Protein AF-A0A6J5Y8S4-F1 (afdb_monomer_lite)

Sequence (619 aa):
MNHKNWLTRSLDDMPRKEEDKKELIRFWNEFYTYLLQNTNKSGQHGKSHSVQYKETAFDILEEAKTRLPLSVDELSEIQKQIEEITIWFDEKSIFRSASDIIKILIRENEESAKDFLRRRPFEKDDLELLSEFGQYTIEALIVHVLSMFFYSVESNSLIRVASLVEQLESSVRHQASLLKSGRCNKPFSSATNDFKVKKSGKDRKRSKLVMMYPFGSGLVQFMEERKLISLVTDLSGTVRVKKKKGSYFLPSHLYAVCNFDISLLPIKLNLPMVCKPRDWTSACRGDQNPRYLSDLSGGYLSGPTGGLYDRYRLLSSGDINHFYIDIGREKNYEKLCLVMNKLQGQAFQINSHWLKCLKYNEDSFVESGLLMPRFLSSMNIKDVSNLLREFHMKDEVINKLCNFSELLHTLSKNIQRSRYENLIMKLAQAYEGYHFYLPAFLDFRGRIYRSGVLHFHERDLARSMIVFADIKSSGNIDMNAYLAAAAFHYKSFVSVDEALYFSNNNFLQLSHDDDLLMYAREAKRPFQLFAHLIGVTSPNLKVITRIPLTQDASASAYQIMSYFLLDESLASRTNLIPSLDGKIQDVYSFILEDLKVFMKAELDNNHLSTIVCNVLTPI

Secondary structure (DSSP, 8-state):
----HHHHHHHTTS-S-HHHHHHHHHHHHHHHHHHHHHHTT-TTSPPPHHHHHHHHHHHHHHHHHTTPSPPHHHHHHHHHHHHHHHT--SHHHHHHHSHHHHHHH--TTS--HHHHHHTS---HHHHHHHHTS-SSHHHHHHHHHHHHHHSSTT--S-EEHHHHHHHHHHHHHHHHHHHHHHHTT----GGG--------TT-TTS-TTTTT-HHHHHHHHHHHHTTSEEEEE-TT-------SS---S--TTEEEEESS-GGGSPP---PPBSSPPEEEEE-SSTTPPP-BGGGEEEESSSPP-SGGGTTSBSB--S-TTS---B--GGGHHHHHHHHHHHHHT--EEE-HHHHHHHHHTHHHHHHTTSS--GGGTT--HHHHHHHHHHHHHH-HHHHHHS-HHHHHHHHHHHHHHHHHHHHHHHHHHHHTT--BB--EEE-TT--EEE-SSSSTTS-HHHHHTEEES-----S---HHHHHHHHHHHH---S-HHHHHHHHHHHTTT--SHHHHHHHHHTSSSHHHHHHHHHHHH-S-HHHHTTS------TTHHHHHHHHHHT-HHHHHHTTSSPPTT-PPP-HHHHHHHHHHHHHHHH-S-HHHHHHHHHH----

Foldseek 3Di:
DDALLLQLVLCVPPPDDPVLSVVSSVLVVVLVVVLVVVLVVPPPDDDDLLRVLVVVLLVLLVVVLVVPPDDLVVLLVNQVVSCCSQPPLAPVNLCRNLVVQVCLQDDPPDAELLVLLVPDDDDPVVVLLSVLDDRHRLVSLLLLLLLVAQVDLLHDQWAALVVQLVLSQLQSNFQSLLSVCVVVVHPDDPQPPPVPLPDDPPPPPDDPSCSVRVRSVSVVVSCVVSVQKDKDFDPPPDDDPDDDDDDDDDDPGIIIGGPDFSSSRRHNFPAWRLHQKFQWDACDPDPDADFAQQRIFIGRPDDDDGSSPCPRTLADDSDPNVFRHTCRPPVNVVVVSVVQSVQQRFWKAWLVVLLVVCVVCVSLCSSLSVAADLSLLPDGLVVSLVVLVVSCVVDPVNVVSDPSVVVSVSSVVRSSRSNLLVVLSSSLVSRHPGTTGWRWHAYSVRDIDTGGAQDCVHALQSNLTMWGPDDPPPDDDPLLLLQLLLLVQAHDDFASVVSSVCSVVPLVPDDDPSVLQNSLSNGNRSSNSSSSSCQSPDPDVVSNSRRDRDDDFQPVVLCVVCVVVVPPPSCDQRCVDQDPVRTDHHVQVVVLVVVLVVLCVPPPDNVVSVVVNVVRDGD

InterPro domains:
  IPR002092 DNA-directed RNA polymerase, phage-type [PS00900] (548-559)
  IPR002092 DNA-directed RNA polymerase, phage-type [PTHR10102] (268-607)
  IPR043502 DNA/RNA polymerase superfamily [SSF56672] (65-609)

Radius of gyration: 27.64 Å; chains: 1; bounding box: 80×71×68 Å

Structure (mmCIF, N/CA/C/O backbone):
data_AF-A0A6J5Y8S4-F1
#
_entry.id   AF-A0A6J5Y8S4-F1
#
loop_
_atom_site.group_PDB
_atom_site.id
_atom_site.type_symbol
_atom_site.label_atom_id
_atom_site.label_alt_id
_atom_site.label_comp_id
_atom_site.label_asym_id
_atom_site.label_entity_id
_atom_site.label_seq_id
_atom_site.pdbx_PDB_ins_code
_atom_site.Cartn_x
_atom_site.Cartn_y
_atom_site.Cartn_z
_atom_site.occupancy
_atom_site.B_iso_or_equiv
_atom_site.auth_seq_id
_atom_site.auth_comp_id
_atom_site.auth_asym_id
_atom_site.auth_atom_id
_atom_site.pdbx_PDB_model_num
ATOM 1 N N . MET A 1 1 ? 17.895 22.806 21.326 1.00 30.69 1 MET A N 1
ATOM 2 C CA . MET A 1 1 ? 17.915 21.902 20.157 1.00 30.69 1 MET A CA 1
ATOM 3 C C . MET A 1 1 ? 17.211 22.610 19.018 1.00 30.69 1 MET A C 1
ATOM 5 O O . MET A 1 1 ? 16.029 22.909 19.137 1.00 30.69 1 MET A O 1
ATOM 9 N N . ASN A 1 2 ? 18.005 23.006 18.024 1.00 36.91 2 ASN A N 1
ATOM 10 C CA . ASN A 1 2 ? 17.646 23.886 16.916 1.00 36.91 2 ASN A CA 1
ATOM 11 C C . ASN A 1 2 ? 16.744 23.173 15.899 1.00 36.91 2 ASN A C 1
ATOM 13 O O . ASN A 1 2 ? 16.928 21.993 15.637 1.00 36.91 2 ASN A O 1
ATOM 17 N N . HIS A 1 3 ? 15.771 23.926 15.387 1.00 45.00 3 HIS A N 1
ATOM 18 C CA . HIS A 1 3 ? 14.868 23.701 14.251 1.00 45.00 3 HIS A CA 1
ATOM 19 C C . HIS A 1 3 ? 14.841 22.301 13.610 1.00 45.00 3 HIS A C 1
ATOM 21 O O . HIS A 1 3 ? 15.766 21.864 12.935 1.00 45.00 3 HIS A O 1
ATOM 27 N N . LYS A 1 4 ? 13.689 21.639 13.752 1.00 62.81 4 LYS A N 1
ATOM 28 C CA . LYS A 1 4 ? 13.333 20.374 13.103 1.00 62.81 4 LYS A CA 1
ATOM 29 C C . LYS A 1 4 ? 13.294 20.551 11.574 1.00 62.81 4 LYS A C 1
ATOM 31 O O . LYS A 1 4 ? 12.238 20.849 11.019 1.00 62.81 4 LYS A O 1
ATOM 36 N N . ASN A 1 5 ? 14.429 20.361 10.897 1.00 66.81 5 ASN A N 1
ATOM 37 C CA . ASN A 1 5 ? 14.592 20.516 9.441 1.00 66.81 5 ASN A CA 1
ATOM 38 C C . ASN A 1 5 ? 13.553 19.738 8.616 1.00 66.81 5 ASN A C 1
ATOM 40 O O . ASN A 1 5 ? 13.156 20.186 7.544 1.00 66.81 5 ASN A O 1
ATOM 44 N N . TRP A 1 6 ? 13.036 18.628 9.139 1.00 74.81 6 TRP A N 1
ATOM 45 C CA . TRP A 1 6 ? 11.970 17.848 8.508 1.00 74.81 6 TRP A CA 1
ATOM 46 C C . TRP A 1 6 ? 10.690 18.648 8.235 1.00 74.81 6 TRP A C 1
ATOM 48 O O . TRP A 1 6 ? 9.995 18.365 7.262 1.00 74.81 6 TRP A O 1
ATOM 58 N N . LEU A 1 7 ? 10.392 19.666 9.053 1.00 73.06 7 LEU A N 1
ATOM 59 C CA . LEU A 1 7 ? 9.228 20.532 8.866 1.00 73.06 7 LEU A CA 1
ATOM 60 C C . LEU A 1 7 ? 9.406 21.480 7.694 1.00 73.06 7 LEU A C 1
ATOM 62 O O . LEU A 1 7 ? 8.526 21.530 6.840 1.00 73.06 7 LEU A O 1
ATOM 66 N N . THR A 1 8 ? 10.550 22.163 7.627 1.00 67.38 8 THR A N 1
ATOM 67 C CA . THR A 1 8 ? 10.946 22.969 6.464 1.00 67.38 8 THR A CA 1
ATOM 68 C C . THR A 1 8 ? 10.794 22.143 5.195 1.00 67.38 8 THR A C 1
ATOM 70 O O . THR A 1 8 ? 10.045 22.496 4.293 1.00 67.38 8 THR A O 1
ATOM 73 N N . ARG A 1 9 ? 11.364 20.939 5.224 1.00 67.50 9 ARG A N 1
ATOM 74 C CA . ARG A 1 9 ? 11.401 20.020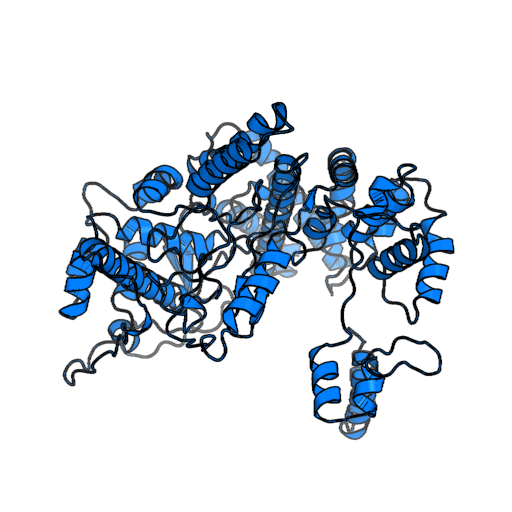 4.090 1.00 67.50 9 ARG A CA 1
ATOM 75 C C . ARG A 1 9 ? 10.033 19.465 3.692 1.00 67.50 9 ARG A C 1
ATOM 77 O O . ARG A 1 9 ? 9.810 19.192 2.522 1.00 67.50 9 ARG A O 1
ATOM 84 N N . SER A 1 10 ? 9.098 19.327 4.634 1.00 63.50 10 SER A N 1
ATOM 85 C CA . SER A 1 10 ? 7.710 18.931 4.340 1.00 63.50 10 SER A CA 1
ATOM 86 C C . SER A 1 10 ? 6.880 20.029 3.660 1.00 63.50 10 SER A C 1
ATOM 88 O O . SER A 1 10 ? 5.792 19.746 3.158 1.00 63.50 10 SER A O 1
ATOM 90 N N . LEU A 1 11 ? 7.378 21.271 3.666 1.00 66.56 11 LEU A N 1
ATOM 91 C CA . LEU A 1 11 ? 6.704 22.463 3.151 1.00 66.56 11 LEU A CA 1
ATOM 92 C C . LEU A 1 11 ? 7.410 23.056 1.915 1.00 66.56 11 LEU A C 1
ATOM 94 O O . LEU A 1 11 ? 6.835 23.947 1.287 1.00 66.56 11 LEU A O 1
ATOM 98 N N . ASP A 1 12 ? 8.600 22.555 1.548 1.00 63.56 12 ASP A N 1
ATOM 99 C CA . ASP A 1 12 ? 9.396 23.005 0.391 1.00 63.56 12 ASP A CA 1
ATOM 100 C C . ASP A 1 12 ? 8.573 22.970 -0.913 1.00 63.56 12 ASP A C 1
ATOM 102 O O . ASP A 1 12 ? 8.576 23.945 -1.668 1.00 63.56 12 ASP A O 1
ATOM 106 N N . ASP A 1 13 ? 7.779 21.909 -1.105 1.00 57.22 13 ASP A N 1
ATOM 107 C CA . ASP A 1 13 ? 6.959 21.673 -2.305 1.00 57.22 13 ASP A CA 1
ATOM 108 C C . ASP A 1 13 ? 5.645 22.477 -2.340 1.00 57.22 13 ASP A C 1
ATOM 110 O O . ASP A 1 13 ? 4.875 22.381 -3.299 1.00 57.22 13 ASP A O 1
ATOM 114 N N . MET A 1 14 ? 5.325 23.257 -1.298 1.00 67.56 14 MET A N 1
ATOM 115 C CA . MET A 1 14 ? 4.094 24.049 -1.307 1.00 67.56 14 MET A CA 1
ATOM 116 C C . MET A 1 14 ? 4.253 25.309 -2.170 1.00 67.56 14 MET A C 1
ATOM 118 O O . MET A 1 14 ? 5.191 26.080 -1.949 1.00 67.56 14 MET A O 1
ATOM 122 N N . PRO A 1 15 ? 3.303 25.604 -3.080 1.00 71.62 15 PRO A N 1
ATOM 123 C CA . PRO A 1 15 ? 3.328 26.801 -3.918 1.00 71.62 15 PRO A CA 1
ATOM 124 C C . PRO A 1 15 ? 2.894 28.036 -3.110 1.00 71.62 15 PRO A C 1
ATOM 126 O O . PRO A 1 15 ? 1.834 28.618 -3.336 1.00 71.62 15 PRO A O 1
ATOM 129 N N . ARG A 1 16 ? 3.693 28.413 -2.109 1.00 79.38 16 ARG A N 1
ATOM 130 C CA . ARG A 1 16 ? 3.503 29.596 -1.260 1.00 79.38 16 ARG A CA 1
ATOM 131 C C . ARG A 1 16 ? 4.735 30.489 -1.319 1.00 79.38 16 ARG A C 1
ATOM 133 O O . ARG A 1 16 ? 5.828 30.016 -1.626 1.00 79.38 16 ARG A O 1
ATOM 140 N N . LYS A 1 17 ? 4.556 31.775 -1.013 1.00 85.38 17 LYS A N 1
ATOM 141 C CA . LYS A 1 17 ? 5.679 32.711 -0.888 1.00 85.38 17 LYS A CA 1
ATOM 142 C C . LYS A 1 17 ? 6.609 32.250 0.233 1.00 85.38 17 LYS A C 1
ATOM 144 O O . LYS A 1 17 ? 6.162 31.658 1.213 1.00 85.38 17 LYS A O 1
ATOM 149 N N . GLU A 1 18 ? 7.895 32.552 0.110 1.00 83.69 18 GLU A N 1
ATOM 150 C CA . GLU A 1 18 ? 8.891 32.141 1.106 1.00 83.69 18 GLU A CA 1
ATOM 151 C C . GLU A 1 18 ? 8.618 32.723 2.503 1.00 83.69 18 GLU A C 1
ATOM 153 O O . GLU A 1 18 ? 8.877 32.064 3.508 1.00 83.69 18 GLU A O 1
ATOM 158 N N . GLU A 1 19 ? 8.034 33.922 2.596 1.00 85.25 19 GLU A N 1
ATOM 159 C CA . GLU A 1 19 ? 7.595 34.494 3.879 1.00 85.25 19 GLU A CA 1
ATOM 160 C C . GLU A 1 19 ? 6.491 33.651 4.537 1.00 85.25 19 GLU A C 1
ATOM 162 O O . GLU A 1 19 ? 6.589 33.300 5.712 1.00 85.25 19 GLU A O 1
ATOM 167 N N . ASP A 1 20 ? 5.486 33.245 3.759 1.00 87.75 20 ASP A N 1
ATOM 168 C CA . ASP A 1 20 ? 4.375 32.411 4.225 1.00 87.75 20 ASP A CA 1
ATOM 169 C C . ASP A 1 20 ? 4.865 31.030 4.686 1.00 87.75 20 ASP A C 1
ATOM 171 O O . ASP A 1 20 ? 4.400 30.491 5.695 1.00 87.75 20 ASP A O 1
ATOM 175 N N . LYS A 1 21 ? 5.830 30.447 3.957 1.00 86.06 21 LYS A N 1
ATOM 176 C CA . LYS A 1 21 ? 6.461 29.175 4.334 1.00 86.06 21 LYS A CA 1
ATOM 177 C C . LYS A 1 21 ? 7.168 29.291 5.681 1.00 86.06 21 LYS A C 1
ATOM 179 O O . LYS A 1 21 ? 6.995 28.411 6.522 1.00 86.06 21 LYS A O 1
ATOM 184 N N . LYS A 1 22 ? 7.921 30.372 5.917 1.00 87.62 22 LYS A N 1
ATOM 185 C CA . LYS A 1 22 ? 8.624 30.605 7.192 1.00 87.62 22 LYS A CA 1
ATOM 186 C C . LYS A 1 22 ? 7.662 30.661 8.375 1.00 87.62 22 LYS A C 1
ATOM 188 O O . LYS A 1 22 ? 7.916 30.000 9.383 1.00 87.62 22 LYS A O 1
ATOM 193 N N . GLU A 1 23 ? 6.545 31.373 8.242 1.00 90.69 23 GLU A N 1
ATOM 194 C CA . GLU A 1 23 ? 5.533 31.433 9.302 1.00 90.69 23 GLU A CA 1
ATOM 195 C C . GLU A 1 23 ? 4.890 30.066 9.555 1.00 90.69 23 GLU A C 1
ATOM 197 O O . GLU A 1 23 ? 4.752 29.647 10.705 1.00 90.69 23 GLU A O 1
ATOM 202 N N . LEU A 1 24 ? 4.576 29.307 8.500 1.00 89.56 24 LEU A N 1
ATOM 203 C CA . LEU A 1 24 ? 4.053 27.947 8.650 1.00 89.56 24 LEU A CA 1
ATOM 204 C C . LEU A 1 24 ? 5.049 27.007 9.333 1.00 89.56 24 LEU A C 1
ATOM 206 O O . LEU A 1 24 ? 4.658 26.213 10.190 1.00 89.56 24 LEU A O 1
ATOM 210 N N . ILE A 1 25 ? 6.334 27.107 8.992 1.00 88.94 25 ILE A N 1
ATOM 211 C CA . ILE A 1 25 ? 7.403 26.347 9.644 1.00 88.94 25 ILE A CA 1
ATOM 212 C C . ILE A 1 25 ? 7.469 26.699 11.130 1.00 88.94 25 ILE A C 1
ATOM 214 O O . ILE A 1 25 ? 7.563 25.790 11.959 1.00 88.94 25 ILE A O 1
ATOM 218 N N . ARG A 1 26 ? 7.409 27.989 11.490 1.00 91.69 26 ARG A N 1
ATOM 219 C CA . ARG A 1 26 ? 7.381 28.439 12.891 1.00 91.69 26 ARG A CA 1
ATOM 220 C C . ARG A 1 26 ? 6.188 27.834 13.632 1.00 91.69 26 ARG A C 1
ATOM 222 O O . ARG A 1 26 ? 6.382 27.168 14.649 1.00 91.69 26 ARG A O 1
ATOM 229 N N . PHE A 1 27 ? 4.987 27.981 13.079 1.00 93.50 27 PHE A N 1
ATOM 230 C CA . PHE A 1 27 ? 3.749 27.467 13.662 1.00 93.50 27 PHE A CA 1
ATOM 231 C C . PHE A 1 27 ? 3.794 25.959 13.915 1.00 93.50 27 PHE A C 1
ATOM 233 O O . PHE A 1 27 ? 3.531 25.492 15.025 1.00 93.50 27 PHE A O 1
ATOM 240 N N . TRP A 1 28 ? 4.173 25.174 12.902 1.00 91.88 28 TRP A N 1
ATOM 241 C CA . TRP A 1 28 ? 4.269 23.727 13.056 1.00 91.88 28 TRP A CA 1
ATOM 242 C C . TRP A 1 28 ? 5.366 23.328 14.041 1.00 91.88 28 TRP A C 1
ATOM 244 O O . TRP A 1 28 ? 5.173 22.390 14.815 1.00 91.88 28 TRP A O 1
ATOM 254 N N . ASN A 1 29 ? 6.499 24.036 14.062 1.00 89.56 29 ASN A N 1
ATOM 255 C CA . ASN A 1 29 ? 7.558 23.791 15.039 1.00 89.56 29 ASN A CA 1
ATOM 256 C C . ASN A 1 29 ? 7.053 23.964 16.472 1.00 89.56 29 ASN A C 1
ATOM 258 O O . ASN A 1 29 ? 7.291 23.084 17.305 1.00 89.56 29 ASN A O 1
ATOM 262 N N . GLU A 1 30 ? 6.350 25.059 16.756 1.00 91.81 30 GLU A N 1
ATOM 263 C CA . GLU A 1 30 ? 5.752 25.322 18.066 1.00 91.81 30 GLU A CA 1
ATOM 264 C C . GLU A 1 30 ? 4.735 24.234 18.425 1.00 91.81 30 GLU A C 1
ATOM 266 O O . GLU A 1 30 ? 4.848 23.596 19.477 1.00 91.81 30 GLU A O 1
ATOM 271 N N . PHE A 1 31 ? 3.811 23.938 17.510 1.00 93.00 31 PHE A N 1
ATOM 272 C CA . PHE A 1 31 ? 2.761 22.945 17.712 1.00 93.00 31 PHE A CA 1
ATOM 273 C C . PHE A 1 31 ? 3.315 21.536 17.980 1.00 93.00 31 PHE A C 1
ATOM 275 O O . PHE A 1 31 ? 2.987 20.907 18.988 1.00 93.00 31 PHE A O 1
ATOM 282 N N . TYR A 1 32 ? 4.215 21.033 17.131 1.00 91.06 32 TYR A N 1
ATOM 283 C CA . TYR A 1 32 ? 4.800 19.700 17.308 1.00 91.06 32 TYR A CA 1
ATOM 284 C C . TYR A 1 32 ? 5.743 19.614 18.508 1.00 91.06 32 TYR A C 1
ATOM 286 O O . TYR A 1 32 ? 5.944 18.530 19.056 1.00 91.06 32 TYR A O 1
ATOM 294 N N . THR A 1 33 ? 6.356 20.722 18.921 1.00 89.62 33 THR A N 1
ATOM 295 C CA . THR A 1 33 ? 7.176 20.760 20.140 1.00 89.62 33 THR A CA 1
ATOM 296 C C . THR A 1 33 ? 6.305 20.693 21.384 1.00 89.62 33 THR A C 1
ATOM 298 O O . THR A 1 33 ? 6.593 19.890 22.271 1.00 89.62 33 THR A O 1
ATOM 301 N N . TYR A 1 34 ? 5.197 21.436 21.406 1.00 91.00 34 TYR A N 1
ATOM 302 C CA . TYR A 1 34 ? 4.196 21.327 22.461 1.00 91.00 34 TYR A CA 1
ATOM 303 C C . TYR A 1 34 ? 3.649 19.898 22.566 1.00 91.00 34 TYR A C 1
ATOM 305 O O . TYR A 1 34 ? 3.564 19.339 23.661 1.00 91.00 34 TYR A O 1
ATOM 313 N N . LEU A 1 35 ? 3.326 19.269 21.433 1.00 88.44 35 LEU A N 1
ATOM 314 C CA . LEU A 1 35 ? 2.864 17.884 21.419 1.00 88.44 35 LEU A CA 1
ATOM 315 C C . LEU A 1 35 ? 3.903 16.929 22.006 1.00 88.44 35 LEU A C 1
ATOM 317 O O . LEU A 1 35 ? 3.583 16.174 22.922 1.00 88.44 35 LEU A O 1
ATOM 321 N N . LEU A 1 36 ? 5.153 16.991 21.541 1.00 86.06 36 LEU A N 1
ATOM 322 C CA . LEU A 1 36 ? 6.232 16.127 22.027 1.00 86.06 36 LEU A CA 1
ATOM 323 C C . LEU A 1 36 ? 6.424 16.241 23.552 1.00 86.06 36 LEU A C 1
ATOM 325 O O . LEU A 1 36 ? 6.509 15.228 24.244 1.00 86.06 36 LEU A O 1
ATOM 329 N N . GLN A 1 37 ? 6.418 17.464 24.089 1.00 85.69 37 GLN A N 1
ATOM 330 C CA . GLN A 1 37 ? 6.574 17.717 25.526 1.00 85.69 37 GLN A CA 1
ATOM 331 C C . GLN A 1 37 ? 5.416 17.163 26.367 1.00 85.69 37 GLN A C 1
ATOM 333 O O . GLN A 1 37 ? 5.640 16.695 27.484 1.00 85.69 37 GLN A O 1
ATOM 338 N N . ASN A 1 38 ? 4.187 17.196 25.848 1.00 77.44 38 ASN A N 1
ATOM 339 C CA . ASN A 1 38 ? 3.015 16.679 26.558 1.00 77.44 38 ASN A CA 1
ATOM 340 C C . ASN A 1 38 ? 2.827 15.167 26.391 1.00 77.44 38 ASN A C 1
ATOM 342 O O . ASN A 1 38 ? 2.306 14.517 27.295 1.00 77.44 38 ASN A O 1
ATOM 346 N N . THR A 1 39 ? 3.330 14.580 25.302 1.00 68.62 39 THR A N 1
ATOM 347 C CA . THR A 1 39 ? 3.303 13.122 25.101 1.00 68.62 39 THR A CA 1
ATOM 348 C C . THR A 1 39 ? 4.140 12.419 26.179 1.00 68.62 39 THR A C 1
ATOM 350 O O . THR A 1 39 ? 3.665 11.472 26.807 1.00 68.62 39 THR A O 1
ATOM 353 N N . ASN A 1 40 ? 5.322 12.963 26.503 1.00 54.19 40 ASN A N 1
ATOM 354 C CA . ASN A 1 40 ? 6.226 12.438 27.538 1.00 54.19 40 ASN A CA 1
ATOM 355 C C . ASN A 1 40 ? 5.641 12.463 28.966 1.00 54.19 40 ASN A C 1
ATOM 357 O O . ASN A 1 40 ? 6.142 11.761 29.839 1.00 54.19 40 ASN A O 1
ATOM 361 N N . LYS A 1 41 ? 4.573 13.235 29.217 1.00 46.53 41 LYS A N 1
ATOM 362 C CA . LYS A 1 41 ? 3.887 13.298 30.522 1.00 46.53 41 LYS A CA 1
ATOM 363 C C . LYS A 1 41 ? 2.752 12.276 30.668 1.00 46.53 41 LYS A C 1
ATOM 365 O O . LYS A 1 41 ? 2.312 12.017 31.780 1.00 46.53 41 LYS A O 1
ATOM 370 N N . SER A 1 42 ? 2.279 11.698 29.562 1.00 43.41 42 SER A N 1
ATOM 371 C CA . SER A 1 42 ? 1.065 10.863 29.502 1.00 43.41 42 SER A CA 1
ATOM 372 C C . SER A 1 42 ? 1.314 9.345 29.510 1.00 43.41 42 SER A C 1
ATOM 374 O O . SER A 1 42 ? 0.369 8.566 29.401 1.00 43.41 42 SER A O 1
ATOM 376 N N . GLY A 1 43 ? 2.565 8.901 29.687 1.00 36.69 43 GLY A N 1
ATOM 377 C CA . GLY A 1 43 ? 2.987 7.491 29.614 1.00 36.69 43 GLY A CA 1
ATOM 378 C C . GLY A 1 43 ? 2.444 6.533 30.691 1.00 36.69 43 GLY A C 1
ATOM 379 O O . GLY A 1 43 ? 3.015 5.463 30.868 1.00 36.69 43 GLY A O 1
ATOM 380 N N . GLN A 1 44 ? 1.378 6.888 31.418 1.00 31.77 44 GLN A N 1
ATOM 381 C CA . GLN A 1 44 ? 0.782 6.075 32.492 1.00 31.77 44 GLN A CA 1
ATOM 382 C C . GLN A 1 44 ? -0.613 5.502 32.182 1.00 31.77 44 GLN A C 1
ATOM 384 O O . GLN A 1 44 ? -1.176 4.808 33.028 1.00 31.77 44 GLN A O 1
ATOM 389 N N . HIS A 1 45 ? -1.184 5.718 30.992 1.00 37.09 45 HIS A N 1
ATOM 390 C CA . HIS A 1 45 ? -2.420 5.020 30.618 1.00 37.09 45 HIS A CA 1
ATOM 391 C C . HIS A 1 45 ? -2.122 3.659 29.977 1.00 37.09 45 HIS A C 1
ATOM 393 O O . HIS A 1 45 ? -1.389 3.561 28.995 1.00 37.09 45 HIS A O 1
ATOM 399 N N . GLY A 1 46 ? -2.675 2.597 30.577 1.00 38.34 46 GLY A N 1
ATOM 400 C CA . GLY A 1 46 ? -2.496 1.214 30.138 1.00 38.34 46 GLY A CA 1
ATOM 401 C C . GLY A 1 46 ? -2.882 1.010 28.671 1.00 38.34 46 GLY A C 1
ATOM 402 O O . GLY A 1 46 ? -3.848 1.596 28.182 1.00 38.34 46 GLY A O 1
ATOM 403 N N . LYS A 1 47 ? -2.112 0.176 27.961 1.00 48.78 47 LYS A N 1
ATOM 404 C CA . LYS A 1 47 ? -2.385 -0.188 26.563 1.00 48.78 47 LYS A CA 1
ATOM 405 C C . LYS A 1 47 ? -3.778 -0.830 26.461 1.00 48.78 47 LYS A C 1
ATOM 407 O O . LYS A 1 47 ? -4.078 -1.736 27.235 1.00 48.78 47 LYS A O 1
ATOM 412 N N . SER A 1 48 ? -4.608 -0.396 25.507 1.00 51.03 48 SER A N 1
ATOM 413 C CA . SER A 1 48 ? -5.916 -1.027 25.259 1.00 51.03 48 SER A CA 1
ATOM 414 C C . SER A 1 48 ? -5.753 -2.475 24.777 1.00 51.03 48 SER A C 1
ATOM 416 O O . SER A 1 48 ? -4.720 -2.831 24.198 1.00 51.03 48 SER A O 1
ATOM 418 N N . HIS A 1 49 ? -6.778 -3.314 24.954 1.00 46.00 49 HIS A N 1
ATOM 419 C CA . HIS A 1 49 ? -6.718 -4.722 24.533 1.00 46.00 49 HIS A CA 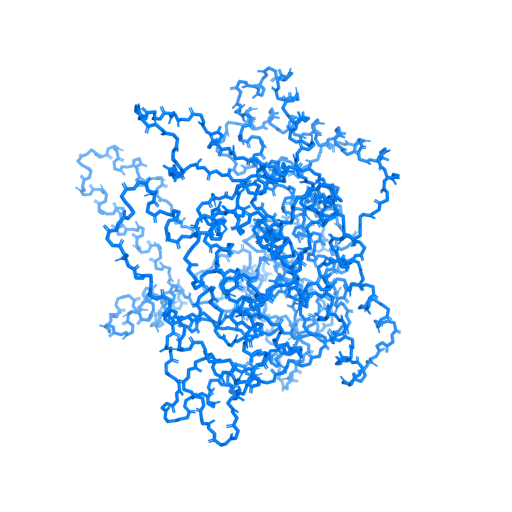1
ATOM 420 C C . HIS A 1 49 ? -6.478 -4.882 23.020 1.00 46.00 49 HIS A C 1
ATOM 422 O O . HIS A 1 49 ? -5.781 -5.798 22.593 1.00 46.00 49 HIS A O 1
ATOM 428 N N . SER A 1 50 ? -6.956 -3.936 22.207 1.00 46.94 50 SER A N 1
ATOM 429 C CA . SER A 1 50 ? -6.701 -3.897 20.757 1.00 46.94 50 SER A CA 1
ATOM 430 C C . SER A 1 50 ? -5.230 -3.624 20.389 1.00 46.94 50 SER A C 1
ATOM 432 O O . SER A 1 50 ? -4.766 -4.043 19.328 1.00 46.94 50 SER A O 1
ATOM 434 N N . VAL A 1 51 ? -4.482 -2.913 21.246 1.00 54.22 51 VAL A N 1
ATOM 435 C CA . VAL A 1 51 ? -3.037 -2.674 21.090 1.00 54.22 51 VAL A CA 1
ATOM 436 C C . VAL A 1 51 ? -2.256 -3.904 21.546 1.00 54.22 51 VAL A C 1
ATOM 438 O O . VAL A 1 51 ? -1.342 -4.320 20.841 1.00 54.22 51 VAL A O 1
ATOM 441 N N . GLN A 1 52 ? -2.671 -4.538 22.648 1.00 52.91 52 GLN A N 1
ATOM 442 C CA . GLN A 1 52 ? -2.096 -5.804 23.125 1.00 52.91 52 GLN A CA 1
ATOM 443 C C . GLN A 1 52 ? -2.256 -6.933 22.094 1.00 52.91 52 GLN A C 1
ATOM 445 O O . GLN A 1 52 ? -1.323 -7.692 21.860 1.00 52.91 52 GLN A O 1
ATOM 450 N N . TYR A 1 53 ? -3.403 -6.999 21.413 1.00 53.34 53 TYR A N 1
ATOM 451 C CA . TYR A 1 53 ? -3.679 -8.003 20.381 1.00 53.34 53 TYR A CA 1
ATOM 452 C C . TYR A 1 53 ? -2.801 -7.844 19.127 1.00 53.34 53 TYR A C 1
ATOM 454 O O . TYR A 1 53 ? -2.379 -8.832 18.531 1.00 53.34 53 TYR A O 1
ATOM 462 N N . LYS A 1 54 ? -2.470 -6.601 18.743 1.00 61.66 54 LYS A N 1
ATOM 463 C CA . LYS A 1 54 ? -1.517 -6.323 17.651 1.00 61.66 54 LYS A CA 1
ATOM 464 C C . LYS A 1 54 ? -0.104 -6.747 18.033 1.00 61.66 54 LYS A C 1
ATOM 466 O O . LYS A 1 54 ? 0.603 -7.282 17.190 1.00 61.66 54 LYS A O 1
ATOM 471 N N . GLU A 1 55 ? 0.290 -6.497 19.281 1.00 70.62 55 GLU A N 1
ATOM 472 C CA . GLU A 1 55 ? 1.593 -6.909 19.812 1.00 70.62 55 GLU A CA 1
ATOM 473 C C . GLU A 1 55 ? 1.716 -8.435 19.839 1.00 70.62 55 GLU A C 1
ATOM 475 O O . GLU A 1 55 ? 2.742 -8.935 19.407 1.00 70.62 55 GLU A O 1
ATOM 480 N N . THR A 1 56 ? 0.643 -9.179 20.135 1.00 77.38 56 THR A N 1
ATOM 481 C CA . THR A 1 56 ? 0.684 -10.653 20.199 1.00 77.38 56 THR A CA 1
ATOM 482 C C . THR A 1 56 ? 1.205 -11.314 18.916 1.00 77.38 56 THR A C 1
ATOM 484 O O . THR A 1 56 ? 1.992 -12.253 18.990 1.00 77.38 56 THR A O 1
ATOM 487 N N . ALA A 1 57 ? 0.814 -10.835 17.728 1.00 80.06 57 ALA A N 1
ATOM 488 C CA . ALA A 1 57 ? 1.321 -11.396 16.469 1.00 80.06 57 ALA A CA 1
ATOM 489 C C . ALA A 1 57 ? 2.817 -11.128 16.269 1.00 80.06 57 ALA A C 1
ATOM 491 O O . ALA A 1 57 ? 3.539 -11.982 15.755 1.00 80.06 57 ALA A O 1
ATOM 492 N N . PHE A 1 58 ? 3.281 -9.951 16.690 1.00 85.50 58 PHE A N 1
ATOM 493 C CA . PHE A 1 58 ? 4.699 -9.620 16.683 1.00 85.50 58 PHE A CA 1
ATOM 494 C C . PHE A 1 58 ? 5.461 -10.427 17.738 1.00 85.50 58 PHE A C 1
ATOM 496 O O . PHE A 1 58 ? 6.526 -10.944 17.426 1.00 85.50 58 PHE A O 1
ATOM 503 N N . ASP A 1 59 ? 4.897 -10.608 18.930 1.00 87.88 59 ASP A N 1
ATOM 504 C CA . ASP A 1 59 ? 5.494 -11.377 20.023 1.00 87.88 59 ASP A CA 1
ATOM 505 C C . ASP A 1 59 ? 5.684 -12.847 19.624 1.00 87.88 59 ASP A C 1
ATOM 507 O O . ASP A 1 59 ? 6.764 -13.391 19.830 1.00 87.88 59 ASP A O 1
ATOM 511 N N . ILE A 1 60 ? 4.692 -13.462 18.962 1.00 91.06 60 ILE A N 1
ATOM 512 C CA . ILE A 1 60 ? 4.805 -14.824 18.408 1.00 91.06 60 ILE A CA 1
ATOM 513 C C . ILE A 1 60 ? 5.982 -14.915 17.427 1.00 91.06 60 ILE A C 1
ATOM 515 O O . ILE A 1 60 ? 6.778 -15.854 17.493 1.00 91.06 60 ILE A O 1
ATOM 519 N N . LEU A 1 61 ? 6.104 -13.943 16.514 1.00 91.88 61 LEU A N 1
ATOM 520 C CA . LEU A 1 61 ? 7.200 -13.901 15.544 1.00 91.88 61 LEU A CA 1
ATOM 521 C C . LEU A 1 61 ? 8.558 -13.686 16.223 1.00 91.88 61 LEU A C 1
ATOM 523 O O . LEU A 1 61 ? 9.525 -14.341 15.841 1.00 91.88 61 LEU A O 1
ATOM 527 N N . GLU A 1 62 ? 8.654 -12.802 17.215 1.00 91.44 62 GLU A N 1
ATOM 528 C CA . GLU A 1 62 ? 9.899 -12.535 17.943 1.00 91.44 62 GLU A CA 1
ATOM 529 C C . GLU A 1 62 ? 10.329 -13.723 18.811 1.00 91.44 62 GLU A C 1
ATOM 531 O O . GLU A 1 62 ? 11.496 -14.115 18.781 1.00 91.44 62 GLU A O 1
ATOM 536 N N . GLU A 1 63 ? 9.401 -14.357 19.530 1.00 92.50 63 GLU A N 1
ATOM 537 C CA . GLU A 1 63 ? 9.687 -15.541 20.342 1.00 92.50 63 GLU A CA 1
ATOM 538 C C . GLU A 1 63 ? 10.183 -16.693 19.464 1.00 92.50 63 GLU A C 1
ATOM 540 O O . GLU A 1 63 ? 11.234 -17.285 19.728 1.00 92.50 63 GLU A O 1
ATOM 545 N N . ALA A 1 64 ? 9.476 -16.979 18.368 1.00 93.75 64 ALA A N 1
ATOM 546 C CA . ALA A 1 64 ? 9.874 -18.013 17.422 1.00 93.75 64 ALA A CA 1
ATOM 547 C C . ALA A 1 64 ? 11.226 -17.717 16.750 1.00 93.75 64 ALA A C 1
ATOM 549 O O . ALA A 1 64 ? 11.982 -18.649 16.462 1.00 93.75 64 ALA A O 1
ATOM 550 N N . LYS A 1 65 ? 11.582 -16.438 16.573 1.00 93.00 65 LYS A N 1
ATOM 551 C CA . LYS A 1 65 ? 12.842 -16.020 15.942 1.00 93.00 65 LYS A CA 1
ATOM 552 C C . LYS A 1 65 ? 14.065 -16.505 16.715 1.00 93.00 65 LYS A C 1
ATOM 554 O O . LYS A 1 65 ? 15.072 -16.854 16.105 1.00 93.00 65 LYS A O 1
ATOM 559 N N . THR A 1 66 ? 13.965 -16.592 18.045 1.00 92.25 66 THR A N 1
ATOM 560 C CA . THR A 1 66 ? 15.047 -17.089 18.918 1.00 92.25 66 THR A CA 1
ATOM 561 C C . THR A 1 66 ? 15.424 -18.550 18.658 1.00 92.25 66 THR A C 1
ATOM 563 O O . THR A 1 66 ? 16.509 -18.982 19.042 1.00 92.25 66 THR A O 1
ATOM 566 N N . ARG A 1 67 ? 14.546 -19.304 17.983 1.00 94.00 67 ARG A N 1
ATOM 567 C CA . ARG A 1 67 ? 14.691 -20.735 17.692 1.00 94.00 67 ARG A CA 1
ATOM 568 C C . ARG A 1 67 ? 14.949 -21.031 16.211 1.00 94.00 67 ARG A C 1
ATOM 570 O O . ARG A 1 67 ? 14.905 -22.190 15.815 1.00 94.00 67 ARG A O 1
ATOM 577 N N . LEU A 1 68 ? 15.190 -20.014 15.381 1.00 92.75 68 LEU A N 1
ATOM 578 C CA . LEU A 1 68 ? 15.485 -20.221 13.960 1.00 92.75 68 LEU A CA 1
ATOM 579 C C . LEU A 1 68 ? 16.811 -20.990 13.750 1.00 92.75 68 LEU A C 1
ATOM 581 O O . LEU A 1 68 ? 17.769 -20.754 14.490 1.00 92.75 68 LEU A O 1
ATOM 585 N N . PRO A 1 69 ? 16.918 -21.843 12.707 1.00 93.62 69 PRO A N 1
ATOM 586 C CA . PRO A 1 69 ? 15.890 -22.160 11.713 1.00 93.62 69 PRO A CA 1
ATOM 587 C C . PRO A 1 69 ? 14.845 -23.153 12.244 1.00 93.62 69 PRO A C 1
ATOM 589 O O . PRO A 1 69 ? 15.171 -24.093 12.959 1.00 93.62 69 PRO A O 1
ATOM 592 N N . LEU A 1 70 ? 13.593 -22.962 11.833 1.00 94.88 70 LEU A N 1
ATOM 593 C CA . LEU A 1 70 ? 12.460 -23.806 12.218 1.00 94.88 70 LEU A CA 1
ATOM 594 C C . LEU A 1 70 ? 12.090 -24.777 11.092 1.00 94.88 70 LEU A C 1
ATOM 596 O O . LEU A 1 70 ? 12.299 -24.485 9.911 1.00 94.88 70 LEU A O 1
ATOM 600 N N . SER A 1 71 ? 11.512 -25.922 11.453 1.00 96.06 71 SER A N 1
ATOM 601 C CA . SER A 1 71 ? 10.960 -26.878 10.489 1.00 96.06 71 SER A CA 1
ATOM 602 C C . SER A 1 71 ? 9.719 -26.325 9.772 1.00 96.06 71 SER A C 1
ATOM 604 O O . SER A 1 71 ? 9.074 -25.378 10.225 1.00 96.06 71 SER A O 1
ATOM 606 N N . VAL A 1 72 ? 9.354 -26.938 8.640 1.00 94.12 72 VAL A N 1
ATOM 607 C CA . VAL A 1 72 ? 8.154 -26.553 7.872 1.00 94.12 72 VAL A CA 1
ATOM 608 C C . VAL A 1 72 ? 6.884 -26.671 8.722 1.00 94.12 72 VAL A C 1
ATOM 610 O O . VAL A 1 72 ? 6.021 -25.798 8.639 1.00 94.12 72 VAL A O 1
ATOM 613 N N . ASP A 1 73 ? 6.793 -27.701 9.564 1.00 96.06 73 ASP A N 1
ATOM 614 C CA . ASP A 1 73 ? 5.638 -27.926 10.436 1.00 96.06 73 ASP A CA 1
ATOM 615 C C . ASP A 1 73 ? 5.555 -26.871 11.547 1.00 96.06 73 ASP A C 1
ATOM 617 O O . ASP A 1 73 ? 4.482 -26.317 11.786 1.00 96.06 73 ASP A O 1
ATOM 621 N N . GLU A 1 74 ? 6.685 -26.511 12.166 1.00 96.62 74 GLU A N 1
ATOM 622 C CA . GLU A 1 74 ? 6.737 -25.430 13.160 1.00 96.62 74 GLU A CA 1
ATOM 623 C C . GLU A 1 74 ? 6.349 -24.077 12.553 1.00 96.62 74 GLU A C 1
ATOM 625 O O . GLU A 1 74 ? 5.549 -23.345 13.136 1.00 96.62 74 GLU A O 1
ATOM 630 N N . LEU A 1 75 ? 6.870 -23.751 11.364 1.00 96.56 75 LEU A N 1
ATOM 631 C CA . LEU A 1 75 ? 6.503 -22.527 10.647 1.00 96.56 75 LEU A CA 1
ATOM 632 C C . LEU A 1 75 ? 5.022 -22.527 10.256 1.00 96.56 75 LEU A C 1
ATOM 634 O O . LEU A 1 75 ? 4.372 -21.484 10.317 1.00 96.56 75 LEU A O 1
ATOM 638 N N . SER A 1 76 ? 4.472 -23.681 9.865 1.00 95.38 76 SER A N 1
ATOM 639 C CA . SER A 1 76 ? 3.045 -23.815 9.569 1.00 95.38 76 SER A CA 1
ATOM 640 C C . SER A 1 76 ? 2.183 -23.590 10.810 1.00 95.38 76 SER A C 1
ATOM 642 O O . SER A 1 76 ? 1.129 -22.967 10.698 1.00 95.38 76 SER A O 1
ATOM 644 N N . GLU A 1 77 ? 2.614 -24.069 11.974 1.00 94.81 77 GLU A N 1
ATOM 645 C CA . GLU A 1 77 ? 1.885 -23.894 13.228 1.00 94.81 77 GLU A CA 1
ATOM 646 C C . GLU A 1 77 ? 1.915 -22.438 13.703 1.00 94.81 77 GLU A C 1
ATOM 648 O O . GLU A 1 77 ? 0.867 -21.856 13.979 1.00 94.81 77 GLU A O 1
ATOM 653 N N . ILE A 1 78 ? 3.091 -21.804 13.675 1.00 93.88 78 ILE A N 1
ATOM 654 C CA . ILE A 1 78 ? 3.234 -20.363 13.931 1.00 93.88 78 ILE A CA 1
ATOM 655 C C . ILE A 1 78 ? 2.339 -19.564 12.982 1.00 93.88 78 ILE A C 1
ATOM 657 O O . ILE A 1 78 ? 1.617 -18.665 13.412 1.00 93.88 78 ILE A O 1
ATOM 661 N N . GLN A 1 79 ? 2.338 -19.914 11.693 1.00 93.25 79 GLN A N 1
ATOM 662 C CA . GLN A 1 79 ? 1.498 -19.243 10.712 1.00 93.25 79 GLN A CA 1
ATOM 663 C C . GLN A 1 79 ? 0.009 -19.379 11.051 1.00 93.25 79 GLN A C 1
ATOM 665 O O . GLN A 1 79 ? -0.706 -18.386 10.981 1.00 93.25 79 GLN A O 1
ATOM 670 N N . LYS A 1 80 ? -0.476 -20.560 11.451 1.00 88.94 80 LYS A N 1
ATOM 671 C CA . LYS A 1 80 ? -1.882 -20.735 11.858 1.00 88.94 80 LYS A CA 1
ATOM 672 C C . LYS A 1 80 ? -2.240 -19.872 13.064 1.00 88.94 80 LYS A C 1
ATOM 674 O O . LYS A 1 80 ? -3.291 -19.240 13.039 1.00 88.94 80 LYS A O 1
ATOM 679 N N . GLN A 1 81 ? -1.363 -19.790 14.066 1.00 87.81 81 GLN A N 1
ATOM 680 C CA . GLN A 1 81 ? -1.576 -18.929 15.235 1.00 87.81 81 GLN A CA 1
ATOM 681 C C . GLN A 1 81 ? -1.656 -17.452 14.837 1.00 87.81 81 GLN A C 1
ATOM 683 O O . GLN A 1 81 ? -2.558 -16.741 15.278 1.00 87.81 81 GLN A O 1
ATOM 688 N N . ILE A 1 82 ? -0.765 -16.999 13.947 1.00 86.94 82 ILE A N 1
ATOM 689 C CA . ILE A 1 82 ? -0.809 -15.643 13.384 1.00 86.94 82 ILE A CA 1
ATOM 690 C C . ILE A 1 82 ? -2.116 -15.424 12.619 1.00 86.94 82 ILE A C 1
ATOM 692 O O . ILE A 1 82 ? -2.742 -14.375 12.757 1.00 86.94 82 ILE A O 1
ATOM 696 N N . GLU A 1 83 ? -2.562 -16.382 11.809 1.00 83.25 83 GLU A N 1
ATOM 697 C CA . GLU A 1 83 ? -3.799 -16.238 11.041 1.00 83.25 83 GLU A CA 1
ATOM 698 C C . GLU A 1 83 ? -5.054 -16.228 11.923 1.00 83.25 83 GLU A C 1
ATOM 700 O O . GLU A 1 83 ? -5.978 -15.460 11.647 1.00 83.25 83 GLU A O 1
ATOM 705 N N . GLU A 1 84 ? -5.071 -17.001 13.010 1.00 77.56 84 GLU A N 1
ATOM 706 C CA . GLU A 1 84 ? -6.135 -16.982 14.019 1.00 77.56 84 GLU A CA 1
ATOM 707 C C . GLU A 1 84 ? -6.260 -15.605 14.689 1.00 77.56 84 GLU A C 1
ATOM 709 O O . GLU A 1 84 ? -7.364 -15.148 14.978 1.00 77.56 84 GLU A O 1
ATOM 714 N N . ILE A 1 85 ? -5.149 -14.894 14.893 1.00 72.44 85 ILE A N 1
ATOM 715 C CA . ILE A 1 85 ? -5.179 -13.567 15.526 1.00 72.44 85 ILE A CA 1
ATOM 716 C C . ILE A 1 85 ? -5.192 -12.395 14.536 1.00 72.44 85 ILE A C 1
ATOM 718 O O . ILE A 1 85 ? -5.444 -11.263 14.920 1.00 72.44 85 ILE A O 1
ATOM 722 N N . THR A 1 86 ? -4.885 -12.595 13.258 1.00 71.75 86 THR A N 1
ATOM 723 C CA . THR A 1 86 ? -4.808 -11.473 12.299 1.00 71.75 86 THR A CA 1
ATOM 724 C C . THR A 1 86 ? -5.829 -11.558 11.179 1.00 71.75 86 THR A C 1
ATOM 726 O O . THR A 1 86 ? -6.125 -10.540 10.545 1.00 71.75 86 THR A O 1
ATOM 729 N N . ILE A 1 87 ? -6.406 -12.742 10.949 1.00 65.62 87 ILE A N 1
ATOM 730 C CA . ILE A 1 87 ? -7.321 -12.988 9.835 1.00 65.62 87 ILE A CA 1
ATOM 731 C C . ILE A 1 87 ? -8.648 -13.620 10.279 1.00 65.62 87 ILE A C 1
ATOM 733 O O . ILE A 1 87 ? -9.670 -13.295 9.658 1.00 65.62 87 ILE A O 1
ATOM 737 N N . TRP A 1 88 ? -8.692 -14.421 11.355 1.00 64.06 88 TRP A N 1
ATOM 738 C CA . TRP A 1 88 ? -9.970 -14.882 11.919 1.00 64.06 88 TRP A CA 1
ATOM 739 C C . TRP A 1 88 ? -10.696 -13.724 12.600 1.00 64.06 88 TRP A C 1
ATOM 741 O O . TRP A 1 88 ? -10.337 -13.260 13.679 1.00 64.06 88 TRP A O 1
ATOM 751 N N . PHE A 1 89 ? -11.754 -13.259 11.946 1.00 61.75 89 PHE A N 1
ATOM 752 C CA . PHE A 1 89 ? -12.610 -12.161 12.396 1.00 61.75 89 PHE A CA 1
ATOM 753 C C . PHE A 1 89 ? -14.026 -12.663 12.685 1.00 61.75 89 PHE A C 1
ATOM 755 O O . PHE A 1 89 ? -15.002 -12.026 12.308 1.00 61.75 89 PHE A O 1
ATOM 762 N N . ASP A 1 90 ? -14.157 -13.836 13.303 1.00 64.06 90 ASP A N 1
ATOM 763 C CA . ASP A 1 90 ? -15.462 -14.324 13.744 1.00 64.06 90 ASP A CA 1
ATOM 764 C C . ASP A 1 90 ? -15.952 -13.596 15.010 1.00 64.06 90 ASP A C 1
ATOM 766 O O . ASP A 1 90 ? -15.241 -12.797 15.623 1.00 64.06 90 ASP A O 1
ATOM 770 N N . GLU A 1 91 ? -17.200 -13.865 15.393 1.00 71.00 91 GLU A N 1
ATOM 771 C CA . GLU A 1 91 ? -17.838 -13.264 16.567 1.00 71.00 91 GLU A CA 1
ATOM 772 C C . GLU A 1 91 ? -16.989 -13.439 17.842 1.00 71.00 91 GLU A C 1
ATOM 774 O O . GLU A 1 91 ? -16.789 -12.485 18.595 1.00 71.00 91 GLU A O 1
ATOM 779 N N . LYS A 1 92 ? -16.405 -14.626 18.050 1.00 72.00 92 LYS A N 1
ATOM 780 C CA . LYS A 1 92 ? -15.591 -14.941 19.231 1.00 72.00 92 LYS A CA 1
ATOM 781 C C . LYS A 1 92 ? -14.270 -14.168 19.226 1.00 72.00 92 LYS A C 1
ATOM 783 O O . LYS A 1 92 ? -13.874 -13.624 20.258 1.00 72.00 92 LYS A O 1
ATOM 788 N N . SER A 1 93 ? -13.606 -14.097 18.076 1.00 67.69 93 SER A N 1
ATOM 789 C CA . SER A 1 93 ? -12.359 -13.359 17.885 1.00 67.69 93 SER A CA 1
ATOM 790 C C . SER A 1 93 ? -12.566 -11.854 18.057 1.00 67.69 93 SER A C 1
ATOM 792 O O . SER A 1 93 ? -11.795 -11.209 18.768 1.00 67.69 93 SER A O 1
ATOM 794 N N . ILE A 1 94 ? -13.646 -11.287 17.505 1.00 73.19 94 ILE A N 1
ATOM 795 C CA . ILE A 1 94 ? -13.974 -9.861 17.662 1.00 73.19 94 ILE A CA 1
ATOM 796 C C . ILE A 1 94 ? -14.278 -9.530 19.126 1.00 73.19 94 ILE A C 1
ATOM 798 O O . ILE A 1 94 ? -13.736 -8.559 19.650 1.00 73.19 94 ILE A O 1
ATOM 802 N N . PHE A 1 95 ? -15.070 -10.346 19.828 1.00 75.81 95 PHE A N 1
ATOM 803 C CA . PHE A 1 95 ? -15.332 -10.113 21.253 1.00 75.81 95 PHE A CA 1
ATOM 804 C C . PHE A 1 95 ? -14.076 -10.201 22.120 1.00 75.81 95 PHE A C 1
ATOM 806 O O . PHE A 1 95 ? -13.955 -9.461 23.098 1.00 75.81 95 PHE A O 1
ATOM 813 N N . ARG A 1 96 ? -13.124 -11.065 21.754 1.00 70.75 96 ARG A N 1
ATOM 814 C CA . ARG A 1 96 ? -11.837 -11.180 22.448 1.00 70.75 96 ARG A CA 1
ATOM 815 C C . ARG A 1 96 ? -10.909 -9.998 22.149 1.00 70.75 96 ARG A C 1
ATOM 817 O O . ARG A 1 96 ? -10.321 -9.447 23.074 1.00 70.75 96 ARG A O 1
ATOM 824 N N . SER A 1 97 ? -10.766 -9.624 20.879 1.00 62.75 97 SER A N 1
ATOM 825 C CA . SER A 1 97 ? -9.775 -8.645 20.396 1.00 62.75 97 SER A CA 1
ATOM 826 C C . SER A 1 97 ? -10.224 -7.187 20.509 1.00 62.75 97 SER A C 1
ATOM 828 O O . SER A 1 97 ? -9.395 -6.288 20.647 1.00 62.75 97 SER A O 1
ATOM 830 N N . ALA A 1 98 ? -11.533 -6.945 20.481 1.00 73.12 98 ALA A N 1
ATOM 831 C CA . ALA A 1 98 ? -12.145 -5.622 20.451 1.00 73.12 98 ALA A CA 1
ATOM 832 C C . ALA A 1 98 ? -13.099 -5.421 21.645 1.00 73.12 98 ALA A C 1
ATOM 834 O O . ALA A 1 98 ? -14.133 -4.761 21.537 1.00 73.12 98 ALA A O 1
ATOM 835 N N . SER A 1 99 ? -12.767 -6.004 22.802 1.00 72.81 99 SER A N 1
ATOM 836 C CA . SER A 1 99 ? -13.641 -6.019 23.983 1.00 72.81 99 SER A CA 1
ATOM 837 C C . SER A 1 99 ? -14.048 -4.615 24.449 1.00 72.81 99 SER A C 1
ATOM 839 O O . SER A 1 99 ? -15.190 -4.411 24.853 1.00 72.81 99 SER A O 1
ATOM 841 N N . ASP A 1 100 ? -13.161 -3.626 24.327 1.00 77.56 100 ASP A N 1
ATOM 842 C CA . ASP A 1 100 ? -13.428 -2.245 24.738 1.00 77.56 100 ASP A CA 1
ATOM 843 C C . ASP A 1 100 ? -14.493 -1.566 23.860 1.00 77.56 100 ASP A C 1
ATOM 845 O O . ASP A 1 100 ? -15.424 -0.962 24.389 1.00 77.56 100 ASP A O 1
ATOM 849 N N . ILE A 1 101 ? -14.428 -1.712 22.529 1.00 79.69 101 ILE A N 1
ATOM 850 C CA . ILE A 1 101 ? -15.459 -1.160 21.629 1.00 79.69 101 ILE A CA 1
ATOM 851 C C . ILE A 1 101 ? -16.775 -1.940 21.738 1.00 79.69 101 ILE A C 1
ATOM 853 O O . ILE A 1 101 ? -17.855 -1.353 21.673 1.00 79.69 101 ILE A O 1
ATOM 857 N N . ILE A 1 102 ? -16.700 -3.247 21.991 1.00 82.31 102 ILE A N 1
ATOM 858 C CA . ILE A 1 102 ? -17.876 -4.084 22.232 1.00 82.31 102 ILE A CA 1
ATOM 859 C C . ILE A 1 102 ? -18.602 -3.666 23.512 1.00 82.31 102 ILE A C 1
ATOM 861 O O . ILE A 1 102 ? -19.824 -3.587 23.495 1.00 82.31 102 ILE A O 1
ATOM 865 N N . LYS A 1 103 ? -17.890 -3.316 24.590 1.00 83.00 103 LYS A N 1
ATOM 866 C CA . LYS A 1 103 ? -18.501 -2.754 25.811 1.00 83.00 103 LYS A CA 1
ATOM 867 C C . LYS A 1 103 ? -19.195 -1.409 25.564 1.00 83.00 103 LYS A C 1
ATOM 869 O O . LYS A 1 103 ? -20.128 -1.062 26.277 1.00 83.00 103 LYS A O 1
ATOM 874 N N . ILE A 1 104 ? -18.755 -0.636 24.566 1.00 82.25 104 ILE A N 1
ATOM 875 C CA . ILE A 1 104 ? -19.441 0.609 24.179 1.00 82.25 104 ILE A CA 1
ATOM 876 C C . ILE A 1 104 ? -20.747 0.291 23.426 1.00 82.25 104 ILE A C 1
ATOM 878 O O . ILE A 1 104 ? -21.750 0.984 23.627 1.00 82.25 104 ILE A O 1
ATOM 882 N N . LEU A 1 105 ? -20.727 -0.747 22.579 1.00 84.00 105 LEU A N 1
ATOM 883 C CA . LEU A 1 105 ? -21.858 -1.235 21.777 1.00 84.00 105 LEU A CA 1
ATOM 884 C C . LEU A 1 105 ? -22.927 -1.962 22.610 1.00 84.00 105 LEU A C 1
ATOM 886 O O . LEU A 1 105 ? -24.118 -1.712 22.433 1.00 84.00 105 LEU A O 1
ATOM 890 N N . ILE A 1 106 ? -22.510 -2.853 23.510 1.00 85.75 106 ILE A N 1
ATOM 891 C CA . ILE A 1 106 ? -23.378 -3.683 24.348 1.00 85.75 106 ILE A CA 1
ATOM 892 C C . ILE A 1 106 ? -23.523 -3.012 25.712 1.00 85.75 106 ILE A C 1
ATOM 894 O O . ILE A 1 106 ? -22.559 -2.898 26.463 1.00 85.75 106 ILE A O 1
ATOM 898 N N . ARG A 1 107 ? -24.746 -2.597 26.055 1.00 83.69 107 ARG A N 1
ATOM 899 C CA . ARG A 1 107 ? -25.077 -2.022 27.368 1.00 83.69 107 ARG A CA 1
ATOM 900 C C . ARG A 1 107 ? -26.208 -2.831 27.986 1.00 83.69 107 ARG A C 1
ATOM 902 O O . ARG A 1 107 ? -27.192 -3.078 27.299 1.00 83.69 107 ARG A O 1
ATOM 909 N N . GLU A 1 108 ? -26.074 -3.213 29.257 1.00 75.31 108 GLU A N 1
ATOM 910 C CA . GLU A 1 108 ? -26.972 -4.167 29.942 1.00 75.31 108 GLU A CA 1
ATOM 911 C C . GLU A 1 108 ? -28.464 -3.796 29.870 1.00 75.31 108 GLU A C 1
ATOM 913 O O . GLU A 1 108 ? -29.310 -4.682 29.818 1.00 75.31 108 GLU A O 1
ATOM 918 N N . ASN A 1 109 ? -28.787 -2.501 29.797 1.00 82.06 109 ASN A N 1
ATOM 919 C CA . ASN A 1 109 ? -30.163 -1.990 29.806 1.00 82.06 109 ASN A CA 1
ATOM 920 C C . ASN A 1 109 ? -30.626 -1.407 28.461 1.00 82.06 109 ASN A C 1
ATOM 922 O O . ASN A 1 109 ? -31.650 -0.729 28.404 1.00 82.06 109 ASN A O 1
ATOM 926 N N . GLU A 1 110 ? -29.878 -1.622 27.379 1.00 86.62 110 GLU A N 1
ATOM 927 C CA . GLU A 1 110 ? -30.241 -1.134 26.046 1.00 86.62 110 GLU A CA 1
ATOM 928 C C . GLU A 1 110 ? -30.333 -2.306 25.058 1.00 86.62 110 GLU A C 1
ATOM 930 O O . GLU A 1 110 ? -29.578 -3.272 25.130 1.00 86.62 110 GLU A O 1
ATOM 935 N N . GLU A 1 111 ? -31.253 -2.218 24.102 1.00 89.56 111 GLU A N 1
ATOM 936 C CA . GLU A 1 111 ? -31.519 -3.290 23.134 1.00 89.56 111 GLU A CA 1
ATOM 937 C C . GLU A 1 111 ? -30.328 -3.635 22.226 1.00 89.56 111 GLU A C 1
ATOM 939 O O . GLU A 1 111 ? -29.591 -2.750 21.796 1.00 89.56 111 GLU A O 1
ATOM 944 N N . SER A 1 112 ? -30.174 -4.908 21.852 1.00 92.06 112 SER A N 1
ATOM 945 C CA . SER A 1 112 ? -29.168 -5.309 20.855 1.00 92.06 112 SER A CA 1
ATOM 946 C C . SER A 1 112 ? -29.437 -4.674 19.485 1.00 92.06 112 SER A C 1
ATOM 948 O O . SER A 1 112 ? -30.576 -4.333 19.156 1.00 92.06 112 SER A O 1
ATOM 950 N N . ALA A 1 113 ? -28.412 -4.583 18.636 1.00 92.31 113 ALA A N 1
ATOM 951 C CA . ALA A 1 113 ? -28.564 -4.153 17.246 1.00 92.31 113 ALA A CA 1
ATOM 952 C C . ALA A 1 113 ? -29.569 -5.044 16.496 1.00 92.31 113 ALA A C 1
ATOM 954 O O . ALA A 1 113 ? -30.366 -4.564 15.691 1.00 92.31 113 ALA A O 1
ATOM 955 N N . LYS A 1 114 ? -29.590 -6.346 16.803 1.00 92.56 114 LYS A N 1
ATOM 956 C CA . LYS A 1 114 ? -30.564 -7.295 16.254 1.00 92.56 114 LYS A CA 1
ATOM 957 C C . LYS A 1 114 ? -31.999 -6.951 16.648 1.00 92.56 114 LYS A C 1
ATOM 959 O O . LYS A 1 114 ? -32.881 -6.945 15.788 1.00 92.56 114 LYS A O 1
ATOM 964 N N . ASP A 1 115 ? -32.243 -6.659 17.920 1.00 91.19 115 ASP A N 1
ATOM 965 C CA . ASP A 1 115 ? -33.583 -6.323 18.407 1.00 91.19 115 ASP A CA 1
ATOM 966 C C . ASP A 1 115 ? -34.029 -4.931 17.950 1.00 91.19 115 ASP A C 1
ATOM 968 O O . ASP A 1 115 ? -35.204 -4.751 17.620 1.00 91.19 115 ASP A O 1
ATOM 972 N N . PHE A 1 116 ? -33.091 -3.988 17.822 1.00 91.25 116 PHE A N 1
ATOM 973 C CA . PHE A 1 116 ? -33.324 -2.691 17.185 1.00 91.25 116 PHE A CA 1
ATOM 974 C C . PHE A 1 116 ? -33.812 -2.867 15.742 1.00 91.25 116 PHE A C 1
ATOM 976 O O . PHE A 1 116 ? -34.840 -2.312 15.344 1.00 91.25 116 PHE A O 1
ATOM 983 N N . LEU A 1 117 ? -33.117 -3.698 14.955 1.00 90.81 117 LEU A N 1
ATOM 984 C CA . LEU A 1 117 ? -33.487 -3.981 13.568 1.00 90.81 117 LEU A CA 1
ATOM 985 C C . LEU A 1 117 ? -34.843 -4.692 13.452 1.00 90.81 117 LEU A C 1
ATOM 987 O O . LEU A 1 117 ? -35.616 -4.357 12.558 1.00 90.81 117 LEU A O 1
ATOM 991 N N . ARG A 1 118 ? -35.184 -5.608 14.369 1.00 88.62 118 ARG A N 1
ATOM 992 C CA . ARG A 1 118 ? -36.482 -6.317 14.377 1.00 88.62 118 ARG A CA 1
ATOM 993 C C . ARG A 1 118 ? -37.696 -5.400 14.511 1.00 88.62 118 ARG A C 1
ATOM 995 O O . ARG A 1 118 ? -38.767 -5.749 14.024 1.00 88.62 118 ARG A O 1
ATOM 1002 N N . ARG A 1 119 ? -37.560 -4.247 15.174 1.00 84.38 119 ARG A N 1
ATOM 1003 C CA . ARG A 1 119 ? -38.652 -3.259 15.282 1.00 84.38 119 ARG A CA 1
ATOM 1004 C C . ARG A 1 119 ? -38.809 -2.412 14.032 1.00 84.38 119 ARG A C 1
ATOM 1006 O O . ARG A 1 119 ? -39.804 -1.700 13.888 1.00 84.38 119 ARG A O 1
ATOM 1013 N N . ARG A 1 120 ? -37.822 -2.448 13.135 1.00 82.75 120 ARG A N 1
ATOM 1014 C CA . ARG A 1 120 ? -37.914 -1.762 11.856 1.00 82.75 120 ARG A CA 1
ATOM 1015 C C . ARG A 1 120 ? -38.821 -2.558 10.923 1.00 82.75 120 ARG A C 1
ATOM 1017 O O . ARG A 1 120 ? -38.933 -3.777 11.026 1.00 82.75 120 ARG A O 1
ATOM 1024 N N . PRO A 1 121 ? -39.491 -1.875 9.994 1.00 75.50 121 PRO A N 1
ATOM 1025 C CA . PRO A 1 121 ? -40.401 -2.550 9.094 1.00 75.50 121 PRO A CA 1
ATOM 1026 C C . PRO A 1 121 ? -39.633 -3.281 7.986 1.00 75.50 121 PRO A C 1
ATOM 1028 O O . PRO A 1 121 ? -39.319 -2.689 6.952 1.00 75.50 121 PRO A O 1
ATOM 1031 N N . PHE A 1 122 ? -39.346 -4.558 8.223 1.00 80.44 122 PHE A N 1
ATOM 1032 C CA . PHE A 1 122 ? -38.643 -5.459 7.310 1.00 80.44 122 PHE A CA 1
ATOM 1033 C C . PHE A 1 122 ? -39.592 -6.380 6.548 1.00 80.44 122 PHE A C 1
ATOM 1035 O O . PHE A 1 122 ? -40.698 -6.678 7.002 1.00 80.44 122 PHE A O 1
ATOM 1042 N N . GLU A 1 123 ? -39.148 -6.822 5.371 1.00 80.94 123 GLU A N 1
ATOM 1043 C CA . GLU A 1 123 ? -39.821 -7.895 4.647 1.00 80.94 123 GLU A CA 1
ATOM 1044 C C . GLU A 1 123 ? -39.610 -9.232 5.373 1.00 80.94 123 GLU A C 1
ATOM 1046 O O . GLU A 1 123 ? -38.697 -9.393 6.187 1.00 80.94 123 GLU A O 1
ATOM 1051 N N . LYS A 1 124 ? -40.472 -10.214 5.090 1.00 81.19 124 LYS A N 1
ATOM 1052 C CA . LYS A 1 124 ? -40.414 -11.530 5.742 1.00 81.19 124 LYS A CA 1
ATOM 1053 C C . LYS A 1 124 ? -39.048 -12.204 5.553 1.00 81.19 124 LYS A C 1
ATOM 1055 O O . LYS A 1 124 ? -38.520 -12.769 6.506 1.00 81.19 124 LYS A O 1
ATOM 1060 N N . ASP A 1 125 ? -38.479 -12.087 4.358 1.00 81.62 125 ASP A N 1
ATOM 1061 C CA . ASP A 1 125 ? -37.188 -12.683 4.007 1.00 81.62 125 ASP A CA 1
ATOM 1062 C C . ASP A 1 125 ? -36.038 -12.049 4.815 1.00 81.62 125 ASP A C 1
ATOM 1064 O O . ASP A 1 125 ? -35.142 -12.747 5.288 1.00 81.62 125 ASP A O 1
ATOM 1068 N N . ASP A 1 126 ? -36.092 -10.737 5.065 1.00 85.38 126 ASP A N 1
ATOM 1069 C CA . ASP A 1 126 ? -35.104 -10.031 5.891 1.00 85.38 126 ASP A CA 1
ATOM 1070 C C . ASP A 1 126 ? -35.202 -10.431 7.374 1.00 85.38 126 ASP A C 1
ATOM 1072 O O . ASP A 1 126 ? -34.183 -10.588 8.052 1.00 85.38 126 ASP A O 1
ATOM 1076 N N . LEU A 1 127 ? -36.420 -10.642 7.886 1.00 86.19 127 LEU A N 1
ATOM 1077 C CA . LEU A 1 127 ? -36.634 -11.159 9.242 1.00 86.19 127 LEU A CA 1
ATOM 1078 C C . LEU A 1 127 ? -36.112 -12.595 9.397 1.00 86.19 127 LEU A C 1
ATOM 1080 O O . LEU A 1 127 ? -35.572 -12.937 10.452 1.00 86.19 127 LEU A O 1
ATOM 1084 N N . GLU A 1 128 ? -36.241 -13.422 8.356 1.00 86.50 128 GLU A N 1
ATOM 1085 C CA . GLU A 1 128 ? -35.675 -14.773 8.329 1.00 86.50 128 GLU A CA 1
ATOM 1086 C C . GLU A 1 128 ? -34.143 -14.723 8.386 1.00 86.50 128 GLU A C 1
ATOM 1088 O O . GLU A 1 128 ? -33.544 -15.400 9.220 1.00 86.50 128 GLU A O 1
ATOM 1093 N N . LEU A 1 129 ? -33.498 -13.853 7.600 1.00 86.38 129 LEU A N 1
ATOM 1094 C CA . LEU A 1 129 ? -32.044 -13.660 7.667 1.00 86.38 129 LEU A CA 1
ATOM 1095 C C . LEU A 1 129 ? -31.584 -13.187 9.052 1.00 86.38 129 LEU A C 1
ATOM 1097 O O . LEU A 1 129 ? -30.603 -13.708 9.581 1.00 86.38 129 LEU A O 1
ATOM 1101 N N . LEU A 1 130 ? -32.305 -12.249 9.681 1.00 88.1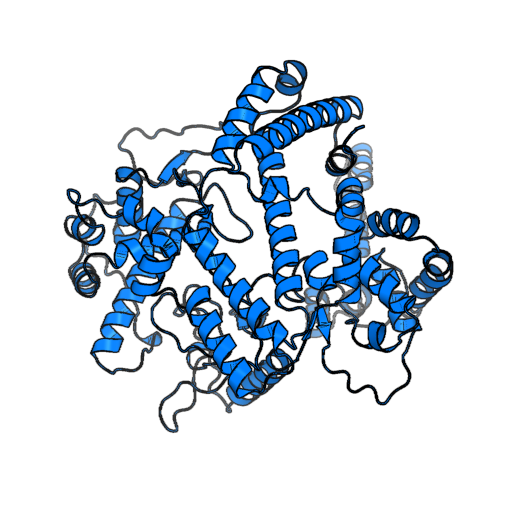2 130 LEU A N 1
ATOM 1102 C CA . LEU A 1 130 ? -31.987 -11.816 11.047 1.00 88.12 130 LEU A CA 1
ATOM 1103 C C . LEU A 1 130 ? -32.056 -12.952 12.063 1.00 88.12 130 LEU A C 1
ATOM 1105 O O . LEU A 1 130 ? -31.343 -12.924 13.068 1.00 88.12 130 LEU A O 1
ATOM 1109 N N . SER A 1 131 ? -32.942 -13.924 11.845 1.00 87.94 131 SER A N 1
ATOM 1110 C CA . SER A 1 131 ? -33.133 -15.035 12.774 1.00 87.94 131 SER A CA 1
ATOM 1111 C C . SER A 1 131 ? -31.911 -15.957 12.863 1.00 87.94 131 SER A C 1
ATOM 1113 O O . SER A 1 131 ? -31.724 -16.596 13.898 1.00 87.94 131 SER A O 1
ATOM 1115 N N . GLU A 1 132 ? -31.037 -15.948 11.850 1.00 86.12 132 GLU A N 1
ATOM 1116 C CA . GLU A 1 132 ? -29.813 -16.758 11.819 1.00 86.12 132 GLU A CA 1
ATOM 1117 C C . GLU A 1 132 ? -28.743 -16.283 12.812 1.00 86.12 132 GLU A C 1
ATOM 1119 O O . GLU A 1 132 ? -27.921 -17.083 13.261 1.00 86.12 132 GLU A O 1
ATOM 1124 N N . PHE A 1 133 ? -28.751 -15.000 13.183 1.00 87.12 133 PHE A N 1
ATOM 1125 C CA . PHE A 1 133 ? -27.732 -14.415 14.054 1.00 87.12 133 PHE A CA 1
ATOM 1126 C C . PHE A 1 133 ? -27.918 -14.770 15.530 1.00 87.12 133 PHE A C 1
ATOM 1128 O O . PHE A 1 133 ? -29.043 -14.923 16.009 1.00 87.12 133 PHE A O 1
ATOM 1135 N N . GLY A 1 134 ? -26.820 -14.809 16.287 1.00 86.12 134 GLY A N 1
ATOM 1136 C CA . GLY A 1 134 ? -26.849 -14.745 17.748 1.00 86.12 134 GLY A CA 1
ATOM 1137 C C . GLY A 1 134 ? -27.338 -13.381 18.250 1.00 86.12 134 GLY A C 1
ATOM 1138 O O . GLY A 1 134 ? -27.674 -12.497 17.461 1.00 86.12 134 GLY A O 1
ATOM 1139 N N . GLN A 1 135 ? -27.411 -13.206 19.572 1.00 87.12 135 GLN A N 1
ATOM 1140 C CA . GLN A 1 135 ? -27.895 -11.956 20.177 1.00 87.12 135 GLN A CA 1
ATOM 1141 C C . GLN A 1 135 ? -27.014 -10.750 19.813 1.00 87.12 135 GLN A C 1
ATOM 1143 O O . GLN A 1 135 ? -27.551 -9.672 19.581 1.00 87.12 135 GLN A O 1
ATOM 1148 N N . TYR A 1 136 ? -25.693 -10.951 19.726 1.00 88.44 136 TYR A N 1
ATOM 1149 C CA . TYR A 1 136 ? -24.706 -9.877 19.565 1.00 88.44 136 TYR A CA 1
ATOM 1150 C C . TYR A 1 136 ? -23.836 -10.003 18.301 1.00 88.44 136 TYR A C 1
ATOM 1152 O O . TYR A 1 136 ? -22.866 -9.265 18.117 1.00 88.44 136 TYR A O 1
ATOM 1160 N N . THR A 1 137 ? -24.173 -10.924 17.392 1.00 86.31 137 THR A N 1
ATOM 1161 C CA . THR A 1 137 ? -23.406 -11.136 16.154 1.00 86.31 137 THR A CA 1
ATOM 1162 C C . THR A 1 137 ? -23.378 -9.880 15.273 1.00 86.31 137 THR A C 1
ATOM 1164 O O . THR A 1 137 ? -22.399 -9.626 14.575 1.00 86.31 137 THR A O 1
ATOM 1167 N N . ILE A 1 138 ? -24.441 -9.070 15.295 1.00 90.12 138 ILE A N 1
ATOM 1168 C CA . ILE A 1 138 ? -24.543 -7.859 14.471 1.00 90.12 138 ILE A CA 1
ATOM 1169 C C . ILE A 1 138 ? -23.609 -6.758 14.986 1.00 90.12 138 ILE A C 1
ATOM 1171 O O . ILE A 1 138 ? -22.997 -6.057 14.189 1.00 90.12 138 ILE A O 1
ATOM 1175 N N . GLU A 1 139 ? -23.427 -6.638 16.296 1.00 91.31 139 GLU A N 1
ATOM 1176 C CA . GLU A 1 139 ? -22.463 -5.736 16.919 1.00 91.31 139 GLU A CA 1
ATOM 1177 C C . GLU A 1 139 ? -21.030 -6.093 16.508 1.00 91.31 139 GLU A C 1
ATOM 1179 O O . GLU A 1 139 ? -20.247 -5.203 16.174 1.00 91.31 139 GLU A O 1
ATOM 1184 N N . ALA A 1 140 ? -20.704 -7.387 16.429 1.00 85.69 140 ALA A N 1
ATOM 1185 C CA . ALA A 1 140 ? -19.423 -7.832 15.885 1.00 85.69 140 ALA A CA 1
ATOM 1186 C C . ALA A 1 140 ? -19.263 -7.440 14.399 1.00 85.69 140 ALA A C 1
ATOM 1188 O O . ALA A 1 140 ? -18.205 -6.947 14.000 1.00 85.69 140 ALA A O 1
ATOM 1189 N N . LEU A 1 141 ? -20.321 -7.565 13.584 1.00 85.75 141 LEU A N 1
ATOM 1190 C CA . LEU A 1 141 ? -20.315 -7.098 12.187 1.00 85.75 141 LEU A CA 1
ATOM 1191 C C . LEU A 1 141 ? -20.148 -5.573 12.074 1.00 85.75 141 LEU A C 1
ATOM 1193 O O . LEU A 1 141 ? -19.439 -5.110 11.181 1.00 85.75 141 LEU A O 1
ATOM 1197 N N . ILE A 1 142 ? -20.744 -4.791 12.982 1.00 90.12 142 ILE A N 1
ATOM 1198 C CA . ILE A 1 142 ? -20.531 -3.338 13.055 1.00 90.12 142 ILE A CA 1
ATOM 1199 C C . ILE A 1 142 ? -19.048 -3.041 13.281 1.00 90.12 142 ILE A C 1
ATOM 1201 O O . ILE A 1 142 ? -18.465 -2.269 12.519 1.00 90.12 142 ILE A O 1
ATOM 1205 N N . VAL A 1 143 ? -18.428 -3.665 14.291 1.00 86.38 143 VAL A N 1
ATOM 1206 C CA . VAL A 1 143 ? -16.997 -3.476 14.579 1.00 86.38 143 VAL A CA 1
ATOM 1207 C C . VAL A 1 143 ? -16.159 -3.825 13.356 1.00 86.38 143 VAL A C 1
ATOM 1209 O O . VAL A 1 143 ? -15.290 -3.044 12.978 1.00 86.38 143 VAL A O 1
ATOM 1212 N N . HIS A 1 144 ? -16.462 -4.937 12.683 1.00 81.31 144 HIS A N 1
ATOM 1213 C CA . HIS A 1 144 ? -15.755 -5.322 11.468 1.00 81.31 144 HIS A CA 1
ATOM 1214 C C . HIS A 1 144 ? -15.837 -4.262 10.359 1.00 81.31 144 HIS A C 1
ATOM 1216 O O . HIS A 1 144 ? -14.814 -3.893 9.779 1.00 81.31 144 HIS A O 1
ATOM 1222 N N . VAL A 1 145 ? -17.034 -3.754 10.056 1.00 84.12 145 VAL A N 1
ATOM 1223 C CA . VAL A 1 145 ? -17.204 -2.755 8.992 1.00 84.12 145 VAL A CA 1
ATOM 1224 C C . VAL A 1 145 ? -16.546 -1.425 9.367 1.00 84.12 145 VAL A C 1
ATOM 1226 O O . VAL A 1 145 ? -15.900 -0.799 8.524 1.00 84.12 145 VAL A O 1
ATOM 1229 N N . LEU A 1 146 ? -16.636 -1.006 10.633 1.00 84.69 146 LEU A N 1
ATOM 1230 C CA . LEU A 1 146 ? -15.936 0.187 11.112 1.00 84.69 146 LEU A CA 1
ATOM 1231 C C . LEU A 1 146 ? -14.415 0.025 11.001 1.00 84.69 146 LEU A C 1
ATOM 1233 O O . LEU A 1 146 ? -13.747 0.941 10.524 1.00 84.69 146 LEU A O 1
ATOM 1237 N N . SER A 1 147 ? -13.874 -1.142 11.358 1.00 77.62 147 SER A N 1
ATOM 1238 C CA . SER A 1 147 ? -12.460 -1.478 11.167 1.00 77.62 147 SER A CA 1
ATOM 1239 C C . SER A 1 147 ? -12.021 -1.363 9.713 1.00 77.62 147 SER A C 1
ATOM 1241 O O . SER A 1 147 ? -10.973 -0.780 9.440 1.00 77.62 147 SER A O 1
ATOM 1243 N N . MET A 1 148 ? -12.820 -1.881 8.774 1.00 75.44 148 MET A N 1
ATOM 1244 C CA . MET A 1 148 ? -12.506 -1.823 7.343 1.00 75.44 148 MET A CA 1
ATOM 1245 C C . MET A 1 148 ? -12.390 -0.391 6.816 1.00 75.44 148 MET A C 1
ATOM 1247 O O . MET A 1 148 ? -11.538 -0.127 5.969 1.00 75.44 148 MET A O 1
ATOM 1251 N N . PHE A 1 149 ? -13.238 0.522 7.290 1.00 76.25 149 PHE A N 1
ATOM 1252 C CA . PHE A 1 149 ? -13.296 1.881 6.758 1.00 76.25 149 PHE A CA 1
ATOM 1253 C C . PHE A 1 149 ? -12.442 2.894 7.520 1.00 76.25 149 PHE A C 1
ATOM 1255 O O . PHE A 1 149 ? -11.735 3.684 6.898 1.00 76.25 149 PHE A O 1
ATOM 1262 N N . PHE A 1 150 ? -12.509 2.896 8.851 1.00 71.75 150 PHE A N 1
ATOM 1263 C CA . PHE A 1 150 ? -11.883 3.929 9.683 1.00 71.75 150 PHE A CA 1
ATOM 1264 C C . PHE A 1 150 ? -10.482 3.559 10.153 1.00 71.75 150 PHE A C 1
ATOM 1266 O O . PHE A 1 150 ? -9.697 4.444 10.494 1.00 71.75 150 PHE A O 1
ATOM 1273 N N . TYR A 1 151 ? -10.161 2.266 10.178 1.00 67.69 151 TYR A N 1
ATOM 1274 C CA . TYR A 1 151 ? -8.894 1.766 10.699 1.00 67.69 151 TYR A CA 1
ATOM 1275 C C . TYR A 1 151 ? -8.136 0.907 9.681 1.00 67.69 151 TYR A C 1
ATOM 1277 O O . TYR A 1 151 ? -7.390 -0.011 10.024 1.00 67.69 151 TYR A O 1
ATOM 1285 N N . SER A 1 152 ? -8.309 1.254 8.402 1.00 56.84 152 SER A N 1
ATOM 1286 C CA . SER A 1 152 ? -7.398 0.866 7.331 1.00 56.84 152 SER A CA 1
ATOM 1287 C C . SER A 1 152 ? -6.105 1.692 7.405 1.00 56.84 152 SER A C 1
ATOM 1289 O O . SER A 1 152 ? -6.035 2.737 8.055 1.00 56.84 152 SER A O 1
ATOM 1291 N N . VAL A 1 153 ? -5.059 1.223 6.725 1.00 45.81 153 VAL A N 1
ATOM 1292 C CA . VAL A 1 153 ? -3.746 1.895 6.642 1.00 45.81 153 VAL A CA 1
ATOM 1293 C C . VAL A 1 153 ? -3.867 3.306 6.037 1.00 45.81 153 VAL A C 1
ATOM 1295 O O . VAL A 1 153 ? -3.068 4.188 6.341 1.00 45.81 153 VAL A O 1
ATOM 1298 N N . GLU A 1 154 ? -4.921 3.544 5.256 1.00 46.22 154 GLU A N 1
ATOM 1299 C CA . GLU A 1 154 ? -5.307 4.836 4.682 1.00 46.22 154 GLU A CA 1
ATOM 1300 C C . GLU A 1 154 ? -6.478 5.459 5.464 1.00 46.22 154 GLU A C 1
ATOM 1302 O O . GLU A 1 154 ? -7.472 5.881 4.879 1.00 46.22 154 GLU A O 1
ATOM 1307 N N . SER A 1 155 ? -6.398 5.453 6.802 1.00 52.47 155 SER A N 1
ATOM 1308 C CA . SER A 1 155 ? -7.497 5.808 7.711 1.00 52.47 155 SER A CA 1
ATOM 1309 C C . SER A 1 155 ? -8.167 7.135 7.331 1.00 52.47 155 SER A C 1
ATOM 1311 O O . SER A 1 155 ? -7.651 8.208 7.656 1.00 52.47 155 SER A O 1
ATOM 1313 N N . ASN A 1 156 ? -9.331 7.079 6.684 1.00 54.06 156 ASN A N 1
ATOM 1314 C CA . ASN A 1 156 ? -10.152 8.255 6.437 1.00 54.06 156 ASN A CA 1
ATOM 1315 C C . ASN A 1 156 ? -10.913 8.579 7.724 1.00 54.06 156 ASN A C 1
ATOM 1317 O O . ASN A 1 156 ? -11.710 7.777 8.207 1.00 54.06 156 ASN A O 1
ATOM 1321 N N . SER A 1 157 ? -10.692 9.768 8.284 1.00 61.44 157 SER A N 1
ATOM 1322 C CA . SER A 1 157 ? -11.450 10.246 9.450 1.00 61.44 157 SER A CA 1
ATOM 1323 C C . SER A 1 157 ? -12.927 10.513 9.129 1.00 61.44 157 SER A C 1
ATOM 1325 O O . SER A 1 157 ? -13.731 10.683 10.043 1.00 61.44 157 SER A O 1
ATOM 1327 N N . LEU A 1 158 ? -13.281 10.536 7.839 1.00 71.62 158 LEU A N 1
ATOM 1328 C CA . LEU A 1 158 ? -14.604 10.830 7.299 1.00 71.62 158 LEU A CA 1
ATOM 1329 C C . LEU A 1 158 ? -14.973 9.773 6.254 1.00 71.62 158 LEU A C 1
ATOM 1331 O O . LEU A 1 158 ? -14.313 9.659 5.222 1.00 71.62 158 LEU A O 1
ATOM 1335 N N . ILE A 1 159 ? -16.058 9.035 6.481 1.00 79.00 159 ILE A N 1
ATOM 1336 C CA . ILE A 1 159 ? -16.544 8.008 5.547 1.00 79.00 159 ILE A CA 1
ATOM 1337 C C . ILE A 1 159 ? -17.904 8.412 5.013 1.00 79.00 159 ILE A C 1
ATOM 1339 O O . ILE A 1 159 ? -18.786 8.767 5.788 1.00 79.00 159 ILE A O 1
ATOM 1343 N N . ARG A 1 160 ? -18.110 8.354 3.693 1.00 80.31 160 ARG A N 1
ATOM 1344 C CA . ARG A 1 160 ? -19.427 8.644 3.108 1.00 80.31 160 ARG A CA 1
ATOM 1345 C C . ARG A 1 160 ? -20.466 7.697 3.699 1.00 80.31 160 ARG A C 1
ATOM 1347 O O . ARG A 1 160 ? -20.303 6.481 3.633 1.00 80.31 160 ARG A O 1
ATOM 1354 N N . VAL A 1 161 ? -21.565 8.251 4.210 1.00 83.69 161 VAL A N 1
ATOM 1355 C CA . VAL A 1 161 ? -22.632 7.446 4.827 1.00 83.69 161 VAL A CA 1
ATOM 1356 C C . VAL A 1 161 ? -23.201 6.421 3.843 1.00 83.69 161 VAL A C 1
ATOM 1358 O O . VAL A 1 161 ? -23.504 5.306 4.247 1.00 83.69 161 VAL A O 1
ATOM 1361 N N . ALA A 1 162 ? -23.281 6.753 2.550 1.00 79.75 162 ALA A N 1
ATOM 1362 C CA . ALA A 1 162 ? -23.719 5.814 1.515 1.00 79.75 162 ALA A CA 1
ATOM 1363 C C . ALA A 1 162 ? -22.837 4.553 1.459 1.00 79.75 162 ALA A C 1
ATOM 1365 O O . ALA A 1 162 ? -23.361 3.446 1.517 1.00 79.75 162 ALA A O 1
ATOM 1366 N N . SER A 1 163 ? -21.510 4.720 1.448 1.00 81.00 163 SER A N 1
ATOM 1367 C CA . SER A 1 163 ? -20.556 3.604 1.451 1.00 81.00 163 SER A CA 1
ATOM 1368 C C . SER A 1 163 ? -20.660 2.767 2.728 1.00 81.00 163 SER A C 1
ATOM 1370 O O . SER A 1 163 ? -20.599 1.542 2.672 1.00 81.00 163 SER A O 1
ATOM 1372 N N . LEU A 1 164 ? -20.872 3.421 3.877 1.00 85.25 164 LEU A N 1
ATOM 1373 C CA . LEU A 1 164 ? -21.076 2.731 5.150 1.00 85.25 164 LEU A CA 1
ATOM 1374 C C . LEU A 1 164 ? -22.363 1.887 5.143 1.00 85.25 164 LEU A C 1
ATOM 1376 O O . LEU A 1 164 ? -22.335 0.733 5.563 1.00 85.25 164 LEU A O 1
ATOM 1380 N N . VAL A 1 165 ? -23.471 2.433 4.629 1.00 86.81 165 VAL A N 1
ATOM 1381 C CA . VAL A 1 165 ? -24.757 1.726 4.493 1.00 86.81 165 VAL A CA 1
ATOM 1382 C C . VAL A 1 165 ? -24.624 0.499 3.593 1.00 86.81 165 VAL A C 1
ATOM 1384 O O . VAL A 1 165 ? -25.047 -0.585 3.989 1.00 86.81 165 VAL A O 1
ATOM 1387 N N . GLU A 1 166 ? -24.032 0.649 2.409 1.00 81.62 166 GLU A N 1
ATOM 1388 C CA . GLU A 1 166 ? -23.890 -0.445 1.438 1.00 81.62 166 GLU A CA 1
ATOM 1389 C C . GLU A 1 166 ? -23.052 -1.599 2.000 1.00 81.62 166 GLU A C 1
ATOM 1391 O O . GLU A 1 166 ? -23.443 -2.764 1.902 1.00 81.62 166 GLU A O 1
ATOM 1396 N N . GLN A 1 167 ? -21.942 -1.287 2.674 1.00 83.44 167 GLN A N 1
ATOM 1397 C CA . GLN A 1 167 ? -21.078 -2.311 3.257 1.00 83.44 167 GLN A CA 1
ATOM 1398 C C . GLN A 1 167 ? -21.713 -3.012 4.460 1.00 83.44 167 GLN A C 1
ATOM 1400 O O . GLN A 1 167 ? -21.522 -4.218 4.625 1.00 83.44 167 GLN A O 1
ATOM 1405 N N . LEU A 1 168 ? -22.463 -2.288 5.298 1.00 87.62 168 LEU A N 1
ATOM 1406 C CA . LEU A 1 168 ? -23.208 -2.885 6.410 1.00 87.62 168 LEU A CA 1
ATOM 1407 C C . LEU A 1 168 ? -24.299 -3.822 5.889 1.00 87.62 168 LEU A C 1
ATOM 1409 O O . LEU A 1 168 ? -24.414 -4.943 6.379 1.00 87.62 168 LEU A O 1
ATOM 1413 N N . GLU A 1 169 ? -25.054 -3.398 4.869 1.00 86.62 169 GLU A N 1
ATOM 1414 C CA . GLU A 1 169 ? -26.052 -4.255 4.226 1.00 86.62 169 GLU A CA 1
ATOM 1415 C C . GLU A 1 169 ? -25.412 -5.544 3.707 1.00 86.62 169 GLU A C 1
ATOM 1417 O O . GLU A 1 169 ? -25.860 -6.645 4.041 1.00 86.62 169 GLU A O 1
ATOM 1422 N N . SER A 1 170 ? -24.356 -5.394 2.903 1.00 79.94 170 SER A N 1
ATOM 1423 C CA . SER A 1 170 ? -23.664 -6.516 2.282 1.00 79.94 170 SER A CA 1
ATOM 1424 C C . SER A 1 170 ? -23.137 -7.480 3.346 1.00 79.94 170 SER A C 1
ATOM 1426 O O . SER A 1 170 ? -23.435 -8.673 3.293 1.00 79.94 170 SER A O 1
ATOM 1428 N N . SER A 1 171 ? -22.443 -6.972 4.368 1.00 81.50 171 SER A N 1
ATOM 1429 C CA . SER A 1 171 ? -21.869 -7.792 5.446 1.00 81.50 171 SER A CA 1
ATOM 1430 C C . SER A 1 171 ? -22.929 -8.607 6.191 1.00 81.50 171 SER A C 1
ATOM 1432 O O . SER A 1 171 ? -22.726 -9.796 6.443 1.00 81.50 171 SER A O 1
ATOM 1434 N N . VAL A 1 172 ? -24.079 -7.999 6.509 1.00 85.56 172 VAL A N 1
ATOM 1435 C CA . VAL A 1 172 ? -25.188 -8.689 7.186 1.00 85.56 172 VAL A CA 1
ATOM 1436 C C . VAL A 1 172 ? -25.756 -9.792 6.296 1.00 85.56 172 VAL A C 1
ATOM 1438 O O . VAL A 1 172 ? -25.804 -10.950 6.708 1.00 85.56 172 VAL A O 1
ATOM 1441 N N . ARG A 1 173 ? -26.143 -9.487 5.054 1.00 83.81 173 ARG A N 1
ATOM 1442 C CA . ARG A 1 173 ? -26.758 -10.491 4.167 1.00 83.81 173 ARG A CA 1
ATOM 1443 C C . ARG A 1 173 ? -25.829 -11.674 3.896 1.00 83.81 173 ARG A C 1
ATOM 1445 O O . ARG A 1 173 ? -26.264 -12.825 3.976 1.00 83.81 173 ARG A O 1
ATOM 1452 N N . HIS A 1 174 ? -24.552 -11.402 3.630 1.00 74.31 174 HIS A N 1
ATOM 1453 C CA . HIS A 1 174 ? -23.558 -12.445 3.391 1.00 74.31 174 HIS A CA 1
ATOM 1454 C C . HIS A 1 174 ? -23.358 -13.331 4.623 1.00 74.31 174 HIS A C 1
ATOM 1456 O O . HIS A 1 174 ? -23.409 -14.558 4.504 1.00 74.31 174 HIS A O 1
ATOM 1462 N N . GLN A 1 175 ? -23.198 -12.740 5.812 1.00 78.19 175 GLN A N 1
ATOM 1463 C CA . GLN A 1 175 ? -23.013 -13.515 7.038 1.00 78.19 175 GLN A CA 1
ATOM 1464 C C . GLN A 1 175 ? -24.238 -14.387 7.353 1.00 78.19 175 GLN A C 1
ATOM 1466 O O . GLN A 1 175 ? -24.070 -15.564 7.673 1.00 78.19 175 GLN A O 1
ATOM 1471 N N . ALA A 1 176 ? -25.458 -13.860 7.201 1.00 80.62 176 ALA A N 1
ATOM 1472 C CA . ALA A 1 176 ? -26.685 -14.637 7.393 1.00 80.62 176 ALA A CA 1
ATOM 1473 C C . ALA A 1 176 ? -26.751 -15.839 6.439 1.00 80.62 176 ALA A C 1
ATOM 1475 O O . ALA A 1 176 ? -27.001 -16.967 6.866 1.00 80.62 176 ALA A O 1
ATOM 1476 N N . SER A 1 177 ? -26.465 -15.623 5.148 1.00 73.88 177 SER A N 1
ATOM 1477 C CA . SER A 1 177 ? -26.460 -16.704 4.158 1.00 73.88 177 SER A CA 1
ATOM 1478 C C . SER A 1 177 ? -25.442 -17.796 4.492 1.00 73.88 177 SER A C 1
ATOM 1480 O O . SER A 1 177 ? -25.695 -18.972 4.224 1.00 73.88 177 SER A O 1
ATOM 1482 N N . LEU A 1 178 ? -24.293 -17.427 5.058 1.00 69.88 178 LEU A N 1
ATOM 1483 C CA . LEU A 1 178 ? -23.243 -18.378 5.411 1.00 69.88 178 LEU A CA 1
ATOM 1484 C C . LEU A 1 178 ? -23.610 -19.208 6.632 1.00 69.88 178 LEU A C 1
ATOM 1486 O O . LEU A 1 178 ? -23.496 -20.434 6.569 1.00 69.88 178 LEU A O 1
ATOM 1490 N N . LEU A 1 179 ? -24.145 -18.578 7.679 1.00 73.69 179 LEU A N 1
ATOM 1491 C CA . LEU A 1 179 ? -24.680 -19.283 8.846 1.00 73.69 179 LEU A CA 1
ATOM 1492 C C . LEU A 1 179 ? -25.780 -20.276 8.441 1.00 73.69 179 LEU A C 1
ATOM 1494 O O . LEU A 1 179 ? -25.748 -21.438 8.856 1.00 73.69 179 LEU A O 1
ATOM 1498 N N . LYS A 1 180 ? -26.677 -19.860 7.537 1.00 71.69 180 LYS A N 1
ATOM 1499 C CA . LYS A 1 180 ? -27.721 -20.722 6.971 1.00 71.69 180 LYS A CA 1
ATOM 1500 C C . LYS A 1 180 ? -27.136 -21.909 6.196 1.00 71.69 180 LYS A C 1
ATOM 1502 O O . LYS A 1 180 ? -27.579 -23.042 6.368 1.00 71.69 180 LYS A O 1
ATOM 1507 N N . SER A 1 181 ? -26.110 -21.680 5.370 1.00 64.50 181 SER A N 1
ATOM 1508 C CA . SER A 1 181 ? -25.466 -22.744 4.581 1.00 64.50 181 SER A CA 1
ATOM 1509 C C . SER A 1 181 ? -24.713 -23.768 5.441 1.00 64.50 181 SER A C 1
ATOM 1511 O O . SER A 1 181 ? -24.841 -24.972 5.202 1.00 64.50 181 SER A O 1
ATOM 1513 N N . GLY A 1 182 ? -24.003 -23.306 6.478 1.00 58.97 182 GLY A N 1
ATOM 1514 C CA . GLY A 1 182 ? -23.241 -24.151 7.398 1.00 58.97 182 GLY A CA 1
ATOM 1515 C C . GLY A 1 182 ? -24.134 -25.094 8.203 1.00 58.97 182 GLY A C 1
ATOM 1516 O O . GLY A 1 182 ? -23.806 -26.267 8.350 1.00 58.97 182 GLY A O 1
ATOM 1517 N N . ARG A 1 183 ? -25.318 -24.631 8.631 1.00 56.78 183 ARG A N 1
ATOM 1518 C CA . ARG A 1 183 ? -26.322 -25.480 9.302 1.00 56.78 183 ARG A CA 1
ATOM 1519 C C . ARG A 1 183 ? -26.892 -26.576 8.397 1.00 56.78 183 ARG A C 1
ATOM 1521 O O . ARG A 1 183 ? -27.314 -27.616 8.892 1.00 56.78 183 ARG A O 1
ATOM 1528 N N . CYS A 1 184 ? -26.910 -26.365 7.081 1.00 46.78 184 CYS A N 1
ATOM 1529 C CA . CYS A 1 184 ? -27.495 -27.305 6.125 1.00 46.78 184 CYS A CA 1
ATOM 1530 C C . CYS A 1 184 ? -26.497 -28.305 5.509 1.00 46.78 184 CYS A C 1
ATOM 1532 O O . CYS A 1 184 ? -26.917 -29.085 4.655 1.00 46.78 184 CYS A O 1
ATOM 1534 N N . ASN A 1 185 ? -25.202 -28.289 5.867 1.00 46.44 185 ASN A N 1
ATOM 1535 C CA . ASN A 1 185 ? -24.140 -29.092 5.222 1.00 46.44 185 ASN A CA 1
ATOM 1536 C C . ASN A 1 185 ? -24.079 -28.965 3.679 1.00 46.44 185 ASN A C 1
ATOM 1538 O O . ASN A 1 185 ? -23.476 -29.798 2.991 1.00 46.44 185 ASN A O 1
ATOM 1542 N N . LYS A 1 186 ? -24.688 -27.914 3.116 1.00 40.22 186 LYS A N 1
ATOM 1543 C CA . LYS A 1 186 ? -24.689 -27.636 1.677 1.00 40.22 186 LYS A CA 1
ATOM 1544 C C . LYS A 1 186 ? -23.436 -26.829 1.324 1.00 40.22 186 LYS A C 1
ATOM 1546 O O . LYS A 1 186 ? -23.084 -25.926 2.083 1.00 40.22 186 LYS A O 1
ATOM 1551 N N . PRO A 1 187 ? -22.751 -27.122 0.202 1.00 42.47 187 PRO A N 1
ATOM 1552 C CA . PRO A 1 187 ? -21.654 -26.279 -0.254 1.00 42.47 187 PRO A CA 1
ATOM 1553 C C . PRO A 1 187 ? -22.178 -24.860 -0.485 1.00 42.47 187 PRO A C 1
ATOM 1555 O O . PRO A 1 187 ? -23.234 -24.673 -1.094 1.00 42.47 187 PRO A O 1
ATOM 1558 N N . PHE A 1 188 ? -21.455 -23.864 0.019 1.00 41.78 188 PHE A N 1
ATOM 1559 C CA . PHE A 1 188 ? -21.765 -22.471 -0.266 1.00 41.78 188 PHE A CA 1
ATOM 1560 C C . PHE A 1 188 ? -21.492 -22.208 -1.752 1.00 41.78 188 PHE A C 1
ATOM 1562 O O . PHE A 1 188 ? -20.341 -22.092 -2.162 1.00 41.78 188 PHE A O 1
ATOM 1569 N N . SER A 1 189 ? -22.547 -22.143 -2.563 1.00 41.44 189 SER A N 1
ATOM 1570 C CA . SER A 1 189 ? -22.486 -21.660 -3.942 1.00 41.44 189 SER A CA 1
ATOM 1571 C C . SER A 1 189 ? -23.155 -20.293 -3.984 1.00 41.44 189 SER A C 1
ATOM 1573 O O . SER A 1 189 ? -24.349 -20.172 -3.719 1.00 41.44 189 SER A O 1
ATOM 1575 N N . SER A 1 190 ? -22.385 -19.246 -4.276 1.00 43.94 190 SER A N 1
ATOM 1576 C CA . SER A 1 190 ? -22.914 -17.879 -4.341 1.00 43.94 190 SER A CA 1
ATOM 1577 C C . SER A 1 190 ? -23.764 -17.628 -5.590 1.00 43.94 190 SER A C 1
ATOM 1579 O O . SER A 1 190 ? -24.588 -16.721 -5.593 1.00 43.94 190 SER A O 1
ATOM 1581 N N . ALA A 1 191 ? -23.656 -18.488 -6.609 1.00 39.88 191 ALA A N 1
ATOM 1582 C CA . ALA A 1 191 ? -24.360 -18.358 -7.885 1.00 39.88 191 ALA A CA 1
ATOM 1583 C C . ALA A 1 191 ? -25.901 -18.413 -7.788 1.00 39.88 191 ALA A C 1
ATOM 1585 O O . ALA A 1 191 ? -26.573 -18.097 -8.764 1.00 39.88 191 ALA A O 1
ATOM 1586 N N . THR A 1 192 ? -26.474 -18.793 -6.639 1.00 37.53 192 THR A N 1
ATOM 1587 C CA . THR A 1 192 ? -27.934 -18.878 -6.444 1.00 37.53 192 THR A CA 1
ATOM 1588 C C . THR A 1 192 ? -28.543 -17.743 -5.618 1.00 37.53 192 THR A C 1
ATOM 1590 O O . THR A 1 192 ? -29.766 -17.689 -5.503 1.00 37.53 192 THR A O 1
ATOM 1593 N N . ASN A 1 193 ? -27.746 -16.827 -5.055 1.00 41.75 193 ASN A N 1
ATOM 1594 C CA . ASN A 1 193 ? -28.257 -15.721 -4.231 1.00 41.75 193 ASN A CA 1
ATOM 1595 C C . ASN A 1 193 ? -28.573 -14.479 -5.078 1.00 41.75 193 ASN A C 1
ATOM 1597 O O . ASN A 1 193 ? -28.045 -13.391 -4.863 1.00 41.75 193 ASN A O 1
ATOM 1601 N N . ASP A 1 194 ? -29.469 -14.652 -6.046 1.00 38.75 194 ASP A N 1
ATOM 1602 C CA . ASP A 1 194 ? -30.076 -13.562 -6.805 1.00 38.75 194 ASP A CA 1
ATOM 1603 C C . ASP A 1 194 ? -31.066 -12.839 -5.864 1.00 38.75 194 ASP A C 1
ATOM 1605 O O . ASP A 1 194 ? -32.262 -13.145 -5.837 1.00 38.75 194 ASP A O 1
ATOM 1609 N N . PHE A 1 195 ? -30.586 -11.915 -5.020 1.00 46.69 195 PHE A N 1
ATOM 1610 C CA . PHE A 1 195 ? -31.449 -11.075 -4.174 1.00 46.69 195 PHE A CA 1
ATOM 1611 C C . PHE A 1 195 ? -32.201 -10.057 -5.048 1.00 46.69 195 PHE A C 1
ATOM 1613 O O . PHE A 1 195 ? -31.944 -8.853 -5.040 1.00 46.69 195 PHE A O 1
ATOM 1620 N N . LYS A 1 196 ? -33.152 -10.541 -5.851 1.00 38.38 196 LYS A N 1
ATOM 1621 C CA . LYS A 1 196 ? -34.085 -9.700 -6.598 1.00 38.38 196 LYS A CA 1
ATOM 1622 C C . LYS A 1 196 ? -35.068 -9.080 -5.616 1.00 38.38 196 LYS A C 1
ATOM 1624 O O . LYS A 1 196 ? -36.041 -9.719 -5.225 1.00 38.38 196 LYS A O 1
ATOM 1629 N N . VAL A 1 197 ? -34.843 -7.813 -5.270 1.00 40.28 197 VAL A N 1
ATOM 1630 C CA . VAL A 1 197 ? -35.817 -6.982 -4.549 1.00 40.28 197 VAL A CA 1
ATOM 1631 C C . VAL A 1 197 ? -37.115 -6.943 -5.365 1.00 40.28 197 VAL A C 1
ATOM 1633 O O . VAL A 1 197 ? -37.214 -6.255 -6.388 1.00 40.28 197 VAL A O 1
ATOM 1636 N N . LYS A 1 198 ? -38.126 -7.711 -4.945 1.00 36.03 198 LYS A N 1
ATOM 1637 C CA . LYS A 1 198 ? -39.464 -7.659 -5.540 1.00 36.03 198 LYS A CA 1
ATOM 1638 C C . LYS A 1 198 ? -40.114 -6.345 -5.119 1.00 36.03 198 LYS A C 1
ATOM 1640 O O . LYS A 1 198 ? -40.548 -6.188 -3.988 1.00 36.03 198 LYS A O 1
ATOM 1645 N N . LYS A 1 199 ? -40.235 -5.393 -6.049 1.00 36.41 199 LYS A N 1
ATOM 1646 C CA . LYS A 1 199 ? -41.018 -4.168 -5.827 1.00 36.41 199 LYS A CA 1
ATOM 1647 C C . LYS A 1 199 ? -42.491 -4.526 -5.619 1.00 36.41 199 LYS A C 1
ATOM 1649 O O . LYS A 1 199 ? -43.214 -4.733 -6.592 1.00 36.41 199 LYS A O 1
ATOM 1654 N N . SER A 1 200 ? -42.954 -4.568 -4.372 1.00 38.47 200 SER A N 1
ATOM 1655 C CA . SER A 1 200 ? -44.387 -4.607 -4.088 1.00 38.47 200 SER A CA 1
ATOM 1656 C C . SER A 1 200 ? -44.975 -3.191 -4.214 1.00 38.47 200 SER A C 1
ATOM 1658 O O . SER A 1 200 ? -44.409 -2.196 -3.760 1.00 38.47 200 SER A O 1
ATOM 1660 N N . GLY A 1 201 ? -46.103 -3.066 -4.916 1.00 39.75 201 GLY A N 1
ATOM 1661 C CA . GLY A 1 201 ? -46.659 -1.782 -5.364 1.00 39.75 201 GLY A CA 1
ATOM 1662 C C . GLY A 1 201 ? -47.296 -0.892 -4.287 1.00 39.75 201 GLY A C 1
ATOM 1663 O O . GLY A 1 201 ? -47.956 0.080 -4.656 1.00 39.75 201 GLY A O 1
ATOM 1664 N N . LYS A 1 202 ? -47.151 -1.190 -2.985 1.00 39.12 202 LYS A N 1
ATOM 1665 C CA . LYS A 1 202 ? -47.912 -0.513 -1.913 1.00 39.12 202 LYS A CA 1
ATOM 1666 C C . LYS A 1 202 ? -47.131 0.436 -0.991 1.00 39.12 202 LYS A C 1
ATOM 1668 O O . LYS A 1 202 ? -47.779 1.206 -0.289 1.00 39.12 202 LYS A O 1
ATOM 1673 N N . ASP A 1 203 ? -45.804 0.530 -1.067 1.00 43.59 203 ASP A N 1
ATOM 1674 C CA . ASP A 1 203 ? -45.026 1.401 -0.164 1.00 43.59 203 ASP A CA 1
ATOM 1675 C C . ASP A 1 203 ? -44.547 2.707 -0.818 1.00 43.59 203 ASP A C 1
ATOM 1677 O O . ASP A 1 203 ? -43.371 2.922 -1.103 1.00 43.59 203 ASP A O 1
ATOM 1681 N N . ARG A 1 204 ? -45.476 3.645 -1.040 1.00 40.69 204 ARG A N 1
ATOM 1682 C CA . ARG A 1 204 ? -45.188 4.969 -1.641 1.00 40.69 204 ARG A CA 1
ATOM 1683 C C . ARG A 1 204 ? -44.733 6.063 -0.654 1.00 40.69 204 ARG A C 1
ATOM 1685 O O . ARG A 1 204 ? -44.748 7.237 -1.012 1.00 40.69 204 ARG A O 1
ATOM 1692 N N . LYS A 1 205 ? -44.315 5.724 0.573 1.00 45.19 205 LYS A N 1
ATOM 1693 C CA . LYS A 1 205 ? -43.846 6.718 1.573 1.00 45.19 205 LYS A CA 1
ATOM 1694 C C . LYS A 1 205 ? -42.411 6.532 2.083 1.00 45.19 205 LYS A C 1
ATOM 1696 O O . LYS A 1 205 ? -41.945 7.385 2.834 1.00 45.19 205 LYS A O 1
ATOM 1701 N N . ARG A 1 206 ? -41.694 5.475 1.692 1.00 49.22 206 ARG A N 1
ATOM 1702 C CA . ARG A 1 206 ? -40.296 5.260 2.112 1.00 49.22 206 ARG A CA 1
ATOM 1703 C C . ARG A 1 206 ? -39.318 5.747 1.053 1.00 49.22 206 ARG A C 1
ATOM 1705 O O . ARG A 1 206 ? -39.616 5.710 -0.139 1.00 49.22 206 ARG A O 1
ATOM 1712 N N . SER A 1 207 ? -38.147 6.219 1.482 1.00 48.91 207 SER A N 1
ATOM 1713 C CA . SER A 1 207 ? -37.089 6.573 0.536 1.00 48.91 207 SER A CA 1
ATOM 1714 C C . SER A 1 207 ? -36.631 5.314 -0.213 1.00 48.91 207 SER A C 1
ATOM 1716 O O . SER A 1 207 ? -36.573 4.223 0.360 1.00 48.91 207 SER A O 1
ATOM 1718 N N . LYS A 1 208 ? -36.285 5.465 -1.498 1.00 50.12 208 LYS A N 1
ATOM 1719 C CA . LYS A 1 208 ? -35.791 4.378 -2.363 1.00 50.12 208 LYS A CA 1
ATOM 1720 C C . LYS A 1 208 ? -34.602 3.625 -1.742 1.00 50.12 208 LYS A C 1
ATOM 1722 O O . LYS A 1 208 ? -34.438 2.446 -2.007 1.00 50.12 208 LYS A O 1
ATOM 1727 N N . LEU A 1 209 ? -33.814 4.305 -0.906 1.00 48.25 209 LEU A N 1
ATOM 1728 C CA . LEU A 1 209 ? -32.607 3.785 -0.264 1.00 48.25 209 LEU A CA 1
ATOM 1729 C C . LEU A 1 209 ? -32.918 2.937 0.981 1.00 48.25 209 LEU A C 1
ATOM 1731 O O . LEU A 1 209 ? -32.329 1.879 1.143 1.00 48.25 209 LEU A O 1
ATOM 1735 N N . VAL A 1 210 ? -33.899 3.330 1.806 1.00 54.66 210 VAL A N 1
ATOM 1736 C CA . VAL A 1 210 ? -34.360 2.522 2.959 1.00 54.66 210 VAL A CA 1
ATOM 1737 C C . VAL A 1 210 ? -35.031 1.228 2.499 1.00 54.66 210 VAL A C 1
ATOM 1739 O O . VAL A 1 210 ? -34.922 0.210 3.168 1.00 54.66 210 VAL A O 1
ATOM 1742 N N . MET A 1 211 ? -35.698 1.253 1.341 1.00 59.19 211 MET A N 1
ATOM 1743 C CA . MET A 1 211 ? -36.269 0.040 0.743 1.00 59.19 211 MET A CA 1
ATOM 1744 C C . MET A 1 211 ? -35.222 -0.868 0.085 1.00 59.19 211 MET A C 1
ATOM 1746 O O . MET A 1 211 ? -35.519 -2.021 -0.191 1.00 59.19 211 MET A O 1
ATOM 1750 N N . MET A 1 212 ? -34.031 -0.346 -0.209 1.00 67.75 212 MET A N 1
ATOM 1751 C CA . MET A 1 212 ? -32.973 -1.076 -0.912 1.00 67.75 212 MET A CA 1
ATOM 1752 C C . MET A 1 212 ? -31.883 -1.583 0.044 1.00 67.75 212 MET A C 1
ATOM 1754 O O . MET A 1 212 ? -31.284 -2.613 -0.232 1.00 67.75 212 MET A O 1
ATOM 1758 N N . TYR A 1 213 ? -31.675 -0.893 1.173 1.00 80.69 213 TYR A N 1
ATOM 1759 C CA . TYR A 1 213 ? -30.670 -1.216 2.193 1.00 80.69 213 TYR A CA 1
ATOM 1760 C C . TYR A 1 213 ? -31.252 -1.162 3.627 1.00 80.69 213 TYR A C 1
ATOM 1762 O O . TYR A 1 213 ? -30.879 -0.288 4.431 1.00 80.69 213 TYR A O 1
ATOM 1770 N N . PRO A 1 214 ? -32.238 -2.022 3.951 1.00 84.25 214 PRO A N 1
ATOM 1771 C CA . PRO A 1 214 ? -32.922 -2.029 5.245 1.00 84.25 214 PRO A CA 1
ATOM 1772 C C . PRO A 1 214 ? -31.992 -2.277 6.447 1.00 84.25 214 PRO A C 1
ATOM 1774 O O . PRO A 1 214 ? -32.129 -1.593 7.468 1.00 84.25 214 PRO A O 1
ATOM 1777 N N . PHE A 1 215 ? -31.019 -3.188 6.334 1.00 89.56 215 PHE A N 1
ATOM 1778 C CA . PHE A 1 215 ? -30.038 -3.451 7.391 1.00 89.56 215 PHE A CA 1
ATOM 1779 C C . PHE A 1 215 ? -29.044 -2.301 7.510 1.00 89.56 215 PHE A C 1
ATOM 1781 O O . PHE A 1 215 ? -28.878 -1.745 8.593 1.00 89.56 215 PHE A O 1
ATOM 1788 N N . GLY A 1 216 ? -28.427 -1.891 6.402 1.00 88.31 216 GLY A N 1
ATOM 1789 C CA . GLY A 1 216 ? -27.382 -0.870 6.392 1.00 88.31 216 GLY A CA 1
ATOM 1790 C C . GLY A 1 216 ? -27.858 0.469 6.953 1.00 88.31 216 GLY A C 1
ATOM 1791 O O . GLY A 1 216 ? -27.210 1.059 7.816 1.00 88.31 216 GLY A O 1
ATOM 1792 N N . SER A 1 217 ? -29.042 0.924 6.533 1.00 87.19 217 SER A N 1
ATOM 1793 C CA . SER A 1 217 ? -29.644 2.154 7.066 1.00 87.19 217 SER A CA 1
ATOM 1794 C C . SER A 1 217 ? -30.106 2.014 8.525 1.00 87.19 217 SER A C 1
ATOM 1796 O O . SER A 1 217 ? -30.057 2.984 9.280 1.00 87.19 217 SER A O 1
ATOM 1798 N N . GLY A 1 218 ? -30.532 0.815 8.941 1.00 88.62 218 GLY A N 1
ATOM 1799 C CA . GLY A 1 218 ? -30.783 0.439 10.340 1.00 88.62 218 GLY A CA 1
ATOM 1800 C C . GLY A 1 218 ? -29.575 0.587 11.232 1.00 88.62 218 GLY A C 1
ATOM 1801 O O . GLY A 1 218 ? -29.650 1.243 12.268 1.00 88.62 218 GLY A O 1
ATOM 1802 N N . LEU A 1 219 ? -28.460 0.022 10.800 1.00 93.31 219 LEU A N 1
ATOM 1803 C CA . LEU A 1 219 ? -27.245 -0.020 11.589 1.00 93.31 219 LEU A CA 1
ATOM 1804 C C . LEU A 1 219 ? -26.568 1.344 11.698 1.00 93.31 219 LEU A C 1
ATOM 1806 O O . LEU A 1 219 ? -26.062 1.671 12.767 1.00 93.31 219 LEU A O 1
ATOM 1810 N N . VAL A 1 220 ? -26.621 2.183 10.658 1.00 90.69 220 VAL A N 1
ATOM 1811 C CA . VAL A 1 220 ? -26.151 3.575 10.770 1.00 90.69 220 VAL A CA 1
ATOM 1812 C C . VAL A 1 220 ? -26.944 4.349 11.822 1.00 90.69 220 VAL A C 1
ATOM 1814 O O . VAL A 1 220 ? -26.336 5.003 12.667 1.00 90.69 220 VAL A O 1
ATOM 1817 N N . GLN A 1 221 ? -28.276 4.235 11.818 1.00 89.56 221 GLN A N 1
ATOM 1818 C CA . GLN A 1 221 ? -29.110 4.898 12.822 1.00 89.56 221 GLN A CA 1
ATOM 1819 C C . GLN A 1 221 ? -28.830 4.363 14.232 1.00 89.56 221 GLN A C 1
ATOM 1821 O O . GLN A 1 221 ? -28.651 5.149 15.157 1.00 89.56 221 GLN A O 1
ATOM 1826 N N . PHE A 1 222 ? -28.731 3.041 14.387 1.00 91.69 222 PHE A N 1
ATOM 1827 C CA . PHE A 1 222 ? -28.368 2.421 15.659 1.00 91.69 222 PHE A CA 1
ATOM 1828 C C . PHE A 1 222 ? -27.036 2.973 16.191 1.00 91.69 222 PHE A C 1
ATOM 1830 O O . PHE A 1 222 ? -26.951 3.387 17.343 1.00 91.69 222 PHE A O 1
ATOM 1837 N N . MET A 1 223 ? -25.997 3.048 15.352 1.00 92.50 223 MET A N 1
ATOM 1838 C CA . MET A 1 223 ? -24.693 3.580 15.761 1.00 92.50 223 MET A CA 1
ATOM 1839 C C . MET A 1 223 ? -24.736 5.067 16.142 1.00 92.50 223 MET A C 1
ATOM 1841 O O . MET A 1 223 ? -24.027 5.474 17.066 1.00 92.50 223 MET A O 1
ATOM 1845 N N . GLU A 1 224 ? -25.540 5.879 15.453 1.00 88.38 224 GLU A N 1
ATOM 1846 C CA . GLU A 1 224 ? -25.746 7.293 15.790 1.00 88.38 224 GLU A CA 1
ATOM 1847 C C . GLU A 1 224 ? -26.449 7.442 17.152 1.00 88.38 224 GLU A C 1
ATOM 1849 O O . GLU A 1 224 ? -25.961 8.170 18.018 1.00 88.38 224 GLU A O 1
ATOM 1854 N N . GLU A 1 225 ? -27.525 6.686 17.398 1.00 88.12 225 GLU A N 1
ATOM 1855 C CA . GLU A 1 225 ? -28.254 6.683 18.679 1.00 88.12 225 GLU A CA 1
ATOM 1856 C C . GLU A 1 225 ? -27.378 6.191 19.843 1.00 88.12 225 GLU A C 1
ATOM 1858 O O . GLU A 1 225 ? -27.405 6.753 20.941 1.00 88.12 225 GLU A O 1
ATOM 1863 N N . ARG A 1 226 ? -26.505 5.209 19.583 1.00 86.50 226 ARG A N 1
ATOM 1864 C CA . ARG A 1 226 ? -25.493 4.732 20.539 1.00 86.50 226 ARG A CA 1
ATOM 1865 C C . ARG A 1 226 ? -24.333 5.708 20.751 1.00 86.50 226 ARG A C 1
ATOM 1867 O O . ARG A 1 226 ? -23.500 5.469 21.629 1.00 86.50 226 ARG A O 1
ATOM 1874 N N . LYS A 1 227 ? -24.289 6.816 20.000 1.00 86.50 227 LYS A N 1
ATOM 1875 C CA . LYS A 1 227 ? -23.207 7.815 19.972 1.00 86.50 227 LYS A CA 1
ATOM 1876 C C . LYS A 1 227 ? -21.851 7.234 19.564 1.00 86.50 227 LYS A C 1
ATOM 1878 O O . LYS A 1 227 ? -20.819 7.802 19.915 1.00 86.50 227 LYS A O 1
ATOM 1883 N N . LEU A 1 228 ? -21.833 6.140 18.806 1.00 86.38 228 LEU A N 1
ATOM 1884 C CA . LEU A 1 228 ? -20.603 5.559 18.257 1.00 86.38 228 LEU A CA 1
ATOM 1885 C C . LEU A 1 228 ? -20.058 6.377 17.096 1.00 86.38 228 LEU A C 1
ATOM 1887 O O . LEU A 1 228 ? -18.844 6.530 16.966 1.00 86.38 228 LEU A O 1
ATOM 1891 N N . ILE A 1 229 ? -20.959 6.924 16.284 1.00 87.19 229 ILE A N 1
ATOM 1892 C CA . ILE A 1 229 ? -20.623 7.810 15.176 1.00 87.19 229 ILE A CA 1
ATOM 1893 C C . ILE A 1 229 ? -21.365 9.138 15.302 1.00 87.19 229 ILE A C 1
ATOM 1895 O O . ILE A 1 229 ? -22.425 9.215 15.920 1.00 87.19 229 ILE A O 1
ATOM 1899 N N . SER A 1 230 ? -20.808 10.176 14.690 1.00 84.06 230 SER A N 1
ATOM 1900 C CA . SER A 1 230 ? -21.495 11.434 14.405 1.00 84.06 230 SER A CA 1
ATOM 1901 C C . SER A 1 230 ? -21.625 11.610 12.899 1.00 84.06 230 SER A C 1
ATOM 1903 O O . SER A 1 230 ? -20.681 11.327 12.156 1.00 84.06 230 SER A O 1
ATOM 1905 N N . LEU A 1 231 ? -22.780 12.099 12.449 1.00 84.62 231 LEU A N 1
ATOM 1906 C CA . LEU A 1 231 ? -23.007 12.439 11.050 1.00 84.62 231 LEU A CA 1
ATOM 1907 C C . LEU A 1 231 ? -22.693 13.919 10.822 1.00 84.62 231 LEU A C 1
ATOM 1909 O O . LEU A 1 231 ? -23.295 14.800 11.434 1.00 84.62 231 LEU A O 1
ATOM 1913 N N . VAL A 1 232 ? -21.746 14.195 9.930 1.00 75.31 232 VAL A N 1
ATOM 1914 C CA . VAL A 1 232 ? -21.293 15.548 9.599 1.00 75.31 232 VAL A CA 1
ATOM 1915 C C . VAL A 1 232 ? -21.513 15.831 8.119 1.00 75.31 232 VAL A C 1
ATOM 1917 O O . VAL A 1 232 ? -21.295 14.979 7.257 1.00 75.31 232 VAL A O 1
ATOM 1920 N N . THR A 1 233 ? -21.966 17.040 7.809 1.00 68.62 233 THR A N 1
ATOM 1921 C CA . THR A 1 233 ? -21.933 17.570 6.442 1.00 68.62 233 THR A CA 1
ATOM 1922 C C . THR A 1 233 ? -20.577 18.224 6.214 1.00 68.62 233 THR A C 1
ATOM 1924 O O . THR A 1 233 ? -20.097 18.879 7.135 1.00 68.62 233 THR A O 1
ATOM 1927 N N . ASP A 1 234 ? -19.989 18.022 5.033 1.00 57.69 234 ASP A N 1
ATOM 1928 C CA . ASP A 1 234 ? -18.650 18.483 4.622 1.00 57.69 234 ASP A CA 1
ATOM 1929 C C . ASP A 1 234 ? -18.126 19.748 5.352 1.00 57.69 234 ASP A C 1
ATOM 1931 O O . ASP A 1 234 ? -18.814 20.768 5.448 1.00 57.69 234 ASP A O 1
ATOM 1935 N N . LEU A 1 235 ? -16.889 19.675 5.861 1.00 50.16 235 LEU A N 1
ATOM 1936 C CA . LEU A 1 235 ? -16.217 20.731 6.640 1.00 50.16 235 LEU A CA 1
ATOM 1937 C C . LEU A 1 235 ? -15.836 21.962 5.787 1.00 50.16 235 LEU A C 1
ATOM 1939 O O . LEU A 1 235 ? -15.361 22.956 6.331 1.00 50.16 235 LEU A O 1
ATOM 1943 N N . SER A 1 236 ? -16.069 21.914 4.471 1.00 44.09 236 SER A N 1
ATOM 1944 C CA . SER A 1 236 ? -15.762 22.966 3.490 1.00 44.09 236 SER A CA 1
ATOM 1945 C C . SER A 1 236 ? -16.749 24.147 3.465 1.00 44.09 236 SER A C 1
ATOM 1947 O O . SER A 1 236 ? -16.564 25.091 2.700 1.00 44.09 236 SER A O 1
ATOM 1949 N N . GLY A 1 237 ? -17.801 24.145 4.292 1.00 37.06 237 GLY A N 1
ATOM 1950 C CA . GLY A 1 237 ? -18.642 25.332 4.487 1.00 37.06 237 GLY A CA 1
ATOM 1951 C C . GLY A 1 237 ? -19.469 25.780 3.271 1.00 37.06 237 GLY A C 1
ATOM 1952 O O . GLY A 1 237 ? -19.904 26.929 3.238 1.00 37.06 237 GLY A O 1
ATOM 1953 N N . THR A 1 238 ? -19.748 24.914 2.289 1.00 31.22 238 THR A N 1
ATOM 1954 C CA . THR A 1 238 ? -20.590 25.269 1.129 1.00 31.22 238 THR A CA 1
ATOM 1955 C C . THR A 1 238 ? -21.980 24.611 1.145 1.00 31.22 238 THR A C 1
ATOM 1957 O O . THR A 1 238 ? -22.159 23.411 0.983 1.00 31.22 238 THR A O 1
ATOM 1960 N N . VAL A 1 239 ? -22.973 25.490 1.339 1.00 34.41 239 VAL A N 1
ATOM 1961 C CA . VAL A 1 239 ? -24.412 25.450 0.997 1.00 34.41 239 VAL A CA 1
ATOM 1962 C C . VAL A 1 239 ? -25.265 24.264 1.490 1.00 34.41 239 VAL A C 1
ATOM 1964 O O . VAL A 1 239 ? -25.426 23.230 0.846 1.00 34.41 239 VAL A O 1
ATOM 1967 N N . ARG A 1 240 ? -26.029 24.524 2.564 1.00 31.12 240 ARG A N 1
ATOM 1968 C CA . ARG A 1 240 ? -27.309 23.843 2.840 1.00 31.12 240 ARG A CA 1
ATOM 1969 C C . ARG A 1 240 ? -28.327 24.178 1.741 1.00 31.12 240 ARG A C 1
ATOM 1971 O O . ARG A 1 240 ? -28.927 25.249 1.775 1.00 31.12 240 ARG A O 1
ATOM 1978 N N . VAL A 1 241 ? -28.642 23.237 0.852 1.00 35.47 241 VAL A N 1
ATOM 1979 C CA . VAL A 1 241 ? -29.901 23.293 0.088 1.00 35.47 241 VAL A CA 1
ATOM 1980 C C . VAL A 1 241 ? -30.994 22.594 0.901 1.00 35.47 241 VAL A C 1
ATOM 1982 O O . VAL A 1 241 ? -31.102 21.370 0.911 1.00 35.47 241 VAL A O 1
ATOM 1985 N N . LYS A 1 242 ? -31.817 23.367 1.621 1.00 37.00 242 LYS A N 1
ATOM 1986 C CA . LYS A 1 242 ? -33.027 22.854 2.290 1.00 37.00 242 LYS A CA 1
ATOM 1987 C C . LYS A 1 242 ? -34.181 22.760 1.282 1.00 37.00 242 LYS A C 1
ATOM 1989 O O . LYS A 1 242 ? -34.633 23.784 0.779 1.00 37.00 242 LYS A O 1
ATOM 1994 N N . LYS A 1 243 ? -34.738 21.563 1.051 1.00 43.16 243 LYS A N 1
ATOM 1995 C CA . LYS A 1 243 ? -36.080 21.410 0.446 1.00 43.16 243 LYS A CA 1
ATOM 1996 C C . LYS A 1 243 ? -37.164 21.334 1.532 1.00 43.16 243 LYS A C 1
ATOM 1998 O O . LYS A 1 243 ? -36.964 20.757 2.593 1.00 43.16 243 LYS A O 1
ATOM 2003 N N . LYS A 1 244 ? -38.332 21.918 1.235 1.00 35.53 244 LYS A N 1
ATOM 2004 C CA . LYS A 1 244 ? -39.442 22.266 2.153 1.00 35.53 244 LYS A CA 1
ATOM 2005 C C . LYS A 1 244 ? -40.187 21.115 2.872 1.00 35.53 244 LYS A C 1
ATOM 2007 O O . LYS A 1 244 ? -41.134 21.418 3.589 1.00 35.53 244 LYS A O 1
ATOM 2012 N N . LYS A 1 245 ? -39.847 19.828 2.713 1.00 35.81 245 LYS A N 1
ATOM 2013 C CA . LYS A 1 245 ? -40.641 18.724 3.307 1.00 35.81 245 LYS A CA 1
ATOM 2014 C C . LYS A 1 245 ? -39.789 17.520 3.730 1.00 35.81 245 LYS A C 1
ATOM 2016 O O . LYS A 1 245 ? -39.510 16.665 2.900 1.00 35.81 245 LYS A O 1
ATOM 2021 N N . GLY A 1 246 ? -39.468 17.442 5.024 1.00 40.91 246 GLY A N 1
ATOM 2022 C CA . GLY A 1 246 ? -38.905 16.259 5.693 1.00 40.91 246 GLY A CA 1
ATOM 2023 C C . GLY A 1 246 ? -37.397 16.051 5.509 1.00 40.91 246 GLY A C 1
ATOM 2024 O O . GLY A 1 246 ? -36.838 16.356 4.460 1.00 40.91 246 GLY A O 1
ATOM 2025 N N . SER A 1 247 ? -36.739 15.534 6.548 1.00 32.59 247 SER A N 1
ATOM 2026 C CA . SER A 1 247 ? -35.357 15.052 6.509 1.00 32.59 247 SER A CA 1
ATOM 2027 C C . SER A 1 247 ? -35.314 13.666 5.864 1.00 32.59 247 SER A C 1
ATOM 2029 O O . SER A 1 247 ? -35.931 12.717 6.339 1.00 32.59 247 SER A O 1
ATOM 2031 N N . TYR A 1 248 ? -34.583 13.548 4.763 1.00 42.03 248 TYR A N 1
ATOM 2032 C CA . TYR A 1 248 ? -34.231 12.280 4.131 1.00 42.03 248 TYR A CA 1
ATOM 2033 C C . TYR A 1 248 ? -32.727 12.281 3.857 1.00 42.03 248 TYR A C 1
ATOM 2035 O O . TYR A 1 248 ? -32.166 13.293 3.436 1.00 42.03 248 TYR A O 1
ATOM 2043 N N . PHE A 1 249 ? -32.064 11.151 4.106 1.00 40.72 249 PHE A N 1
ATOM 2044 C CA . PHE A 1 249 ? -30.645 10.982 3.813 1.00 40.72 249 PHE A CA 1
ATOM 2045 C C . PHE A 1 249 ? -30.437 10.836 2.304 1.00 40.72 249 PHE A C 1
ATOM 2047 O O . PHE A 1 249 ? -30.657 9.768 1.741 1.00 40.72 249 PHE A O 1
ATOM 2054 N N . LEU A 1 250 ? -30.046 11.932 1.656 1.00 48.00 250 LEU A N 1
ATOM 2055 C CA . LEU A 1 250 ? -29.235 11.930 0.436 1.00 48.00 250 LEU A CA 1
ATOM 2056 C C . LEU A 1 250 ? -28.597 13.316 0.234 1.00 48.00 250 LEU A C 1
ATOM 2058 O O . LEU A 1 250 ? -29.144 14.163 -0.472 1.00 48.00 250 LEU A O 1
ATOM 2062 N N . PRO A 1 251 ? -27.426 13.556 0.843 1.00 45.97 251 PRO A N 1
ATOM 2063 C CA . PRO A 1 251 ? -26.455 14.491 0.302 1.00 45.97 251 PRO A CA 1
ATOM 2064 C C . PRO A 1 251 ? -25.229 13.684 -0.129 1.00 45.97 251 PRO A C 1
ATOM 2066 O O . PRO A 1 251 ? -24.696 12.904 0.656 1.00 45.97 251 PRO A O 1
ATOM 2069 N N . SER A 1 252 ? -24.692 13.936 -1.317 1.00 51.03 252 SER A N 1
ATOM 2070 C CA . SER A 1 252 ? -23.348 13.501 -1.748 1.00 51.03 252 SER A CA 1
ATOM 2071 C C . SER A 1 252 ? -22.203 13.928 -0.797 1.00 51.03 252 SER A C 1
ATOM 2073 O O . SER A 1 252 ? -21.039 13.650 -1.071 1.00 51.03 252 SER A O 1
ATOM 2075 N N . HIS A 1 253 ? -22.537 14.575 0.326 1.00 62.72 253 HIS A N 1
ATOM 2076 C CA . HIS A 1 253 ? -21.668 15.270 1.268 1.00 62.72 253 HIS A CA 1
ATOM 2077 C C . HIS A 1 253 ? -21.957 14.926 2.744 1.00 62.72 253 HIS A C 1
ATOM 2079 O O . HIS A 1 253 ? -21.560 15.693 3.620 1.00 62.72 253 HIS A O 1
ATOM 2085 N N . LEU A 1 254 ? -22.681 13.835 3.042 1.00 73.62 254 LEU A N 1
ATOM 2086 C CA . LEU A 1 254 ? -22.850 13.357 4.422 1.00 73.62 254 LEU A CA 1
ATOM 2087 C C . LEU A 1 254 ? -21.810 12.288 4.758 1.00 73.62 254 LEU A C 1
ATOM 2089 O O . LEU A 1 254 ? -21.723 11.257 4.081 1.00 73.62 254 LEU A O 1
ATOM 2093 N N . TYR A 1 255 ? -21.071 12.523 5.835 1.00 79.62 255 TYR A N 1
ATOM 2094 C CA . TYR A 1 255 ? -19.989 11.670 6.300 1.00 79.62 255 TYR A CA 1
ATOM 2095 C C . TYR A 1 255 ? -20.247 11.196 7.730 1.00 79.62 255 TYR A C 1
ATOM 2097 O O . TYR A 1 255 ? -20.818 11.922 8.538 1.00 79.62 255 TYR A O 1
ATOM 2105 N N . ALA A 1 256 ? -19.823 9.978 8.039 1.00 82.62 256 ALA A N 1
ATOM 2106 C CA . ALA A 1 256 ? -19.754 9.438 9.384 1.00 82.62 256 ALA A CA 1
ATOM 2107 C C . ALA A 1 256 ? -18.339 9.635 9.944 1.00 82.62 256 ALA A C 1
ATOM 2109 O O . ALA A 1 256 ? -17.353 9.457 9.224 1.00 82.62 256 ALA A O 1
ATOM 2110 N N . VAL A 1 257 ? -18.260 9.970 11.231 1.00 81.56 257 VAL A N 1
ATOM 2111 C CA . VAL A 1 257 ? -17.021 10.090 12.014 1.00 81.56 257 VAL A CA 1
ATOM 2112 C C . VAL A 1 257 ? -17.171 9.261 13.278 1.00 81.56 257 VAL A C 1
ATOM 2114 O O . VAL A 1 257 ? -18.196 9.368 13.945 1.00 81.56 257 VAL A O 1
ATOM 2117 N N . CYS A 1 258 ? -16.164 8.467 13.638 1.00 82.94 258 CYS A N 1
ATOM 2118 C CA . CYS A 1 258 ? -16.156 7.750 14.913 1.00 82.94 258 CYS A CA 1
ATOM 2119 C C . CYS A 1 258 ? -16.011 8.722 16.094 1.00 82.94 258 CYS A C 1
ATOM 2121 O O . CYS A 1 258 ? -15.139 9.590 16.106 1.00 82.94 258 CYS A O 1
ATOM 2123 N N . ASN A 1 259 ? -16.840 8.550 17.122 1.00 80.00 259 ASN A N 1
ATOM 2124 C CA . ASN A 1 259 ? -16.786 9.358 18.345 1.00 80.00 259 ASN A CA 1
ATOM 2125 C C . ASN A 1 259 ? -15.800 8.821 19.391 1.00 80.00 259 ASN A C 1
ATOM 2127 O O . ASN A 1 259 ? -15.564 9.491 20.401 1.00 80.00 259 ASN A O 1
ATOM 2131 N N . PHE A 1 260 ? -15.232 7.645 19.139 1.00 77.00 260 PHE A N 1
ATOM 2132 C CA . PHE A 1 260 ? -14.276 6.934 19.981 1.00 77.00 260 PHE A CA 1
ATOM 2133 C C . PHE A 1 260 ? -12.889 6.896 19.315 1.00 77.00 260 PHE A C 1
ATOM 2135 O O . PHE A 1 260 ? -12.739 7.248 18.143 1.00 77.00 260 PHE A O 1
ATOM 2142 N N . ASP A 1 261 ? -11.867 6.473 20.060 1.00 71.62 261 ASP A N 1
ATOM 2143 C CA . ASP A 1 261 ? -10.529 6.287 19.500 1.00 71.62 261 ASP A CA 1
ATOM 2144 C C . ASP A 1 261 ? -10.514 5.119 18.503 1.00 71.62 261 ASP A C 1
ATOM 2146 O O . ASP A 1 261 ? -10.674 3.961 18.884 1.00 71.62 261 ASP A O 1
ATOM 2150 N N . ILE A 1 262 ? -10.283 5.419 17.222 1.00 72.81 262 ILE A N 1
ATOM 2151 C CA . ILE A 1 262 ? -10.196 4.411 16.157 1.00 72.81 262 ILE A CA 1
ATOM 2152 C C . ILE A 1 262 ? -9.119 3.354 16.426 1.00 72.81 262 ILE A C 1
ATOM 2154 O O . ILE A 1 262 ? -9.208 2.269 15.865 1.00 72.81 262 ILE A O 1
ATOM 2158 N N . SER A 1 263 ? -8.140 3.627 17.301 1.00 67.44 263 SER A N 1
ATOM 2159 C CA . SER A 1 263 ? -7.138 2.640 17.712 1.00 67.44 263 SER A CA 1
ATOM 2160 C C . SER A 1 263 ? -7.744 1.392 18.366 1.00 67.44 263 SER A C 1
ATOM 2162 O O . SER A 1 263 ? -7.137 0.323 18.260 1.00 67.44 263 SER A O 1
ATOM 2164 N N . LEU A 1 264 ? -8.941 1.537 18.962 1.00 73.00 264 LEU A N 1
ATOM 2165 C CA . LEU A 1 264 ? -9.746 0.478 19.583 1.00 73.00 264 LEU A CA 1
ATOM 2166 C C . LEU A 1 264 ? -10.351 -0.495 18.570 1.00 73.00 264 LEU A C 1
ATOM 2168 O O . LEU A 1 264 ? -10.747 -1.599 18.945 1.00 73.00 264 LEU A O 1
ATOM 2172 N N . LEU A 1 265 ? -10.456 -0.093 17.301 1.00 76.19 265 LEU A N 1
ATOM 2173 C CA . LEU A 1 265 ? -10.885 -1.002 16.250 1.00 76.19 265 LEU A CA 1
ATOM 2174 C C . LEU A 1 265 ? -9.777 -2.031 16.002 1.00 76.19 265 LEU A C 1
ATOM 2176 O O . LEU A 1 265 ? -8.589 -1.698 16.023 1.00 76.19 265 LEU A O 1
ATOM 2180 N N . PRO A 1 266 ? -10.119 -3.293 15.734 1.00 69.00 266 PRO A N 1
ATOM 2181 C CA . PRO A 1 266 ? -9.126 -4.245 15.268 1.00 69.00 266 PRO A CA 1
ATOM 2182 C C . PRO A 1 266 ? -8.648 -3.843 13.862 1.00 69.00 266 PRO A C 1
ATOM 2184 O O . PRO A 1 266 ? -9.468 -3.513 13.004 1.00 69.00 266 PRO A O 1
ATOM 2187 N N . ILE A 1 267 ? -7.332 -3.868 13.605 1.00 64.00 267 ILE A N 1
ATOM 2188 C CA . ILE A 1 267 ? -6.810 -3.817 12.226 1.00 64.00 267 ILE A CA 1
ATOM 2189 C C . ILE A 1 267 ? -6.822 -5.242 11.712 1.00 64.00 267 ILE A C 1
ATOM 2191 O O . ILE A 1 267 ? -6.190 -6.115 12.304 1.00 64.00 267 ILE A O 1
ATOM 2195 N N . LYS A 1 268 ? -7.484 -5.471 10.581 1.00 65.25 268 LYS A N 1
ATOM 2196 C CA . LYS A 1 268 ? -7.275 -6.706 9.831 1.00 65.25 268 LYS A CA 1
ATOM 2197 C C . LYS A 1 268 ? -5.942 -6.607 9.095 1.00 65.25 268 LYS A C 1
ATOM 2199 O O . LYS A 1 268 ? -5.844 -5.930 8.072 1.00 65.25 268 LYS A O 1
ATOM 2204 N N . LEU A 1 269 ? -4.916 -7.242 9.650 1.00 67.25 269 LEU A N 1
ATOM 2205 C CA . LEU A 1 269 ? -3.581 -7.287 9.071 1.00 67.25 269 LEU A CA 1
ATOM 2206 C C . LEU A 1 269 ? -3.444 -8.571 8.260 1.00 67.25 269 LEU A C 1
ATOM 2208 O O . LEU A 1 269 ? -3.206 -9.640 8.804 1.00 67.25 269 LEU A O 1
ATOM 2212 N N . ASN A 1 270 ? -3.570 -8.470 6.942 1.00 77.19 270 ASN A N 1
ATOM 2213 C CA . ASN A 1 270 ? -3.189 -9.585 6.086 1.00 77.19 270 ASN A CA 1
ATOM 2214 C C . ASN A 1 270 ? -1.661 -9.590 5.989 1.00 77.19 270 ASN A C 1
ATOM 2216 O O . ASN A 1 270 ? -1.081 -8.830 5.216 1.00 77.19 270 ASN A O 1
ATOM 2220 N N . LEU A 1 271 ? -1.013 -10.366 6.850 1.00 86.12 271 LEU A N 1
ATOM 2221 C CA . LEU A 1 271 ? 0.440 -10.385 6.964 1.00 86.12 271 LEU A CA 1
ATOM 2222 C C . LEU A 1 271 ? 1.092 -11.307 5.914 1.00 86.12 271 LEU A C 1
ATOM 2224 O O . LEU A 1 271 ? 0.421 -12.205 5.389 1.00 86.12 271 LEU A O 1
ATOM 2228 N N . PRO A 1 272 ? 2.388 -11.115 5.598 1.00 93.12 272 PRO A N 1
ATOM 2229 C CA . PRO A 1 272 ? 3.175 -12.122 4.890 1.00 93.12 272 PRO A CA 1
ATOM 2230 C C . PRO A 1 272 ? 3.164 -13.464 5.630 1.00 93.12 272 PRO A C 1
ATOM 2232 O O . PRO A 1 272 ? 3.074 -13.508 6.856 1.00 93.12 272 PRO A O 1
ATOM 2235 N N . MET A 1 273 ? 3.275 -14.569 4.901 1.00 95.06 273 MET A N 1
ATOM 2236 C CA . MET A 1 273 ? 3.301 -15.893 5.519 1.00 95.06 273 MET A CA 1
ATOM 2237 C C . MET A 1 273 ? 4.732 -16.311 5.846 1.00 95.06 273 MET A C 1
ATOM 2239 O O . MET A 1 273 ? 5.597 -16.197 4.985 1.00 95.06 273 MET A O 1
ATOM 2243 N N . VAL A 1 274 ? 4.992 -16.835 7.046 1.00 96.00 274 VAL A N 1
ATOM 2244 C CA . VAL A 1 274 ? 6.311 -17.409 7.408 1.00 96.00 274 VAL A CA 1
ATOM 2245 C C . VAL A 1 274 ? 6.508 -18.840 6.896 1.00 96.00 274 VAL A C 1
ATOM 2247 O O . VAL A 1 274 ? 7.589 -19.408 7.008 1.00 96.00 274 VAL A O 1
ATOM 2250 N N . CYS A 1 275 ? 5.468 -19.428 6.308 1.00 95.56 275 CYS A N 1
ATOM 2251 C CA . CYS A 1 275 ? 5.526 -20.699 5.596 1.00 95.56 275 CYS A CA 1
ATOM 2252 C C . CYS A 1 275 ? 4.965 -20.540 4.179 1.00 95.56 275 CYS A C 1
ATOM 2254 O O . CYS A 1 275 ? 4.325 -19.536 3.851 1.00 95.56 275 CYS A O 1
ATOM 2256 N N . LYS A 1 276 ? 5.216 -21.536 3.325 1.00 95.62 276 LYS A N 1
ATOM 2257 C CA . LYS A 1 276 ? 4.739 -21.507 1.943 1.00 95.62 276 LYS A CA 1
ATOM 2258 C C . LYS A 1 276 ? 3.197 -21.443 1.916 1.00 95.62 276 LYS A C 1
ATOM 2260 O O . LYS A 1 276 ? 2.563 -22.220 2.632 1.00 95.62 276 LYS A O 1
ATOM 2265 N N . PRO A 1 277 ? 2.586 -20.574 1.088 1.00 94.81 277 PRO A N 1
ATOM 2266 C CA . PRO A 1 277 ? 1.137 -20.482 0.971 1.00 94.81 277 PRO A CA 1
ATOM 2267 C C . PRO A 1 277 ? 0.525 -21.796 0.488 1.00 94.81 277 PRO A C 1
ATOM 2269 O O . PRO A 1 277 ? 1.154 -22.554 -0.254 1.00 94.81 277 PRO A O 1
ATOM 2272 N N . ARG A 1 278 ? -0.734 -22.034 0.856 1.00 93.25 278 ARG A N 1
ATOM 2273 C CA . ARG A 1 278 ? -1.536 -23.119 0.299 1.00 93.25 278 ARG A CA 1
ATOM 2274 C C . ARG A 1 278 ? -1.714 -22.894 -1.199 1.00 93.25 278 ARG A C 1
ATOM 2276 O O . ARG A 1 278 ? -2.148 -21.826 -1.636 1.00 93.25 278 ARG A O 1
ATOM 2283 N N . ASP A 1 279 ? -1.422 -23.920 -1.983 1.00 94.38 279 ASP A N 1
ATOM 2284 C CA . ASP A 1 279 ? -1.625 -23.874 -3.424 1.00 94.38 279 ASP A CA 1
ATOM 2285 C C . ASP A 1 279 ? -3.103 -23.626 -3.766 1.00 94.38 279 ASP A C 1
ATOM 2287 O O . ASP A 1 279 ? -4.009 -24.216 -3.176 1.00 94.38 279 ASP A O 1
ATOM 2291 N N . TRP A 1 280 ? -3.334 -22.741 -4.734 1.00 92.12 280 TRP A N 1
ATOM 2292 C CA . TRP A 1 280 ? -4.615 -22.554 -5.395 1.00 92.12 280 TRP A CA 1
ATOM 2293 C C . TRP A 1 280 ? -5.001 -23.828 -6.130 1.00 92.12 280 TRP A C 1
ATOM 2295 O O . TRP A 1 280 ? -4.288 -24.264 -7.039 1.00 92.12 280 TRP A O 1
ATOM 2305 N N . THR A 1 281 ? -6.146 -24.395 -5.765 1.00 89.56 281 THR A N 1
ATOM 2306 C CA . THR A 1 281 ? -6.723 -25.598 -6.373 1.00 89.56 281 THR A CA 1
ATOM 2307 C C . THR A 1 281 ? -8.249 -25.503 -6.432 1.00 89.56 281 THR A C 1
ATOM 2309 O O . THR A 1 281 ? -8.848 -24.555 -5.915 1.00 89.56 281 THR A O 1
ATOM 2312 N N . SER A 1 282 ? -8.888 -26.481 -7.084 1.00 86.06 282 SER A N 1
ATOM 2313 C CA . SER A 1 282 ? -10.349 -26.607 -7.089 1.00 86.06 282 SER A CA 1
ATOM 2314 C C . SER A 1 282 ? -10.887 -26.765 -5.665 1.00 86.06 282 SER A C 1
ATOM 2316 O O . SER A 1 282 ? -10.419 -27.613 -4.905 1.00 86.06 282 SER A O 1
ATOM 2318 N N . ALA A 1 283 ? -11.886 -25.957 -5.319 1.00 79.88 283 ALA A N 1
ATOM 2319 C CA . ALA A 1 283 ? -12.675 -26.079 -4.098 1.00 79.88 283 ALA A CA 1
ATOM 2320 C C . ALA A 1 283 ? -13.941 -26.939 -4.298 1.00 79.88 283 ALA A C 1
ATOM 2322 O O . ALA A 1 283 ? -14.709 -27.139 -3.352 1.00 79.88 283 ALA A O 1
ATOM 2323 N N . CYS A 1 284 ? -14.194 -27.430 -5.518 1.00 75.69 284 CYS A N 1
ATOM 2324 C CA . CYS A 1 284 ? -15.335 -28.293 -5.818 1.00 75.69 284 CYS A CA 1
ATOM 2325 C C . CYS A 1 284 ? -15.195 -29.669 -5.143 1.00 75.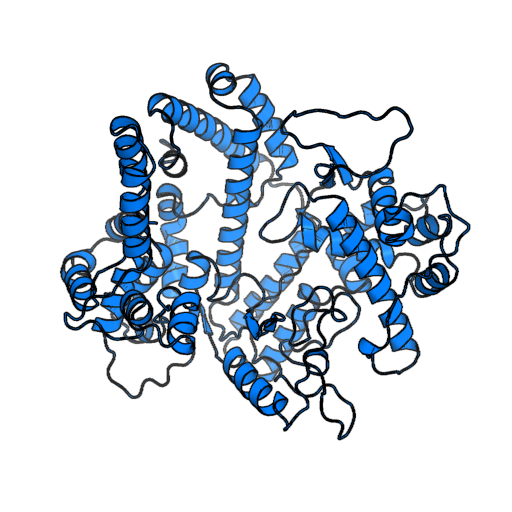69 284 CYS A C 1
ATOM 2327 O O . CYS A 1 284 ? -14.094 -30.148 -4.877 1.00 75.69 284 CYS A O 1
ATOM 2329 N N . ARG A 1 285 ? -16.329 -30.319 -4.851 1.00 73.00 285 ARG A N 1
ATOM 2330 C CA . ARG A 1 285 ? -16.349 -31.657 -4.237 1.00 73.00 285 ARG A CA 1
ATOM 2331 C C . ARG A 1 285 ? -16.273 -32.748 -5.309 1.00 73.00 285 ARG A C 1
ATOM 2333 O O . ARG A 1 285 ? -16.998 -32.680 -6.300 1.00 73.00 285 ARG A O 1
ATOM 2340 N N . GLY A 1 286 ? -15.486 -33.793 -5.045 1.00 72.88 286 GLY A N 1
ATOM 2341 C CA . GLY A 1 286 ? -15.321 -34.937 -5.951 1.00 72.88 286 GLY A CA 1
ATOM 2342 C C . GLY A 1 286 ? -14.619 -34.550 -7.256 1.00 72.88 286 GLY A C 1
ATOM 2343 O O . GLY A 1 286 ? -13.830 -33.612 -7.273 1.00 72.88 286 GLY A O 1
ATOM 2344 N N . ASP A 1 287 ? -14.952 -35.231 -8.354 1.00 71.69 287 ASP A N 1
ATOM 2345 C CA . ASP A 1 287 ? -14.337 -35.021 -9.678 1.00 71.69 287 ASP A CA 1
ATOM 2346 C C . ASP A 1 287 ? -14.931 -33.828 -10.459 1.00 71.69 287 ASP A C 1
ATOM 2348 O O . ASP A 1 287 ? -14.840 -33.749 -11.685 1.00 71.69 287 ASP A O 1
ATOM 2352 N N . GLN A 1 288 ? -15.599 -32.898 -9.770 1.00 78.69 288 GLN A N 1
ATOM 2353 C CA . GLN A 1 288 ? -16.186 -31.722 -10.408 1.00 78.69 288 GLN A CA 1
ATOM 2354 C C . GLN A 1 288 ? -15.108 -30.683 -10.734 1.00 78.69 288 GLN A C 1
ATOM 2356 O O . GLN A 1 288 ? -14.353 -30.248 -9.862 1.00 78.69 288 GLN A O 1
ATOM 2361 N N . ASN A 1 289 ? -15.079 -30.238 -11.991 1.00 82.12 289 ASN A N 1
ATOM 2362 C CA . ASN A 1 289 ? -14.194 -29.159 -12.417 1.00 82.12 289 ASN A CA 1
ATOM 2363 C C . ASN A 1 289 ? -14.743 -27.792 -11.970 1.00 82.12 289 ASN A C 1
ATOM 2365 O O . ASN A 1 289 ? -15.950 -27.557 -12.097 1.00 82.12 289 ASN A O 1
ATOM 2369 N N . PRO A 1 290 ? -13.874 -26.873 -11.510 1.00 85.38 290 PRO A N 1
ATOM 2370 C CA . PRO A 1 290 ? -14.274 -25.514 -11.179 1.00 85.38 290 PRO A CA 1
ATOM 2371 C C . PRO A 1 290 ? -14.726 -24.789 -12.445 1.00 85.38 290 PRO A C 1
ATOM 2373 O O . PRO A 1 290 ? -14.075 -24.866 -13.490 1.00 85.38 290 PRO A O 1
ATOM 2376 N N . ARG A 1 291 ? -15.851 -24.078 -12.358 1.00 83.94 291 ARG A N 1
ATOM 2377 C CA . ARG A 1 291 ? -16.393 -23.309 -13.480 1.00 83.94 291 ARG A CA 1
ATOM 2378 C C . ARG A 1 291 ? -16.014 -21.842 -13.376 1.00 83.94 291 ARG A C 1
ATOM 2380 O O . ARG A 1 291 ? -15.727 -21.233 -14.398 1.00 83.94 291 ARG A O 1
ATOM 2387 N N . TYR A 1 292 ? -15.989 -21.286 -12.171 1.00 82.62 292 TYR A N 1
ATOM 2388 C CA . TYR A 1 292 ? -15.739 -19.869 -11.920 1.00 82.62 292 TYR A CA 1
ATOM 2389 C C . TYR A 1 292 ? -14.492 -19.652 -11.058 1.00 82.62 292 TYR A C 1
ATOM 2391 O O . TYR A 1 292 ? -14.090 -20.532 -10.302 1.00 82.62 292 TYR A O 1
ATOM 2399 N N . LEU A 1 293 ? -13.896 -18.453 -11.100 1.00 79.00 293 LEU A N 1
ATOM 2400 C CA . LEU A 1 293 ? -12.776 -18.086 -10.206 1.00 79.00 293 LEU A CA 1
ATOM 2401 C C . LEU A 1 293 ? -13.109 -18.249 -8.715 1.00 79.00 293 LEU A C 1
ATOM 2403 O O . LEU A 1 293 ? -12.218 -18.503 -7.906 1.00 79.00 293 LEU A O 1
ATOM 2407 N N . SER A 1 294 ? -14.385 -18.107 -8.351 1.00 75.00 294 SER A N 1
ATOM 2408 C CA . SER A 1 294 ? -14.887 -18.337 -6.994 1.00 75.00 294 SER A CA 1
ATOM 2409 C C . SER A 1 294 ? -14.800 -19.792 -6.542 1.00 75.00 294 SER A C 1
ATOM 2411 O O . SER A 1 294 ? -14.868 -20.046 -5.343 1.00 75.00 294 SER A O 1
ATOM 2413 N N . ASP A 1 295 ? -14.659 -20.728 -7.481 1.00 78.56 295 ASP A N 1
ATOM 2414 C CA . ASP A 1 295 ? -14.586 -22.166 -7.223 1.00 78.56 295 ASP A CA 1
ATOM 2415 C C . ASP A 1 295 ? -13.147 -22.616 -6.913 1.00 78.56 295 ASP A C 1
ATOM 2417 O O . ASP A 1 295 ? -12.885 -23.810 -6.787 1.00 78.56 295 ASP A O 1
ATOM 2421 N N . LEU A 1 296 ? -12.204 -21.674 -6.800 1.00 84.50 296 LEU A N 1
ATOM 2422 C CA . LEU A 1 296 ? -10.815 -21.919 -6.423 1.00 84.50 296 LEU A CA 1
ATOM 2423 C C . LEU A 1 296 ? -10.548 -21.479 -4.979 1.00 84.50 296 LEU A C 1
ATOM 2425 O O . LEU A 1 296 ? -11.037 -20.440 -4.529 1.00 84.50 296 LEU A O 1
ATOM 2429 N N . SER A 1 297 ? -9.715 -22.241 -4.270 1.00 84.31 297 SER A N 1
ATOM 2430 C CA . SER A 1 297 ? -9.289 -21.947 -2.893 1.00 84.31 297 SER A CA 1
ATOM 2431 C C . SER A 1 297 ? -7.782 -22.129 -2.727 1.00 84.31 297 SER A C 1
ATOM 2433 O O . SER A 1 297 ? -7.204 -22.995 -3.378 1.00 84.31 297 SER A O 1
ATOM 2435 N N . GLY A 1 298 ? -7.152 -21.313 -1.880 1.00 87.81 298 GLY A N 1
ATOM 2436 C CA . GLY A 1 298 ? -5.700 -21.282 -1.690 1.00 87.81 298 GLY A CA 1
ATOM 2437 C C . GLY A 1 298 ? -5.237 -20.011 -0.970 1.00 87.81 298 GLY A C 1
ATOM 2438 O O . GLY A 1 298 ? -6.044 -19.277 -0.398 1.00 87.81 298 GLY A O 1
ATOM 2439 N N . GLY A 1 299 ? -3.929 -19.755 -0.996 1.00 90.50 299 GLY A N 1
ATOM 2440 C CA . GLY A 1 299 ? -3.292 -18.616 -0.338 1.00 90.50 299 GLY A CA 1
ATOM 2441 C C . GLY A 1 299 ? -2.944 -18.915 1.121 1.00 90.50 299 GLY A C 1
ATOM 2442 O O . GLY A 1 299 ? -1.999 -19.645 1.399 1.00 90.50 299 GLY A O 1
ATOM 2443 N N . TYR A 1 300 ? -3.685 -18.339 2.060 1.00 88.31 300 TYR A N 1
ATOM 2444 C CA . TYR A 1 300 ? -3.474 -18.551 3.499 1.00 88.31 300 TYR A CA 1
ATOM 2445 C C . TYR A 1 300 ? -3.837 -19.985 3.947 1.00 88.31 300 TYR A C 1
ATOM 2447 O O . TYR A 1 300 ? -4.545 -20.705 3.235 1.00 88.31 300 TYR A O 1
ATOM 2455 N N . LEU A 1 301 ? -3.342 -20.426 5.113 1.00 86.88 301 LEU A N 1
ATOM 2456 C CA . LEU A 1 301 ? -3.574 -21.794 5.611 1.00 86.88 301 LEU A CA 1
ATOM 2457 C C . LEU A 1 301 ? -4.994 -21.995 6.147 1.00 86.88 301 LEU A C 1
ATOM 2459 O O . LEU A 1 301 ? -5.590 -23.064 5.991 1.00 86.88 301 LEU A O 1
ATOM 2463 N N . SER A 1 302 ? -5.527 -20.963 6.784 1.00 73.75 302 SER A N 1
ATOM 2464 C CA . SER A 1 302 ? -6.858 -20.936 7.362 1.00 73.75 302 SER A CA 1
ATOM 2465 C C . SER A 1 302 ? -7.919 -20.977 6.273 1.00 73.75 302 SER A C 1
ATOM 2467 O O . SER A 1 302 ? -7.910 -20.172 5.341 1.00 73.75 302 SER A O 1
ATOM 2469 N N . GLY A 1 303 ? -8.867 -21.905 6.411 1.00 59.16 303 GLY A N 1
ATOM 2470 C CA . GLY A 1 303 ? -10.050 -21.959 5.557 1.00 59.16 303 GLY A CA 1
ATOM 2471 C C . GLY A 1 303 ? -11.048 -20.831 5.865 1.00 59.16 303 GLY A C 1
ATOM 2472 O O . GLY A 1 303 ? -11.000 -20.234 6.940 1.00 59.16 303 GLY A O 1
ATOM 2473 N N . PRO A 1 304 ? -11.979 -20.536 4.944 1.00 53.00 304 PRO A N 1
ATOM 2474 C CA . PRO A 1 304 ? -12.978 -19.494 5.147 1.00 53.00 304 PRO A CA 1
ATOM 2475 C C . PRO A 1 304 ? -13.988 -19.860 6.248 1.00 53.00 304 PRO A C 1
ATOM 2477 O O . PRO A 1 304 ? -14.595 -20.928 6.192 1.00 53.00 304 PRO A O 1
ATOM 2480 N N . THR A 1 305 ? -14.236 -18.956 7.205 1.00 49.38 305 THR A N 1
ATOM 2481 C CA . THR A 1 305 ? -15.262 -19.120 8.259 1.00 49.38 305 THR A CA 1
ATOM 2482 C C . THR A 1 305 ? -16.260 -17.944 8.305 1.00 49.38 305 THR A C 1
ATOM 2484 O O . THR A 1 305 ? -16.429 -17.284 9.324 1.00 49.38 305 THR A O 1
ATOM 2487 N N . GLY A 1 306 ? -16.962 -17.649 7.199 1.00 47.88 306 GLY A N 1
ATOM 2488 C CA . GLY A 1 306 ? -18.080 -16.675 7.176 1.00 47.88 306 GLY A CA 1
ATOM 2489 C C . GLY A 1 306 ? -18.026 -15.622 6.060 1.00 47.88 306 GLY A C 1
ATOM 2490 O O . GLY A 1 306 ? -17.207 -15.707 5.154 1.00 47.88 306 GLY A O 1
ATOM 2491 N N . GLY A 1 307 ? -18.929 -14.634 6.076 1.00 42.16 307 GLY A N 1
ATOM 2492 C CA . GLY A 1 307 ? -19.093 -13.600 5.024 1.00 42.16 307 GLY A CA 1
ATOM 2493 C C . GLY A 1 307 ? -18.031 -12.512 5.054 1.00 42.16 307 GLY A C 1
ATOM 2494 O O . GLY A 1 307 ? -17.854 -11.755 4.113 1.00 42.16 307 GLY A O 1
ATOM 2495 N N . LEU A 1 308 ? -17.248 -12.511 6.123 1.00 47.53 308 LEU A N 1
ATOM 2496 C CA . LEU A 1 308 ? -16.074 -11.677 6.357 1.00 47.53 308 LEU A CA 1
ATOM 2497 C C . LEU A 1 308 ? -14.843 -12.137 5.529 1.00 47.53 308 LEU A C 1
ATOM 2499 O O . LEU A 1 308 ? -13.748 -11.569 5.649 1.00 47.53 308 LEU A O 1
ATOM 2503 N N . TYR A 1 309 ? -15.020 -13.194 4.715 1.00 52.72 309 TYR A N 1
ATOM 2504 C CA . TYR A 1 309 ? -13.989 -14.021 4.071 1.00 52.72 309 TYR A CA 1
ATOM 2505 C C . TYR A 1 309 ? -13.977 -13.948 2.530 1.00 52.72 309 TYR A C 1
ATOM 2507 O O . TYR A 1 309 ? -13.408 -14.834 1.892 1.00 52.72 309 TYR A O 1
ATOM 2515 N N . ASP A 1 310 ? -14.479 -12.868 1.917 1.00 48.62 310 ASP A N 1
ATOM 2516 C CA . ASP A 1 310 ? -14.354 -12.602 0.462 1.00 48.62 310 ASP A CA 1
ATOM 2517 C C . ASP A 1 310 ? -12.901 -12.644 -0.081 1.00 48.62 310 ASP A C 1
ATOM 2519 O O . ASP A 1 310 ? -12.682 -12.612 -1.287 1.00 48.62 310 ASP A O 1
ATOM 2523 N N . ARG A 1 311 ? -11.882 -12.759 0.786 1.00 51.19 311 ARG A N 1
ATOM 2524 C CA . ARG A 1 311 ? -10.449 -12.699 0.447 1.00 51.19 311 ARG A CA 1
ATOM 2525 C C . ARG A 1 311 ? -9.688 -14.031 0.410 1.00 51.19 311 ARG A C 1
ATOM 2527 O O . ARG A 1 311 ? -8.500 -14.007 0.130 1.00 51.19 311 ARG A O 1
ATOM 2534 N N . TYR A 1 312 ? -10.325 -15.176 0.657 1.00 56.28 312 TYR A N 1
ATOM 2535 C CA . TYR A 1 312 ? -9.682 -16.502 0.479 1.00 56.28 312 TYR A CA 1
ATOM 2536 C C . TYR A 1 312 ? -10.040 -17.163 -0.854 1.00 56.28 312 TYR A C 1
ATOM 2538 O O . TYR A 1 312 ? -9.810 -18.351 -1.081 1.00 56.28 312 TYR A O 1
ATOM 2546 N N . ARG A 1 313 ? -10.644 -16.370 -1.732 1.00 68.81 313 ARG A N 1
ATOM 2547 C CA . ARG A 1 313 ? -10.904 -16.701 -3.122 1.00 68.81 313 ARG A CA 1
ATOM 2548 C C . ARG A 1 313 ? -9.814 -16.071 -3.956 1.00 68.81 313 ARG A C 1
ATOM 2550 O O . ARG A 1 313 ? -9.257 -15.038 -3.585 1.00 68.81 313 ARG A O 1
ATOM 2557 N N . LEU A 1 314 ? -9.560 -16.668 -5.111 1.00 77.06 314 LEU A N 1
ATOM 2558 C CA . LEU A 1 314 ? -8.598 -16.097 -6.034 1.00 77.06 314 LEU A CA 1
ATOM 2559 C C . LEU A 1 314 ? -9.054 -14.704 -6.498 1.00 77.06 314 LEU A C 1
ATOM 2561 O O . LEU A 1 314 ? -8.226 -13.813 -6.642 1.00 77.06 314 LEU A O 1
ATOM 2565 N N . LEU A 1 315 ? -10.366 -14.500 -6.672 1.00 78.81 315 LEU A N 1
ATOM 2566 C CA . LEU A 1 315 ? -10.964 -13.208 -7.006 1.00 78.81 315 LEU A CA 1
ATOM 2567 C C . LEU A 1 315 ? -11.155 -12.327 -5.759 1.00 78.81 315 LEU A C 1
ATOM 2569 O O . LEU A 1 315 ? -11.993 -12.612 -4.908 1.00 78.81 315 LEU A O 1
ATOM 2573 N N . SER A 1 316 ? -10.450 -11.203 -5.718 1.00 72.25 316 SER A N 1
ATOM 2574 C CA . SER A 1 316 ? -10.662 -10.091 -4.797 1.00 72.25 316 SER A CA 1
ATOM 2575 C C . SER A 1 316 ? -11.779 -9.184 -5.326 1.00 72.25 316 SER A C 1
ATOM 2577 O O . SER A 1 316 ? -11.528 -8.259 -6.100 1.00 72.25 316 SER A O 1
ATOM 2579 N N . SER A 1 317 ? -13.015 -9.435 -4.896 1.00 65.81 317 SER A N 1
ATOM 2580 C CA . SER A 1 317 ? -14.177 -8.565 -5.130 1.00 65.81 317 SER A CA 1
ATOM 2581 C C . SER A 1 317 ? -14.948 -8.381 -3.825 1.00 65.81 317 SER A C 1
ATOM 2583 O O . SER A 1 317 ? -15.030 -9.317 -3.040 1.00 65.81 317 SER A O 1
ATOM 2585 N N . GLY A 1 318 ? -15.515 -7.190 -3.604 1.00 56.91 318 GLY A N 1
ATOM 2586 C CA . GLY A 1 318 ? -16.464 -6.948 -2.505 1.00 56.91 318 GLY A CA 1
ATOM 2587 C C . GLY A 1 318 ? -17.889 -7.420 -2.816 1.00 56.91 318 GLY A C 1
ATOM 2588 O O . GLY A 1 318 ? -18.769 -7.325 -1.966 1.00 56.91 318 GLY A O 1
ATOM 2589 N N . ASP A 1 319 ? -18.117 -7.885 -4.047 1.00 62.44 319 ASP A N 1
ATOM 2590 C CA . ASP A 1 319 ? -19.336 -8.575 -4.446 1.00 62.44 319 ASP A CA 1
ATOM 2591 C C . ASP A 1 319 ? -18.996 -9.687 -5.444 1.00 62.44 319 ASP A C 1
ATOM 2593 O O . ASP A 1 319 ? -18.593 -9.466 -6.593 1.00 62.44 319 ASP A O 1
ATOM 2597 N N . ILE A 1 320 ? -19.125 -10.907 -4.952 1.00 55.34 320 ILE A N 1
ATOM 2598 C CA . ILE A 1 320 ? -18.836 -12.159 -5.645 1.00 55.34 320 ILE A CA 1
ATOM 2599 C C . ILE A 1 320 ? -19.873 -12.518 -6.714 1.00 55.34 320 ILE A C 1
ATOM 2601 O O . ILE A 1 320 ? -19.581 -13.347 -7.573 1.00 55.34 320 ILE A O 1
ATOM 2605 N N . ASN A 1 321 ? -21.059 -11.905 -6.692 1.00 59.81 321 ASN A N 1
ATOM 2606 C CA . ASN A 1 321 ? -22.134 -12.187 -7.645 1.00 59.81 321 ASN A CA 1
ATOM 2607 C C . ASN A 1 321 ? -22.075 -11.283 -8.877 1.00 59.81 321 ASN A C 1
ATOM 2609 O O . ASN A 1 321 ? -22.765 -11.531 -9.859 1.00 59.81 321 ASN A O 1
ATOM 2613 N N . HIS A 1 322 ? -21.234 -10.250 -8.868 1.00 66.56 322 HIS A N 1
ATOM 2614 C CA . HIS A 1 322 ? -21.086 -9.376 -10.030 1.00 66.56 322 HIS A CA 1
ATOM 2615 C C . HIS A 1 322 ? -20.173 -9.949 -11.121 1.00 66.56 322 HIS A C 1
ATOM 2617 O O . HIS A 1 322 ? -20.249 -9.503 -12.266 1.00 66.56 322 HIS A O 1
ATOM 2623 N N . PHE A 1 323 ? -19.330 -10.940 -10.807 1.00 67.62 323 PHE A N 1
ATOM 2624 C CA . PHE A 1 323 ? -18.297 -11.422 -11.726 1.00 67.62 323 PHE A CA 1
ATOM 2625 C C . PHE A 1 323 ? -18.324 -12.944 -11.896 1.00 67.62 323 PHE A C 1
ATOM 2627 O O . PHE A 1 323 ? -17.691 -13.692 -11.154 1.00 67.62 323 PHE A O 1
ATOM 2634 N N . TYR A 1 324 ? -19.003 -13.399 -12.949 1.00 74.38 324 TYR A N 1
ATOM 2635 C CA . TYR A 1 324 ? -19.046 -14.804 -13.368 1.00 74.38 324 TYR A CA 1
ATOM 2636 C C . TYR A 1 324 ? -17.960 -15.105 -14.407 1.00 74.38 324 TYR A C 1
ATOM 2638 O O . TYR A 1 324 ? -18.246 -15.359 -15.577 1.00 74.38 324 TYR A O 1
ATOM 2646 N N . ILE A 1 325 ? -16.695 -15.036 -13.991 1.00 77.69 325 ILE A N 1
ATOM 2647 C CA . ILE A 1 325 ? -15.554 -15.297 -14.881 1.00 77.69 325 ILE A CA 1
ATOM 2648 C C . ILE A 1 325 ? -15.407 -16.813 -15.060 1.00 77.69 325 ILE A C 1
ATOM 2650 O O . ILE A 1 325 ? -14.954 -17.497 -14.142 1.00 77.69 325 ILE A O 1
ATOM 2654 N N . ASP A 1 326 ? -15.828 -17.324 -16.222 1.00 83.56 326 ASP A N 1
ATOM 2655 C CA . ASP A 1 326 ? -15.759 -18.747 -16.586 1.00 83.56 326 ASP A CA 1
ATOM 2656 C C . ASP A 1 326 ? -14.310 -19.161 -16.898 1.00 83.56 326 ASP A C 1
ATOM 2658 O O . ASP A 1 326 ? -13.682 -18.642 -17.821 1.00 83.56 326 ASP A O 1
ATOM 2662 N N . ILE A 1 327 ? -13.792 -20.106 -16.117 1.00 83.75 327 ILE A N 1
ATOM 2663 C CA . ILE A 1 327 ? -12.452 -20.701 -16.238 1.00 83.75 327 ILE A CA 1
ATOM 2664 C C . ILE A 1 327 ? -12.504 -22.218 -16.477 1.00 83.75 327 ILE A C 1
ATOM 2666 O O . ILE A 1 327 ? -11.459 -22.871 -16.543 1.00 83.75 327 ILE A O 1
ATOM 2670 N N . GLY A 1 328 ? -13.710 -22.788 -16.570 1.00 78.81 328 GLY A N 1
ATOM 2671 C CA . GLY A 1 328 ? -13.918 -24.234 -16.638 1.00 78.81 328 GLY A CA 1
ATOM 2672 C C . GLY A 1 328 ? -13.668 -24.822 -18.024 1.00 78.81 328 GLY A C 1
ATOM 2673 O O . GLY A 1 328 ? -13.406 -26.019 -18.156 1.00 78.81 328 GLY A O 1
ATOM 2674 N N . ARG A 1 329 ? -13.711 -23.994 -19.075 1.00 78.56 329 ARG A N 1
ATOM 2675 C CA . ARG A 1 329 ? -13.417 -24.432 -20.448 1.00 78.56 329 ARG A CA 1
ATOM 2676 C C . ARG A 1 329 ? -11.960 -24.877 -20.567 1.00 78.56 329 ARG A C 1
ATOM 2678 O O . ARG A 1 329 ? -11.058 -24.179 -20.108 1.00 78.56 329 ARG A O 1
ATOM 2685 N N . GLU A 1 330 ? -11.750 -26.038 -21.188 1.00 79.69 330 GLU A N 1
ATOM 2686 C CA . GLU A 1 330 ? -10.422 -26.582 -21.527 1.00 79.69 330 GLU A CA 1
ATOM 2687 C C . GLU A 1 330 ? -9.446 -26.688 -20.341 1.00 79.69 330 GLU A C 1
ATOM 2689 O O . GLU A 1 330 ? -8.232 -26.647 -20.526 1.00 79.69 330 GLU A O 1
ATOM 2694 N N . LYS A 1 331 ? -9.965 -26.813 -19.109 1.00 80.88 331 LYS A N 1
ATOM 2695 C CA . LYS A 1 331 ? -9.155 -26.860 -17.879 1.00 80.88 331 LYS A CA 1
ATOM 2696 C C . LYS A 1 331 ? -8.217 -25.653 -17.710 1.00 80.88 331 LYS A C 1
ATOM 2698 O O . LYS A 1 331 ? -7.163 -25.756 -17.086 1.00 80.88 331 LYS A O 1
ATOM 2703 N N . ASN A 1 332 ? -8.598 -24.479 -18.219 1.00 85.06 332 ASN A N 1
ATOM 2704 C CA . ASN A 1 332 ? -7.783 -23.264 -18.111 1.00 85.06 332 ASN A CA 1
ATOM 2705 C C . ASN A 1 332 ? -7.469 -22.863 -16.659 1.00 85.06 332 ASN A C 1
ATOM 2707 O O . ASN A 1 332 ? -6.424 -22.259 -16.401 1.00 85.06 332 ASN A O 1
ATOM 2711 N N . TYR A 1 333 ? -8.313 -23.257 -15.701 1.00 88.62 333 TYR A N 1
ATOM 2712 C CA . TYR A 1 333 ? -8.030 -23.084 -14.279 1.00 88.62 333 TYR A CA 1
ATOM 2713 C C . TYR A 1 333 ? -6.715 -23.753 -13.832 1.00 88.62 333 TYR A C 1
ATOM 2715 O O . TYR A 1 333 ? -6.041 -23.200 -12.972 1.00 88.62 333 TYR A O 1
ATOM 2723 N N . GLU A 1 334 ? -6.300 -24.887 -14.418 1.00 91.75 334 GLU A N 1
ATOM 2724 C CA . GLU A 1 334 ? -5.054 -25.578 -14.039 1.00 91.75 334 GLU A CA 1
ATOM 2725 C C . GLU A 1 334 ? -3.829 -24.709 -14.365 1.00 91.75 334 GLU A C 1
ATOM 2727 O O . GLU A 1 334 ? -2.935 -24.542 -13.533 1.00 91.75 334 GLU A O 1
ATOM 2732 N N . LYS A 1 335 ? -3.821 -24.079 -15.551 1.00 91.56 335 LYS A N 1
ATOM 2733 C CA . LYS A 1 335 ? -2.770 -23.132 -15.966 1.00 91.56 335 LYS A CA 1
ATOM 2734 C C . LYS A 1 335 ? -2.742 -21.907 -15.058 1.00 91.56 335 LYS A C 1
ATOM 2736 O O . LYS A 1 335 ? -1.668 -21.463 -14.656 1.00 91.56 335 LYS A O 1
ATOM 2741 N N . LEU A 1 336 ? -3.918 -21.378 -14.720 1.00 92.12 336 LEU A N 1
ATOM 2742 C CA . LEU A 1 336 ? -4.038 -20.240 -13.817 1.00 92.12 336 LEU A CA 1
ATOM 2743 C C . LEU A 1 336 ? -3.490 -20.575 -12.424 1.00 92.12 336 LEU A C 1
ATOM 2745 O O . LEU A 1 336 ? -2.644 -19.845 -11.911 1.00 92.12 336 LEU A O 1
ATOM 2749 N N . CYS A 1 337 ? -3.914 -21.700 -11.846 1.00 93.69 337 CYS A N 1
ATOM 2750 C CA . CYS A 1 337 ? -3.411 -22.210 -10.574 1.00 93.69 337 CYS A CA 1
ATOM 2751 C C . CYS A 1 337 ? -1.888 -22.370 -10.605 1.00 93.69 337 CYS A C 1
ATOM 2753 O O . CYS A 1 337 ? -1.213 -21.891 -9.701 1.00 93.69 337 CYS A O 1
ATOM 2755 N N . LEU A 1 338 ? -1.327 -22.956 -11.668 1.00 95.38 338 LEU A N 1
ATOM 2756 C CA . LEU A 1 338 ? 0.120 -23.117 -11.820 1.00 95.38 338 LEU A CA 1
ATOM 2757 C C . LEU A 1 338 ? 0.866 -21.775 -11.775 1.00 95.38 338 LEU A C 1
ATOM 2759 O O . LEU A 1 338 ? 1.861 -21.649 -11.058 1.00 95.38 338 LEU A O 1
ATOM 2763 N N . VAL A 1 339 ? 0.382 -20.759 -12.497 1.00 95.00 339 VAL A N 1
ATOM 2764 C CA . VAL A 1 339 ? 0.984 -19.414 -12.491 1.00 95.00 339 VAL A CA 1
ATOM 2765 C C . VAL A 1 339 ? 0.876 -18.774 -11.108 1.00 95.00 339 VAL A C 1
ATOM 2767 O O . VAL A 1 339 ? 1.876 -18.294 -10.571 1.00 95.00 339 VAL A O 1
ATOM 2770 N N . MET A 1 340 ? -0.310 -18.801 -10.500 1.00 95.12 340 MET A N 1
ATOM 2771 C CA . MET A 1 340 ? -0.544 -18.185 -9.193 1.00 95.12 340 MET A CA 1
ATOM 2772 C C . MET A 1 340 ? 0.275 -18.861 -8.087 1.00 95.12 340 MET A C 1
ATOM 2774 O O . MET A 1 340 ? 0.879 -18.164 -7.271 1.00 95.12 340 MET A O 1
ATOM 2778 N N . ASN A 1 341 ? 0.386 -20.193 -8.113 1.00 96.75 341 ASN A N 1
ATOM 2779 C CA . ASN A 1 341 ? 1.174 -20.980 -7.159 1.00 96.75 341 ASN A CA 1
ATOM 2780 C C . ASN A 1 341 ? 2.669 -20.712 -7.301 1.00 96.75 341 ASN A C 1
ATOM 2782 O O . ASN A 1 341 ? 3.365 -20.547 -6.299 1.00 96.75 341 ASN A O 1
ATOM 2786 N N . LYS A 1 342 ? 3.161 -20.572 -8.539 1.00 95.75 342 LYS A N 1
ATOM 2787 C CA . LYS A 1 342 ? 4.544 -20.158 -8.792 1.00 95.75 342 LYS A CA 1
ATOM 2788 C C . LYS A 1 342 ? 4.827 -18.768 -8.217 1.00 95.75 342 LYS A C 1
ATOM 2790 O O . LYS A 1 342 ? 5.860 -18.568 -7.589 1.00 95.75 342 LYS A O 1
ATOM 2795 N N . LEU A 1 343 ? 3.911 -17.820 -8.409 1.00 95.00 343 LEU A N 1
ATOM 2796 C CA . LEU A 1 343 ? 4.085 -16.438 -7.963 1.00 95.00 343 LEU A CA 1
ATOM 2797 C C . LEU A 1 343 ? 4.004 -16.276 -6.440 1.00 95.00 343 LEU A C 1
ATOM 2799 O O . LEU A 1 343 ? 4.783 -15.506 -5.882 1.00 95.00 343 LEU A O 1
ATOM 2803 N N . GLN A 1 344 ? 3.067 -16.949 -5.766 1.00 94.88 344 GLN A N 1
ATOM 2804 C CA . GLN A 1 344 ? 2.957 -16.881 -4.301 1.00 94.88 344 GLN A CA 1
ATOM 2805 C C . GLN A 1 344 ? 4.007 -17.741 -3.586 1.00 94.88 344 GLN A C 1
ATOM 2807 O O . GLN A 1 344 ? 4.358 -17.459 -2.446 1.00 94.88 344 GLN A O 1
ATOM 2812 N N . GLY A 1 345 ? 4.518 -18.780 -4.254 1.00 95.56 345 GLY A N 1
ATOM 2813 C CA . GLY A 1 345 ? 5.556 -19.666 -3.733 1.00 95.56 345 GLY A CA 1
ATOM 2814 C C . GLY A 1 345 ? 6.973 -19.093 -3.795 1.00 95.56 345 GLY A C 1
ATOM 2815 O O . GLY A 1 345 ? 7.899 -19.772 -3.362 1.00 95.56 345 GLY A O 1
ATOM 2816 N N . GLN A 1 346 ? 7.165 -17.881 -4.326 1.00 95.69 346 GLN A N 1
ATOM 2817 C CA . GLN A 1 346 ? 8.455 -17.195 -4.289 1.00 95.69 346 GLN A CA 1
ATOM 2818 C C . GLN A 1 346 ? 8.771 -16.753 -2.856 1.00 95.69 346 GLN A C 1
ATOM 2820 O O . GLN A 1 346 ? 8.041 -15.944 -2.282 1.00 95.69 346 GLN A O 1
ATOM 2825 N N . ALA A 1 347 ? 9.877 -17.257 -2.308 1.00 96.06 347 ALA A N 1
ATOM 2826 C CA . ALA A 1 347 ? 10.371 -16.852 -1.002 1.00 96.06 347 ALA A CA 1
ATOM 2827 C C . ALA A 1 347 ? 11.077 -15.489 -1.074 1.00 96.06 347 ALA A C 1
ATOM 2829 O O . ALA A 1 347 ? 11.892 -15.220 -1.968 1.00 96.06 347 ALA A O 1
ATOM 2830 N N . PHE A 1 348 ? 10.781 -14.652 -0.091 1.00 96.88 348 PHE A N 1
ATOM 2831 C CA . PHE A 1 348 ? 11.389 -13.354 0.159 1.00 96.88 348 PHE A CA 1
ATOM 2832 C C . PHE A 1 348 ? 11.969 -13.324 1.569 1.00 96.88 348 PHE A C 1
ATOM 2834 O O . PHE A 1 348 ? 11.672 -14.177 2.401 1.00 96.88 348 PHE A O 1
ATOM 2841 N N . GLN A 1 349 ? 12.795 -12.329 1.843 1.00 96.62 349 GLN A N 1
ATOM 2842 C CA . GLN A 1 349 ? 13.289 -12.050 3.184 1.00 96.62 349 GLN A CA 1
ATOM 2843 C C . GLN A 1 349 ? 13.479 -10.544 3.357 1.00 96.62 349 GLN A C 1
ATOM 2845 O O . GLN A 1 349 ? 13.478 -9.777 2.388 1.00 96.62 349 GLN A O 1
ATOM 2850 N N . ILE A 1 350 ? 13.655 -10.126 4.606 1.00 97.31 350 ILE A N 1
ATOM 2851 C CA . ILE A 1 350 ? 13.924 -8.729 4.924 1.00 97.31 350 ILE A CA 1
ATOM 2852 C C . ILE A 1 350 ? 15.367 -8.378 4.560 1.00 97.31 350 ILE A C 1
ATOM 2854 O O . ILE A 1 350 ? 16.297 -9.151 4.794 1.00 97.31 350 ILE A O 1
ATOM 2858 N N . ASN A 1 351 ? 15.565 -7.184 4.007 1.00 95.62 351 ASN A N 1
ATOM 2859 C CA . ASN A 1 351 ? 16.879 -6.599 3.795 1.00 95.62 351 ASN A CA 1
ATOM 2860 C C . ASN A 1 351 ? 17.489 -6.175 5.142 1.00 95.62 351 ASN A C 1
ATOM 2862 O O . ASN A 1 351 ? 17.444 -5.006 5.520 1.00 95.62 351 ASN A O 1
ATOM 2866 N N . SER A 1 352 ? 18.046 -7.132 5.887 1.00 93.94 352 SER A N 1
ATOM 2867 C CA . SER A 1 352 ? 18.586 -6.908 7.236 1.00 93.94 352 SER A CA 1
ATOM 2868 C C . SER A 1 352 ? 19.653 -5.815 7.307 1.00 93.94 352 SER A C 1
ATOM 2870 O O . SER A 1 352 ? 19.700 -5.068 8.280 1.00 93.94 352 SER A O 1
ATOM 2872 N N . HIS A 1 353 ? 20.518 -5.701 6.295 1.00 90.62 353 HIS A N 1
ATOM 2873 C CA . HIS A 1 353 ? 21.565 -4.671 6.275 1.00 90.62 353 HIS A CA 1
ATOM 2874 C C . HIS A 1 353 ? 20.943 -3.277 6.206 1.00 90.62 353 HIS A C 1
ATOM 2876 O O . HIS A 1 353 ? 21.280 -2.398 6.998 1.00 90.62 353 HIS A O 1
ATOM 2882 N N . TRP A 1 354 ? 19.972 -3.112 5.310 1.00 92.62 354 TRP A N 1
ATOM 2883 C CA . TRP A 1 354 ? 19.233 -1.871 5.169 1.00 92.62 354 TRP A CA 1
ATOM 2884 C C . TRP A 1 354 ? 18.391 -1.540 6.406 1.00 92.62 354 TRP A C 1
ATOM 2886 O O . TRP A 1 354 ? 18.451 -0.422 6.913 1.00 92.62 354 TRP A O 1
ATOM 2896 N N . LEU A 1 355 ? 17.673 -2.524 6.956 1.00 95.56 355 LEU A N 1
ATOM 2897 C CA . LEU A 1 355 ? 16.886 -2.345 8.175 1.00 95.56 355 LEU A CA 1
ATOM 2898 C C . LEU A 1 355 ? 17.756 -1.865 9.347 1.00 95.56 355 LEU A C 1
ATOM 2900 O O . LEU A 1 355 ? 17.355 -0.965 10.085 1.00 95.56 355 LEU A O 1
ATOM 2904 N N . LYS A 1 356 ? 18.951 -2.443 9.518 1.00 93.25 356 LYS A N 1
ATOM 2905 C CA . LYS A 1 356 ? 19.905 -2.025 10.555 1.00 93.25 356 LYS A CA 1
ATOM 2906 C C . LYS A 1 356 ? 20.387 -0.591 10.344 1.00 93.25 356 LYS A C 1
ATOM 2908 O O . LYS A 1 356 ? 20.391 0.169 11.308 1.00 93.25 356 LYS A O 1
ATOM 2913 N N . CYS A 1 357 ? 20.721 -0.214 9.108 1.00 90.56 357 CYS A N 1
ATOM 2914 C CA . CYS A 1 357 ? 21.114 1.155 8.762 1.00 90.56 357 CYS A CA 1
ATOM 2915 C C . CYS A 1 357 ? 20.012 2.167 9.121 1.00 90.56 357 CYS A C 1
ATOM 2917 O O . CYS A 1 357 ? 20.274 3.131 9.838 1.00 90.56 357 CYS A O 1
ATOM 2919 N N . LEU A 1 358 ? 18.763 1.904 8.717 1.00 92.38 358 LEU A N 1
ATOM 2920 C CA . LEU A 1 358 ? 17.620 2.761 9.050 1.00 92.38 358 LEU A CA 1
ATOM 2921 C C . LEU A 1 358 ? 17.392 2.896 10.557 1.00 92.38 358 LEU A C 1
ATOM 2923 O O . LEU A 1 358 ? 17.058 3.977 11.029 1.00 92.38 358 LEU A O 1
ATOM 2927 N N . LYS A 1 359 ? 17.548 1.807 11.319 1.00 93.00 359 LYS A N 1
ATOM 2928 C CA . LYS A 1 359 ? 17.372 1.831 12.779 1.00 93.00 359 LYS A CA 1
ATOM 2929 C C . LYS A 1 359 ? 18.477 2.613 13.485 1.00 93.00 359 LYS A C 1
ATOM 2931 O O . LYS A 1 359 ? 18.184 3.299 14.455 1.00 93.00 359 LYS A O 1
ATOM 2936 N N . TYR A 1 360 ? 19.724 2.469 13.039 1.00 91.75 360 TYR A N 1
ATOM 2937 C CA . TYR A 1 360 ? 20.868 3.134 13.662 1.00 91.75 360 TYR A CA 1
ATOM 2938 C C . TYR A 1 360 ? 20.881 4.641 13.376 1.00 91.75 360 TYR A C 1
ATOM 2940 O O . TYR A 1 360 ? 21.220 5.425 14.254 1.00 91.75 360 TYR A O 1
ATOM 2948 N N . ASN A 1 361 ? 20.445 5.040 12.178 1.00 90.06 361 ASN A N 1
ATOM 2949 C CA . ASN A 1 361 ? 20.465 6.428 11.711 1.00 90.06 361 ASN A CA 1
ATOM 2950 C C . ASN A 1 361 ? 19.073 7.085 11.700 1.00 90.06 361 ASN A C 1
ATOM 2952 O O . ASN A 1 361 ? 18.844 8.038 10.956 1.00 90.06 361 ASN A O 1
ATOM 2956 N N . GLU A 1 362 ? 18.115 6.565 12.473 1.00 90.19 362 GLU A N 1
ATOM 2957 C CA . GLU A 1 362 ? 16.713 6.993 12.398 1.00 90.19 362 GLU A CA 1
ATOM 2958 C C . GLU A 1 362 ? 16.539 8.503 12.586 1.00 90.19 362 GLU A C 1
ATOM 2960 O O . GLU A 1 362 ? 15.799 9.124 11.824 1.00 90.19 362 GLU A O 1
ATOM 2965 N N . ASP A 1 363 ? 17.239 9.095 13.555 1.00 89.62 363 ASP A N 1
ATOM 2966 C CA . ASP A 1 363 ? 17.167 10.533 13.815 1.00 89.62 363 ASP A CA 1
ATOM 2967 C C . ASP A 1 363 ? 17.621 11.341 12.591 1.00 89.62 363 ASP A C 1
ATOM 2969 O O . ASP A 1 363 ? 16.922 12.270 12.193 1.00 89.62 363 ASP A O 1
ATOM 2973 N N . SER A 1 364 ? 18.688 10.927 11.900 1.00 89.00 364 SER A N 1
ATOM 2974 C CA . SER A 1 364 ? 19.141 11.552 10.648 1.00 89.00 364 SER A CA 1
ATOM 2975 C C . SER A 1 364 ? 18.101 11.414 9.524 1.00 89.00 364 SER A C 1
ATOM 2977 O O . SER A 1 364 ? 17.829 12.363 8.782 1.00 89.00 364 SER A O 1
ATOM 2979 N N . PHE A 1 365 ? 17.444 10.254 9.400 1.00 90.50 365 PHE A N 1
ATOM 2980 C CA . PHE A 1 365 ? 16.344 10.064 8.442 1.00 90.50 365 PHE A CA 1
ATOM 2981 C C . PHE A 1 365 ? 15.120 10.928 8.777 1.00 90.50 365 PHE A C 1
ATOM 2983 O O . PHE A 1 365 ? 14.448 11.426 7.869 1.00 90.50 365 PHE A O 1
ATOM 2990 N N . VAL A 1 366 ? 14.838 11.144 10.063 1.00 89.81 366 VAL A N 1
ATOM 2991 C CA . VAL A 1 366 ? 13.790 12.064 10.504 1.00 89.81 366 VAL A CA 1
ATOM 2992 C C . VAL A 1 366 ? 14.193 13.496 10.186 1.00 89.81 366 VAL A C 1
ATOM 2994 O O . VAL A 1 366 ? 13.454 14.171 9.484 1.00 89.81 366 VAL A O 1
ATOM 2997 N N . GLU A 1 367 ? 15.369 13.955 10.614 1.00 86.12 367 GLU A N 1
ATOM 2998 C CA . GLU A 1 367 ? 15.881 15.309 10.364 1.00 86.12 367 GLU A CA 1
ATOM 2999 C C . GLU A 1 367 ? 15.946 15.652 8.874 1.00 86.12 367 GLU A C 1
ATOM 3001 O O . GLU A 1 367 ? 15.656 16.785 8.477 1.00 86.12 367 GLU A O 1
ATOM 3006 N N . SER A 1 368 ? 16.252 14.659 8.037 1.00 84.06 368 SER A N 1
ATOM 3007 C CA . SER A 1 368 ? 16.288 14.817 6.588 1.00 84.06 368 SER A CA 1
ATOM 3008 C C . SER A 1 368 ? 14.909 14.913 5.923 1.00 84.06 368 SER A C 1
ATOM 3010 O O . SER A 1 368 ? 14.845 15.296 4.753 1.00 84.06 368 SER A O 1
ATOM 3012 N N . GLY A 1 369 ? 13.818 14.619 6.639 1.00 86.19 369 GLY A N 1
ATOM 3013 C CA . GLY A 1 369 ? 12.443 14.602 6.124 1.00 86.19 369 GLY A CA 1
ATOM 3014 C C . GLY A 1 369 ? 12.040 13.310 5.398 1.00 86.19 369 GLY A C 1
ATOM 3015 O O . GLY A 1 369 ? 10.919 13.214 4.881 1.00 86.19 369 GLY A O 1
ATOM 3016 N N . LEU A 1 370 ? 12.925 12.310 5.359 1.00 88.69 370 LEU A N 1
ATOM 3017 C CA . LEU A 1 370 ? 12.653 11.008 4.748 1.00 88.69 370 LEU A CA 1
ATOM 3018 C C . LEU A 1 370 ? 11.738 10.146 5.624 1.00 88.69 370 LEU A C 1
ATOM 3020 O O . LEU A 1 370 ? 10.851 9.483 5.090 1.00 88.69 370 LEU A O 1
ATOM 3024 N N . LEU A 1 371 ? 11.872 10.223 6.949 1.00 91.75 371 LEU A N 1
ATOM 3025 C CA . LEU A 1 371 ? 10.953 9.604 7.907 1.00 91.75 371 LEU A CA 1
ATOM 3026 C C . LEU A 1 371 ? 10.199 10.654 8.726 1.00 91.75 371 LEU A C 1
ATOM 3028 O O . LEU A 1 371 ? 10.682 11.757 8.976 1.00 91.75 371 LEU A O 1
ATOM 3032 N N . MET A 1 372 ? 8.995 10.305 9.167 1.00 89.81 372 MET A N 1
ATOM 3033 C CA . MET A 1 372 ? 8.243 11.079 10.144 1.00 89.81 372 MET A CA 1
ATOM 3034 C C . MET A 1 372 ? 8.642 10.690 11.572 1.00 89.81 372 MET A C 1
ATOM 3036 O O . MET A 1 372 ? 8.861 9.512 11.860 1.00 89.81 372 MET A O 1
ATOM 3040 N N . PRO A 1 373 ? 8.634 11.640 12.523 1.00 89.19 373 PRO A N 1
ATOM 3041 C CA . PRO A 1 373 ? 8.878 11.325 13.925 1.00 89.19 373 PRO A CA 1
ATOM 3042 C C . PRO A 1 373 ? 7.903 10.270 14.477 1.00 89.19 373 PRO A C 1
ATOM 3044 O O . PRO A 1 373 ? 6.683 10.388 14.311 1.00 89.19 373 PRO A O 1
ATOM 3047 N N . ARG A 1 374 ? 8.416 9.273 15.213 1.00 85.06 374 ARG A N 1
ATOM 3048 C CA . ARG A 1 374 ? 7.604 8.165 15.762 1.00 85.06 374 ARG A CA 1
ATOM 3049 C C . ARG A 1 374 ? 6.490 8.604 16.707 1.00 85.06 374 ARG A C 1
ATOM 3051 O O . ARG A 1 374 ? 5.438 7.966 16.723 1.00 85.06 374 ARG A O 1
ATOM 3058 N N . PHE A 1 375 ? 6.688 9.677 17.475 1.00 84.94 375 PHE A N 1
ATOM 3059 C CA . PHE A 1 375 ? 5.696 10.150 18.452 1.00 84.94 375 PHE A CA 1
ATOM 3060 C C . PHE A 1 375 ? 4.366 10.571 17.803 1.00 84.94 375 PHE A C 1
ATOM 3062 O O . PHE A 1 375 ? 3.331 10.554 18.461 1.00 84.94 375 PHE A O 1
ATOM 3069 N N . LEU A 1 376 ? 4.366 10.903 16.505 1.00 83.94 376 LEU A N 1
ATOM 3070 C CA . LEU A 1 376 ? 3.137 11.185 15.759 1.00 83.94 376 LEU A CA 1
ATOM 3071 C C . LEU A 1 376 ? 2.277 9.928 15.574 1.00 83.94 376 LEU A C 1
ATOM 3073 O O . LEU A 1 376 ? 1.051 10.021 15.547 1.00 83.94 376 LEU A O 1
ATOM 3077 N N . SER A 1 377 ? 2.894 8.746 15.477 1.00 79.69 377 SER A N 1
ATOM 3078 C CA . SER A 1 377 ? 2.174 7.498 15.208 1.00 79.69 377 SER A CA 1
ATOM 3079 C C . SER A 1 377 ? 1.200 7.108 16.326 1.00 79.69 377 SER A C 1
ATOM 3081 O O . SER A 1 377 ? 0.163 6.500 16.048 1.00 79.69 377 SER A O 1
ATOM 3083 N N . SER A 1 378 ? 1.492 7.501 17.569 1.00 76.06 378 SER A N 1
ATOM 3084 C CA . SER A 1 378 ? 0.679 7.214 18.756 1.00 76.06 378 SER A CA 1
ATOM 3085 C C . SER A 1 378 ? -0.397 8.262 19.047 1.00 76.06 378 SER A C 1
ATOM 3087 O O . SER A 1 378 ? -1.157 8.100 19.996 1.00 76.06 378 SER A O 1
ATOM 3089 N N . MET A 1 379 ? -0.486 9.338 18.262 1.00 74.88 379 MET A N 1
ATOM 3090 C CA . MET A 1 379 ? -1.436 10.419 18.526 1.00 74.88 379 MET A CA 1
ATOM 3091 C C . MET A 1 379 ? -2.872 10.062 18.163 1.00 74.88 379 MET A C 1
ATOM 3093 O O . MET A 1 379 ? -3.130 9.448 17.123 1.00 74.88 379 MET A O 1
ATOM 3097 N N . ASN A 1 380 ? -3.819 10.553 18.962 1.00 73.12 380 ASN A N 1
ATOM 3098 C CA . ASN A 1 380 ? -5.234 10.573 18.620 1.00 73.12 380 ASN A CA 1
ATOM 3099 C C . ASN A 1 380 ? -5.579 11.865 17.859 1.00 73.12 380 ASN A C 1
ATOM 3101 O O . ASN A 1 380 ? -5.380 12.971 18.359 1.00 73.12 380 ASN A O 1
ATOM 3105 N N . ILE A 1 381 ? -6.118 11.734 16.643 1.00 73.75 381 ILE A N 1
ATOM 3106 C CA . ILE A 1 381 ? -6.402 12.889 15.778 1.00 73.75 381 ILE A CA 1
ATOM 3107 C C . ILE A 1 381 ? -7.463 13.827 16.366 1.00 73.75 381 ILE A C 1
ATOM 3109 O O . ILE A 1 381 ? -7.389 15.030 16.141 1.00 73.75 381 ILE A O 1
ATOM 3113 N N . LYS A 1 382 ? -8.430 13.311 17.134 1.00 69.81 382 LYS A N 1
ATOM 3114 C CA . LYS A 1 382 ? -9.504 14.113 17.737 1.00 69.81 382 LYS A CA 1
ATOM 3115 C C . LYS A 1 382 ? -8.940 15.052 18.800 1.00 69.81 382 LYS A C 1
ATOM 3117 O O . LYS A 1 382 ? -9.233 16.247 18.779 1.00 69.81 382 LYS A O 1
ATOM 3122 N N . ASP A 1 383 ? -8.087 14.520 19.669 1.00 77.12 383 ASP A N 1
ATOM 3123 C CA . ASP A 1 383 ? -7.474 15.278 20.761 1.00 77.12 383 ASP A CA 1
ATOM 3124 C C . ASP A 1 383 ? -6.530 16.346 20.204 1.00 77.12 383 ASP A C 1
ATOM 3126 O O . ASP A 1 383 ? -6.619 17.526 20.549 1.00 77.12 383 ASP A O 1
ATOM 3130 N N . VAL A 1 384 ? -5.689 15.951 19.247 1.00 83.25 384 VAL A N 1
ATOM 3131 C CA . VAL A 1 384 ? -4.724 16.856 18.619 1.00 83.25 384 VAL A CA 1
ATOM 3132 C C . VAL A 1 384 ? -5.414 17.890 17.717 1.00 83.25 384 VAL A C 1
ATOM 3134 O O . VAL A 1 384 ? -4.950 19.023 17.630 1.00 83.25 384 VAL A O 1
ATOM 3137 N N . SER A 1 385 ? -6.555 17.565 17.099 1.00 81.69 385 SER A N 1
ATOM 3138 C CA . SER A 1 385 ? -7.356 18.513 16.309 1.00 81.69 385 SER A CA 1
ATOM 3139 C C . SER A 1 385 ? -7.925 19.651 17.160 1.00 81.69 385 SER A C 1
ATOM 3141 O O . SER A 1 385 ? -7.987 20.789 16.692 1.00 81.69 385 SER A O 1
ATOM 3143 N N . ASN A 1 386 ? -8.369 19.372 18.389 1.00 81.62 386 ASN A N 1
ATOM 3144 C CA . ASN A 1 386 ? -8.872 20.415 19.289 1.00 81.62 386 ASN A CA 1
ATOM 3145 C C . ASN A 1 386 ? -7.747 21.367 19.692 1.00 81.62 386 ASN A C 1
ATOM 3147 O O . ASN A 1 386 ? -7.895 22.582 19.583 1.00 81.62 386 ASN A O 1
ATOM 3151 N N . LEU A 1 387 ? -6.592 20.808 20.047 1.00 90.25 387 LEU A N 1
ATOM 3152 C CA . LEU A 1 387 ? -5.411 21.595 20.368 1.00 90.25 387 LEU A CA 1
ATOM 3153 C C . LEU A 1 387 ? -4.930 22.430 19.170 1.00 90.25 387 LEU A C 1
ATOM 3155 O O . LEU A 1 387 ? -4.615 23.608 19.323 1.00 90.25 387 LEU A O 1
ATOM 3159 N N . LEU A 1 388 ? -4.913 21.848 17.966 1.00 91.06 388 LEU A N 1
ATOM 3160 C CA . LEU A 1 388 ? -4.554 22.563 16.740 1.00 91.06 388 LEU A CA 1
ATOM 3161 C C . LEU A 1 388 ? -5.467 23.771 16.517 1.00 91.06 388 LEU A C 1
ATOM 3163 O O . LEU A 1 388 ? -5.002 24.825 16.090 1.00 91.06 388 LEU A O 1
ATOM 3167 N N . ARG A 1 389 ? -6.762 23.632 16.826 1.00 90.75 389 ARG A N 1
ATOM 3168 C CA . ARG A 1 389 ? -7.736 24.719 16.700 1.00 90.75 389 ARG A CA 1
ATOM 3169 C C . ARG A 1 389 ? -7.419 25.861 17.657 1.00 90.75 389 ARG A C 1
ATOM 3171 O O . ARG A 1 389 ? -7.488 27.014 17.251 1.00 90.75 389 ARG A O 1
ATOM 3178 N N . GLU A 1 390 ? -7.041 25.554 18.894 1.00 91.81 390 GLU A N 1
ATOM 3179 C CA . GLU A 1 390 ? -6.625 26.576 19.859 1.00 91.81 390 GLU A CA 1
ATOM 3180 C C . GLU A 1 390 ? -5.358 27.311 19.411 1.00 91.81 390 GLU A C 1
ATOM 3182 O O . GLU A 1 390 ? -5.310 28.536 19.497 1.00 91.81 390 GLU A O 1
ATOM 3187 N N . PHE A 1 391 ? -4.355 26.586 18.901 1.00 94.25 391 PHE A N 1
ATOM 3188 C CA . PHE A 1 391 ? -3.135 27.185 18.346 1.00 94.25 391 PHE A CA 1
ATOM 3189 C C . PHE A 1 391 ? -3.454 28.093 17.152 1.00 94.25 391 PHE A C 1
ATOM 3191 O O . PHE A 1 391 ? -3.013 29.237 17.112 1.00 94.25 391 PHE A O 1
ATOM 3198 N N . HIS A 1 392 ? -4.281 27.617 16.216 1.00 93.06 392 HIS A N 1
ATOM 3199 C CA . HIS A 1 392 ? -4.718 28.379 15.041 1.00 93.06 392 HIS A CA 1
ATOM 3200 C C . HIS A 1 392 ? -5.513 29.643 15.399 1.00 93.06 392 HIS A C 1
ATOM 3202 O O . HIS A 1 392 ? -5.380 30.664 14.732 1.00 93.06 392 HIS A O 1
ATOM 3208 N N . MET A 1 393 ? -6.343 29.598 16.444 1.00 91.44 393 MET A N 1
ATOM 3209 C CA . MET A 1 393 ? -7.115 30.763 16.893 1.00 91.44 393 MET A CA 1
ATOM 3210 C C . MET A 1 393 ? -6.266 31.794 17.646 1.00 91.44 393 MET A C 1
ATOM 3212 O O . MET A 1 393 ? -6.595 32.975 17.609 1.00 91.44 393 MET A O 1
ATOM 3216 N N . LYS A 1 394 ? -5.201 31.361 18.332 1.00 94.44 394 LYS A N 1
ATOM 3217 C CA . LYS A 1 394 ? -4.287 32.247 19.074 1.00 94.44 394 LYS A CA 1
ATOM 3218 C C . LYS A 1 394 ? -3.239 32.909 18.179 1.00 94.44 394 LYS A C 1
ATOM 3220 O O . LYS A 1 394 ? -2.773 33.994 18.505 1.00 94.44 394 LYS A O 1
ATOM 3225 N N . ASP A 1 395 ? -2.859 32.262 17.081 1.00 93.81 395 ASP A N 1
ATOM 3226 C CA . ASP A 1 395 ? -1.860 32.778 16.148 1.00 93.81 395 ASP A CA 1
ATOM 3227 C C . ASP A 1 395 ? -2.515 33.645 15.061 1.00 93.81 395 ASP A C 1
ATOM 3229 O O . ASP A 1 395 ? -3.014 33.142 14.054 1.00 93.81 395 ASP A O 1
ATOM 3233 N N . GLU A 1 396 ? -2.527 34.966 15.264 1.00 93.12 396 GLU A N 1
ATOM 3234 C CA . GLU A 1 396 ? -3.178 35.914 14.346 1.00 93.12 396 GLU A CA 1
ATOM 3235 C C . GLU A 1 396 ? -2.606 35.893 12.922 1.00 93.12 396 GLU A C 1
ATOM 3237 O O . GLU A 1 396 ? -3.329 36.188 11.964 1.00 93.12 396 GLU A O 1
ATOM 3242 N N . VAL A 1 397 ? -1.318 35.569 12.774 1.00 93.88 397 VAL A N 1
ATOM 3243 C CA . VAL A 1 397 ? -0.636 35.524 11.476 1.00 93.88 397 VAL A CA 1
ATOM 3244 C C . VAL A 1 397 ? -1.124 34.307 10.704 1.00 93.88 397 VAL A C 1
ATOM 3246 O O . VAL A 1 397 ? -1.623 34.427 9.583 1.00 93.88 397 VAL A O 1
ATOM 3249 N N . ILE A 1 398 ? -1.064 33.135 11.332 1.00 92.81 398 ILE A N 1
ATOM 3250 C CA . ILE A 1 398 ? -1.464 31.875 10.707 1.00 92.81 398 ILE A CA 1
ATOM 3251 C C . ILE A 1 398 ? -2.968 31.816 10.474 1.00 92.81 398 ILE A C 1
ATOM 3253 O O . ILE A 1 398 ? -3.395 31.288 9.447 1.00 92.81 398 ILE A O 1
ATOM 3257 N N . ASN A 1 399 ? -3.769 32.401 11.366 1.00 90.00 399 ASN A N 1
ATOM 3258 C CA . ASN A 1 399 ? -5.216 32.488 11.198 1.00 90.00 399 ASN A CA 1
ATOM 3259 C C . ASN A 1 399 ? -5.610 33.183 9.886 1.00 90.00 399 ASN A C 1
ATOM 3261 O O . ASN A 1 399 ? -6.531 32.741 9.200 1.00 90.00 399 ASN A O 1
ATOM 3265 N N . LYS A 1 400 ? -4.872 34.239 9.519 1.00 91.38 400 LYS A N 1
ATOM 3266 C CA . LYS A 1 400 ? -5.056 34.977 8.262 1.00 91.38 400 LYS A CA 1
ATOM 3267 C C . LYS A 1 400 ? -4.445 34.250 7.064 1.00 91.38 400 LYS A C 1
ATOM 3269 O O . LYS A 1 400 ? -4.969 34.365 5.960 1.00 91.38 400 LYS A O 1
ATOM 3274 N N . LEU A 1 401 ? -3.350 33.518 7.273 1.00 89.12 401 LEU A N 1
ATOM 3275 C CA . LEU A 1 401 ? -2.588 32.864 6.209 1.00 89.12 401 LEU A CA 1
ATOM 3276 C C . LEU A 1 401 ? -3.202 31.538 5.729 1.00 89.12 401 LEU A C 1
ATOM 3278 O O . LEU A 1 401 ? -3.09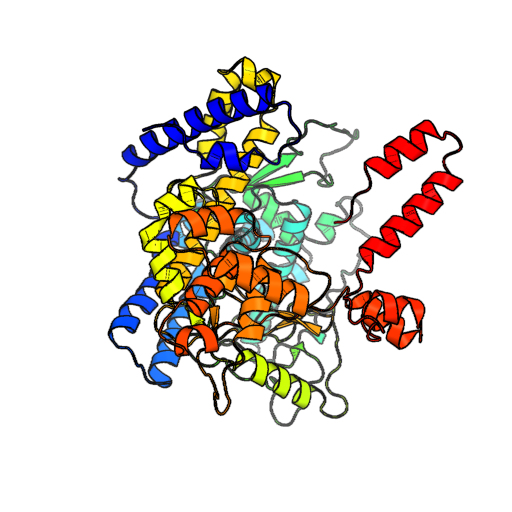9 31.191 4.550 1.00 89.12 401 LEU A O 1
ATOM 3282 N N . CYS A 1 402 ? -3.777 30.757 6.644 1.00 85.75 402 CYS A N 1
ATOM 3283 C CA . CYS A 1 402 ? -4.295 29.416 6.383 1.00 85.75 402 CYS A CA 1
ATOM 3284 C C . CYS A 1 402 ? -5.613 29.190 7.116 1.00 85.75 402 CYS A C 1
ATOM 3286 O O . CYS A 1 402 ? -5.771 29.544 8.285 1.00 85.75 402 CYS A O 1
ATOM 3288 N N . ASN A 1 403 ? -6.553 28.508 6.463 1.00 86.75 403 ASN A N 1
ATOM 3289 C CA . ASN A 1 403 ? -7.744 28.041 7.161 1.00 86.75 403 ASN A CA 1
ATOM 3290 C C . ASN A 1 403 ? -7.426 26.794 8.008 1.00 86.75 403 ASN A C 1
ATOM 3292 O O . ASN A 1 403 ? -6.513 26.018 7.722 1.00 86.75 403 ASN A O 1
ATOM 3296 N N . PHE A 1 404 ? -8.221 26.577 9.056 1.00 84.12 404 PHE A N 1
ATOM 3297 C CA . PHE A 1 404 ? -8.051 25.436 9.957 1.00 84.12 404 PHE A CA 1
ATOM 3298 C C . PHE A 1 404 ? -8.119 24.077 9.232 1.00 84.12 404 PHE A C 1
ATOM 3300 O O . PHE A 1 404 ? -7.433 23.135 9.625 1.00 84.12 404 PHE A O 1
ATOM 3307 N N . SER A 1 405 ? -8.931 23.964 8.174 1.00 77.69 405 SER A N 1
ATOM 3308 C CA . SER A 1 405 ? -9.102 22.711 7.429 1.00 77.69 405 SER A CA 1
ATOM 3309 C C . SER A 1 405 ? -7.815 22.287 6.716 1.00 77.69 405 SER A C 1
ATOM 3311 O O . SER A 1 405 ? -7.471 21.107 6.741 1.00 77.69 405 SER A O 1
ATOM 3313 N N . GLU A 1 406 ? -7.084 23.234 6.126 1.00 81.56 406 GLU A N 1
ATOM 3314 C CA . GLU A 1 406 ? -5.771 22.996 5.514 1.00 81.56 406 GLU A CA 1
ATOM 3315 C C . GLU A 1 406 ? -4.767 22.473 6.544 1.00 81.56 406 GLU A C 1
ATOM 3317 O O . GLU A 1 406 ? -4.098 21.465 6.309 1.00 81.56 406 GLU A O 1
ATOM 3322 N N . LEU A 1 407 ? -4.702 23.104 7.720 1.00 86.62 407 LEU A N 1
ATOM 3323 C CA . LEU A 1 407 ? -3.792 22.679 8.783 1.00 86.62 407 LEU A CA 1
ATOM 3324 C C . LEU A 1 407 ? -4.147 21.281 9.302 1.00 86.62 407 LEU A C 1
ATOM 3326 O O . LEU A 1 407 ? -3.273 20.425 9.444 1.00 86.62 407 LEU A O 1
ATOM 3330 N N . LEU A 1 408 ? -5.435 21.018 9.541 1.00 82.25 408 LEU A N 1
ATOM 3331 C CA . LEU A 1 408 ? -5.905 19.713 9.998 1.00 82.25 408 LEU A CA 1
ATOM 3332 C C . LEU A 1 408 ? -5.610 18.609 8.973 1.00 82.25 408 LEU A C 1
ATOM 3334 O O . LEU A 1 408 ? -5.247 17.494 9.360 1.00 82.25 408 LEU A O 1
ATOM 3338 N N . HIS A 1 409 ? -5.734 18.908 7.678 1.00 79.06 409 HIS A N 1
ATOM 3339 C CA . HIS A 1 409 ? -5.383 17.974 6.613 1.00 79.06 409 HIS A CA 1
ATOM 3340 C C . HIS A 1 409 ? -3.888 17.620 6.644 1.00 79.06 409 HIS A C 1
ATOM 3342 O O . HIS A 1 409 ? -3.543 16.437 6.668 1.00 79.06 409 HIS A O 1
ATOM 3348 N N . THR A 1 410 ? -3.006 18.619 6.738 1.00 84.88 410 THR A N 1
ATOM 3349 C CA . THR A 1 410 ? -1.551 18.414 6.845 1.00 84.88 410 THR A CA 1
ATOM 3350 C C . THR A 1 410 ? -1.175 17.592 8.077 1.00 84.88 410 THR A C 1
ATOM 3352 O O . THR A 1 410 ? -0.431 16.616 7.969 1.00 84.88 410 THR A O 1
ATOM 3355 N N . LEU A 1 411 ? -1.740 17.919 9.244 1.00 85.38 411 LEU A N 1
ATOM 3356 C CA . LEU A 1 411 ? -1.536 17.144 10.469 1.00 85.38 411 LEU A CA 1
ATOM 3357 C C . LEU A 1 411 ? -1.969 15.681 10.294 1.00 85.38 411 LEU A C 1
ATOM 3359 O O . LEU A 1 411 ? -1.233 14.764 10.663 1.00 85.38 411 LEU A O 1
ATOM 3363 N N . SER A 1 412 ? -3.152 15.460 9.715 1.00 79.06 412 SER A N 1
ATOM 3364 C CA . SER A 1 412 ? -3.690 14.117 9.477 1.00 79.06 412 SER A CA 1
ATOM 3365 C C . SER A 1 412 ? -2.768 13.307 8.565 1.00 79.06 412 SER A C 1
ATOM 3367 O O . SER A 1 412 ? -2.446 12.163 8.886 1.00 79.06 412 SER A O 1
ATOM 3369 N N . LYS A 1 413 ? -2.277 13.917 7.477 1.00 82.00 413 LYS A N 1
ATOM 3370 C CA . LYS A 1 413 ? -1.328 13.299 6.540 1.00 82.00 413 LYS A CA 1
ATOM 3371 C C . LYS A 1 413 ? -0.018 12.908 7.232 1.00 82.00 413 LYS A C 1
ATOM 3373 O O . LYS A 1 413 ? 0.469 11.798 7.026 1.00 82.00 413 LYS A O 1
ATOM 3378 N N . ASN A 1 414 ? 0.525 13.772 8.089 1.00 86.44 414 ASN A N 1
ATOM 3379 C CA . ASN A 1 414 ? 1.771 13.501 8.814 1.00 86.44 414 ASN A CA 1
ATOM 3380 C C . ASN A 1 414 ? 1.614 12.370 9.843 1.00 86.44 414 ASN A C 1
ATOM 3382 O O . ASN A 1 414 ? 2.459 11.476 9.911 1.00 86.44 414 ASN A O 1
ATOM 3386 N N . ILE A 1 415 ? 0.511 12.359 10.602 1.00 81.62 415 ILE A N 1
ATOM 3387 C CA . ILE A 1 415 ? 0.193 11.272 11.542 1.00 81.62 415 ILE A CA 1
ATOM 3388 C C . ILE A 1 415 ? 0.023 9.945 10.790 1.00 81.62 415 ILE A C 1
ATOM 3390 O O . ILE A 1 415 ? 0.594 8.933 11.194 1.00 81.62 415 ILE A O 1
ATOM 3394 N N . GLN A 1 416 ? -0.721 9.935 9.681 1.00 78.38 416 GLN A N 1
ATOM 3395 C CA . GLN A 1 416 ? -0.910 8.738 8.855 1.00 78.38 416 GLN A CA 1
ATOM 3396 C C . GLN A 1 416 ? 0.412 8.218 8.283 1.00 78.38 416 GLN A C 1
ATOM 3398 O O . GLN A 1 416 ? 0.687 7.023 8.377 1.00 78.38 416 GLN A O 1
ATOM 3403 N N . ARG A 1 417 ? 1.252 9.107 7.737 1.00 85.62 417 ARG A N 1
ATOM 3404 C CA . ARG A 1 417 ? 2.583 8.749 7.230 1.00 85.62 417 ARG A CA 1
ATOM 3405 C C . ARG A 1 417 ? 3.440 8.120 8.332 1.00 85.62 417 ARG A C 1
ATOM 3407 O O . ARG A 1 417 ? 3.953 7.026 8.125 1.00 85.62 417 ARG A O 1
ATOM 3414 N N . SER A 1 418 ? 3.495 8.733 9.517 1.00 85.94 418 SER A N 1
ATOM 3415 C CA . SER A 1 418 ? 4.214 8.187 10.679 1.00 85.94 418 SER A CA 1
ATOM 3416 C C . SER A 1 418 ? 3.693 6.809 11.107 1.00 85.94 418 SER A C 1
ATOM 3418 O O . SER A 1 418 ? 4.477 5.905 11.388 1.00 85.94 418 SER A O 1
ATOM 3420 N N . ARG A 1 419 ? 2.368 6.599 11.115 1.00 81.81 419 ARG A N 1
ATOM 3421 C CA . ARG A 1 419 ? 1.765 5.286 11.416 1.00 81.81 419 ARG A CA 1
ATOM 3422 C C . ARG A 1 419 ? 2.167 4.221 10.402 1.00 81.81 419 ARG A C 1
ATOM 3424 O O . ARG A 1 419 ? 2.531 3.122 10.812 1.00 81.81 419 ARG A O 1
ATOM 3431 N N . TYR A 1 420 ? 2.103 4.546 9.112 1.00 85.50 420 TYR A N 1
ATOM 3432 C CA . TYR A 1 420 ? 2.516 3.643 8.040 1.00 85.50 420 TYR A CA 1
ATOM 3433 C C . TYR A 1 420 ? 3.997 3.274 8.170 1.00 85.50 420 TYR A C 1
ATOM 3435 O O . TYR A 1 420 ? 4.325 2.094 8.239 1.00 85.50 420 TYR A O 1
ATOM 3443 N N . GLU A 1 421 ? 4.883 4.266 8.269 1.00 89.12 421 GLU A N 1
ATOM 3444 C CA . GLU A 1 421 ? 6.332 4.049 8.363 1.00 89.12 421 GLU A CA 1
ATOM 3445 C C . GLU A 1 421 ? 6.695 3.217 9.599 1.00 89.12 421 GLU A C 1
ATOM 3447 O O . GLU A 1 421 ? 7.423 2.231 9.489 1.00 89.12 421 GLU A O 1
ATOM 3452 N N . ASN A 1 422 ? 6.113 3.534 10.761 1.00 87.06 422 ASN A N 1
ATOM 3453 C CA . ASN A 1 422 ? 6.313 2.762 11.988 1.00 87.06 422 ASN A CA 1
ATOM 3454 C C . ASN A 1 422 ? 5.803 1.316 11.853 1.00 87.06 422 ASN A C 1
ATOM 3456 O O . ASN A 1 422 ? 6.456 0.387 12.324 1.00 87.06 422 ASN A O 1
ATOM 3460 N N . LEU A 1 423 ? 4.661 1.098 11.188 1.00 86.12 423 LEU A N 1
ATOM 3461 C CA . LEU A 1 423 ? 4.141 -0.246 10.929 1.00 86.12 423 LEU A CA 1
ATOM 3462 C C . LEU A 1 423 ? 5.075 -1.044 10.010 1.00 86.12 423 LEU A C 1
ATOM 3464 O O . LEU A 1 423 ? 5.372 -2.195 10.321 1.00 86.12 423 LEU A O 1
ATOM 3468 N N . ILE A 1 424 ? 5.575 -0.444 8.925 1.00 91.31 424 ILE A N 1
ATOM 3469 C CA . ILE A 1 424 ? 6.547 -1.093 8.033 1.00 91.31 424 ILE A CA 1
ATOM 3470 C C . ILE A 1 424 ? 7.826 -1.453 8.791 1.00 91.31 424 ILE A C 1
ATOM 3472 O O . ILE A 1 424 ? 8.296 -2.580 8.664 1.00 91.31 424 ILE A O 1
ATOM 3476 N N . MET A 1 425 ? 8.354 -0.550 9.623 1.00 92.00 425 MET A N 1
ATOM 3477 C CA . MET A 1 425 ? 9.547 -0.822 10.434 1.00 92.00 425 MET A CA 1
ATOM 3478 C C . MET A 1 425 ? 9.322 -1.966 11.429 1.00 92.00 425 MET A C 1
ATOM 3480 O O . MET A 1 425 ? 10.184 -2.832 11.559 1.00 92.00 425 MET A O 1
ATOM 3484 N N . LYS A 1 426 ? 8.165 -2.012 12.101 1.00 89.50 426 LYS A N 1
ATOM 3485 C CA . LYS A 1 426 ? 7.804 -3.112 13.012 1.00 89.50 426 LYS A CA 1
ATOM 3486 C C . LYS A 1 426 ? 7.654 -4.444 12.283 1.00 89.50 426 LYS A C 1
ATOM 3488 O O . LYS A 1 426 ? 8.179 -5.449 12.747 1.00 89.50 426 LYS A O 1
ATOM 3493 N N . LEU A 1 427 ? 6.983 -4.451 11.131 1.00 92.00 427 LEU A N 1
ATOM 3494 C CA . LEU A 1 427 ? 6.849 -5.645 10.298 1.00 92.00 427 LEU A CA 1
ATOM 3495 C C . LEU A 1 427 ? 8.217 -6.129 9.813 1.00 92.00 427 LEU A C 1
ATOM 3497 O O . LEU A 1 427 ? 8.537 -7.300 9.967 1.00 92.00 427 LEU A O 1
ATOM 3501 N N . ALA A 1 428 ? 9.057 -5.235 9.293 1.00 95.62 428 ALA A N 1
ATOM 3502 C CA . ALA A 1 428 ? 10.398 -5.596 8.852 1.00 95.62 428 ALA A CA 1
ATOM 3503 C C . ALA A 1 428 ? 11.239 -6.184 9.995 1.00 95.62 428 ALA A C 1
ATOM 3505 O O . ALA A 1 428 ? 11.935 -7.170 9.789 1.00 95.62 428 ALA A O 1
ATOM 3506 N N . GLN A 1 429 ? 11.138 -5.633 11.208 1.00 94.81 429 GLN A N 1
ATOM 3507 C CA . GLN A 1 429 ? 11.801 -6.198 12.387 1.00 94.81 429 GLN A CA 1
ATOM 3508 C C . GLN A 1 429 ? 11.274 -7.593 12.715 1.00 94.81 429 GLN A C 1
ATOM 3510 O O . GLN A 1 429 ? 12.072 -8.516 12.831 1.00 94.81 429 GLN A O 1
ATOM 3515 N N . ALA A 1 430 ? 9.957 -7.773 12.780 1.00 93.12 430 ALA A N 1
ATOM 3516 C CA . ALA A 1 430 ? 9.343 -9.050 13.130 1.00 93.12 430 ALA A CA 1
ATOM 3517 C C . ALA A 1 430 ? 9.675 -10.175 12.142 1.00 93.12 430 ALA A C 1
ATOM 3519 O O . ALA A 1 430 ? 9.962 -11.294 12.559 1.00 93.12 430 ALA A O 1
ATOM 3520 N N . TYR A 1 431 ? 9.709 -9.862 10.846 1.00 95.94 431 TYR A N 1
ATOM 3521 C CA . TYR A 1 431 ? 10.045 -10.811 9.783 1.00 95.94 431 TYR A CA 1
ATOM 3522 C C . TYR A 1 431 ? 11.554 -10.939 9.518 1.00 95.94 431 TYR A C 1
ATOM 3524 O O . TYR A 1 431 ? 11.959 -11.757 8.690 1.00 95.94 431 TYR A O 1
ATOM 3532 N N . GLU A 1 432 ? 12.409 -10.163 10.193 1.00 96.25 432 GLU A N 1
ATOM 3533 C CA . GLU A 1 432 ? 13.861 -10.288 10.052 1.00 96.25 432 GLU A CA 1
ATOM 3534 C C . GLU A 1 432 ? 14.320 -11.707 10.428 1.00 96.25 432 GLU A C 1
ATOM 3536 O O . GLU A 1 432 ? 13.993 -12.212 11.499 1.00 96.25 432 GLU A O 1
ATOM 3541 N N . GLY A 1 433 ? 15.082 -12.355 9.542 1.00 94.69 433 GLY A N 1
ATOM 3542 C CA . GLY A 1 433 ? 15.565 -13.729 9.726 1.00 94.69 433 GLY A CA 1
ATOM 3543 C C . GLY A 1 433 ? 14.642 -14.821 9.173 1.00 94.69 433 GLY A C 1
ATOM 3544 O O . GLY A 1 433 ? 15.100 -15.945 8.981 1.00 94.69 433 GLY A O 1
ATOM 3545 N N . TYR A 1 434 ? 13.387 -14.504 8.843 1.00 96.44 434 TYR A N 1
ATOM 3546 C CA . TYR A 1 434 ? 12.468 -15.446 8.206 1.00 96.44 434 TYR A CA 1
ATOM 3547 C C . TYR A 1 434 ? 12.594 -15.429 6.680 1.00 96.44 434 TYR A C 1
ATOM 3549 O O . TYR A 1 434 ? 12.768 -14.377 6.060 1.00 96.44 434 TYR A O 1
ATOM 3557 N N . HIS A 1 435 ? 12.396 -16.596 6.064 1.00 96.19 435 HIS A N 1
ATOM 3558 C CA . HIS A 1 435 ? 11.901 -16.658 4.692 1.00 96.19 435 HIS A CA 1
ATOM 3559 C C . HIS A 1 435 ? 10.382 -16.507 4.743 1.00 96.19 435 HIS A C 1
ATOM 3561 O O . HIS A 1 435 ? 9.702 -17.307 5.383 1.00 96.19 435 HIS A O 1
ATOM 3567 N N . PHE A 1 436 ? 9.851 -15.486 4.081 1.00 96.69 436 PHE A N 1
ATOM 3568 C CA . PHE A 1 436 ? 8.421 -15.222 4.039 1.00 96.69 436 PHE A CA 1
ATOM 3569 C C . PHE A 1 436 ? 7.879 -15.221 2.614 1.00 96.69 436 PHE A C 1
ATOM 3571 O O . PHE A 1 436 ? 8.603 -15.067 1.631 1.00 96.69 436 PHE A O 1
ATOM 3578 N N . TYR A 1 437 ? 6.567 -15.370 2.513 1.00 96.88 437 TYR A N 1
ATOM 3579 C CA . TYR A 1 437 ? 5.841 -15.521 1.267 1.00 96.88 437 TYR A CA 1
ATOM 3580 C C . TYR A 1 437 ? 4.681 -14.537 1.207 1.00 96.88 437 TYR A C 1
ATOM 3582 O O . TYR A 1 437 ? 4.126 -14.120 2.225 1.00 96.88 437 TYR A O 1
ATOM 3590 N N . LEU A 1 438 ? 4.305 -14.164 -0.011 1.00 94.88 438 LEU A N 1
ATOM 3591 C CA . LEU A 1 438 ? 3.280 -13.159 -0.264 1.00 94.88 438 LEU A CA 1
ATOM 3592 C C . LEU A 1 438 ? 2.129 -13.802 -1.050 1.00 94.88 438 LEU A C 1
ATOM 3594 O O . LEU A 1 438 ? 2.257 -13.960 -2.270 1.00 94.88 438 LEU A O 1
ATOM 3598 N N . PRO A 1 439 ? 1.012 -14.165 -0.385 1.00 92.38 439 PRO A N 1
ATOM 3599 C CA . PRO A 1 439 ? -0.166 -14.716 -1.049 1.00 92.38 439 PRO A CA 1
ATOM 3600 C C . PRO A 1 439 ? -0.657 -13.841 -2.205 1.00 92.38 439 PRO A C 1
ATOM 3602 O O . PRO A 1 439 ? -0.626 -12.607 -2.139 1.00 92.38 439 PRO A O 1
ATOM 3605 N N . ALA A 1 440 ? -1.093 -14.501 -3.276 1.00 92.12 440 ALA A N 1
ATOM 3606 C CA . ALA A 1 440 ? -1.420 -13.881 -4.552 1.00 92.12 440 ALA A CA 1
ATOM 3607 C C . ALA A 1 440 ? -2.925 -13.922 -4.834 1.00 92.12 440 ALA A C 1
ATOM 3609 O O . ALA A 1 440 ? -3.528 -14.985 -4.751 1.00 92.12 440 ALA A O 1
ATOM 3610 N N . PHE A 1 441 ? -3.498 -12.791 -5.246 1.00 88.94 441 PHE A N 1
ATOM 3611 C CA . PHE A 1 441 ? -4.926 -12.651 -5.566 1.00 88.94 441 PHE A CA 1
ATOM 3612 C C . PHE A 1 441 ? -5.113 -11.963 -6.920 1.00 88.94 441 PHE A C 1
ATOM 3614 O O . PHE A 1 441 ? -4.175 -11.348 -7.422 1.00 88.94 441 PHE A O 1
ATOM 3621 N N . LEU A 1 442 ? -6.310 -12.037 -7.497 1.00 88.62 442 LEU A N 1
ATOM 3622 C CA . LEU A 1 442 ? -6.696 -11.397 -8.755 1.00 88.62 442 LEU A CA 1
ATOM 3623 C C . LEU A 1 442 ? -7.825 -10.394 -8.538 1.00 88.62 442 LEU A C 1
ATOM 3625 O O . LEU A 1 442 ? -8.755 -10.681 -7.794 1.00 88.62 442 LEU A O 1
ATOM 3629 N N . ASP A 1 443 ? -7.808 -9.256 -9.228 1.00 84.88 443 ASP A N 1
ATOM 3630 C CA . ASP A 1 443 ? -9.050 -8.502 -9.440 1.00 84.88 443 ASP A CA 1
ATOM 3631 C C . ASP A 1 443 ? -9.887 -9.118 -10.578 1.00 84.88 443 ASP A C 1
ATOM 3633 O O . ASP A 1 443 ? -9.469 -10.055 -11.263 1.00 84.88 443 ASP A O 1
ATOM 3637 N N . PHE A 1 444 ? -11.077 -8.564 -10.821 1.00 82.44 444 PHE A N 1
ATOM 3638 C CA . PHE A 1 444 ? -11.974 -9.017 -11.891 1.00 82.44 444 PHE A CA 1
ATOM 3639 C C . PHE A 1 444 ? -11.403 -8.849 -13.313 1.00 82.44 444 PHE A C 1
ATOM 3641 O O . PHE A 1 444 ? -11.971 -9.376 -14.264 1.00 82.44 444 PHE A O 1
ATOM 3648 N N . ARG A 1 445 ? -10.295 -8.113 -13.479 1.00 85.81 445 ARG A N 1
ATOM 3649 C CA . ARG A 1 445 ? -9.592 -7.926 -14.758 1.00 85.81 445 ARG A CA 1
ATOM 3650 C C . ARG A 1 445 ? -8.417 -8.894 -14.913 1.00 85.81 445 ARG A C 1
ATOM 3652 O O . ARG A 1 445 ? -7.765 -8.878 -15.951 1.00 85.81 445 ARG A O 1
ATOM 3659 N N . GLY A 1 446 ? -8.117 -9.696 -13.889 1.00 87.38 446 GLY A N 1
ATOM 3660 C CA . GLY A 1 446 ? -6.967 -10.596 -13.857 1.00 87.38 446 GLY A CA 1
ATOM 3661 C C . GLY A 1 446 ? -5.653 -9.933 -13.428 1.00 87.38 446 GLY A C 1
ATOM 3662 O O . GLY A 1 446 ? -4.596 -10.539 -13.589 1.00 87.38 446 GLY A O 1
ATOM 3663 N N . ARG A 1 447 ? -5.672 -8.710 -12.875 1.00 90.19 447 ARG A N 1
ATOM 3664 C CA . ARG A 1 447 ? -4.460 -8.097 -12.303 1.00 90.19 447 ARG A CA 1
ATOM 3665 C C . ARG A 1 447 ? -4.112 -8.768 -10.985 1.00 90.19 447 ARG A C 1
ATOM 3667 O O . ARG A 1 447 ? -4.992 -9.000 -10.162 1.00 90.19 447 ARG A O 1
ATOM 3674 N N . ILE A 1 448 ? -2.825 -9.028 -10.776 1.00 92.44 448 ILE A N 1
ATOM 3675 C CA . ILE A 1 448 ? -2.331 -9.755 -9.608 1.00 92.44 448 ILE A CA 1
ATOM 3676 C C . ILE A 1 448 ? -2.021 -8.788 -8.466 1.00 92.44 448 ILE A C 1
ATOM 3678 O O . ILE A 1 448 ? -1.257 -7.840 -8.631 1.00 92.44 448 ILE A O 1
ATOM 3682 N N . TYR A 1 449 ? -2.556 -9.077 -7.286 1.00 90.25 449 TYR A N 1
ATOM 3683 C CA . TYR A 1 449 ? -2.352 -8.310 -6.064 1.00 90.25 449 TYR A CA 1
ATOM 3684 C C . TYR A 1 449 ? -1.712 -9.161 -4.969 1.00 90.25 449 TYR A C 1
ATOM 3686 O O . TYR A 1 449 ? -1.751 -10.396 -4.987 1.00 90.25 449 TYR A O 1
ATOM 3694 N N . ARG A 1 450 ? -1.102 -8.465 -4.010 1.00 88.38 450 ARG A N 1
ATOM 3695 C CA . ARG A 1 450 ? -0.645 -9.004 -2.729 1.00 88.38 450 ARG A CA 1
ATOM 3696 C C . ARG A 1 450 ? -1.500 -8.389 -1.632 1.00 88.38 450 ARG A C 1
ATOM 3698 O O . ARG A 1 450 ? -2.123 -7.353 -1.844 1.00 88.38 450 ARG A O 1
ATOM 3705 N N . SER A 1 451 ? -1.574 -9.061 -0.494 1.00 80.44 451 SER A N 1
ATOM 3706 C CA . SER A 1 451 ? -2.307 -8.549 0.659 1.00 80.44 451 SER A CA 1
ATOM 3707 C C . SER A 1 451 ? -1.374 -7.928 1.687 1.00 80.44 451 SER A C 1
ATOM 3709 O O . SER A 1 451 ? -0.217 -8.332 1.788 1.00 80.44 451 SER A O 1
ATOM 3711 N N . GLY A 1 452 ? -1.897 -6.981 2.465 1.00 80.25 452 GLY A N 1
ATOM 3712 C CA . GLY A 1 452 ? -1.132 -6.275 3.490 1.00 80.25 452 GLY A CA 1
ATOM 3713 C C . GLY A 1 452 ? -0.375 -5.072 2.943 1.00 80.25 452 GLY A C 1
ATOM 3714 O O . GLY A 1 452 ? -0.717 -4.558 1.890 1.00 80.25 452 GLY A O 1
ATOM 3715 N N . VAL A 1 453 ? 0.631 -4.624 3.698 1.00 84.69 453 VAL A N 1
ATOM 3716 C CA . VAL A 1 453 ? 1.444 -3.429 3.385 1.00 84.69 453 VAL A CA 1
ATOM 3717 C C . VAL A 1 453 ? 2.937 -3.723 3.233 1.00 84.69 453 VAL A C 1
ATOM 3719 O O . VAL A 1 453 ? 3.701 -2.880 2.774 1.00 84.69 453 VAL A O 1
ATOM 3722 N N . LEU A 1 454 ? 3.384 -4.918 3.626 1.00 91.69 454 LEU A N 1
ATOM 3723 C CA . LEU A 1 454 ? 4.770 -5.347 3.461 1.00 91.69 454 LEU A CA 1
ATOM 3724 C C . LEU A 1 454 ? 4.872 -6.228 2.210 1.00 91.69 454 LEU A C 1
ATOM 3726 O O . LEU A 1 454 ? 4.910 -7.452 2.300 1.00 91.69 454 LEU A O 1
ATOM 3730 N N . HIS A 1 455 ? 4.861 -5.602 1.030 1.00 93.06 455 HIS A N 1
ATOM 3731 C CA . HIS A 1 455 ? 5.031 -6.293 -0.251 1.00 93.06 455 HIS A CA 1
ATOM 3732 C C . HIS A 1 455 ? 5.608 -5.389 -1.352 1.00 93.06 455 HIS A C 1
ATOM 3734 O O . HIS A 1 455 ? 5.607 -4.168 -1.252 1.00 93.06 455 HIS A O 1
ATOM 3740 N N . PHE A 1 456 ? 6.052 -5.973 -2.464 1.00 91.44 456 PHE A N 1
ATOM 3741 C CA . PHE A 1 456 ? 6.759 -5.246 -3.529 1.00 91.44 456 PHE A CA 1
ATOM 3742 C C . PHE A 1 456 ? 5.882 -4.338 -4.423 1.00 91.44 456 PHE A C 1
ATOM 3744 O O . PHE A 1 456 ? 6.422 -3.583 -5.227 1.00 91.44 456 PHE A O 1
ATOM 3751 N N . HIS A 1 457 ? 4.550 -4.361 -4.288 1.00 90.62 457 HIS A N 1
ATOM 3752 C CA . HIS A 1 457 ? 3.665 -3.359 -4.918 1.00 90.62 457 HIS A CA 1
ATOM 3753 C C . HIS A 1 457 ? 3.463 -2.083 -4.077 1.00 90.62 457 HIS A C 1
ATOM 3755 O O . HIS A 1 457 ? 2.756 -1.183 -4.519 1.00 90.62 457 HIS A O 1
ATOM 3761 N N . GLU A 1 458 ? 4.028 -2.010 -2.868 1.00 92.50 458 GLU A N 1
ATOM 3762 C CA . GLU A 1 458 ? 3.799 -0.890 -1.943 1.00 92.50 458 GLU A CA 1
ATOM 3763 C C . GLU A 1 458 ? 4.732 0.297 -2.177 1.00 92.50 458 GLU A C 1
ATOM 3765 O O . GLU A 1 458 ? 5.486 0.355 -3.151 1.00 92.50 458 GLU A O 1
ATOM 3770 N N . ARG A 1 459 ? 4.648 1.291 -1.292 1.00 92.00 459 ARG A N 1
ATOM 3771 C CA . ARG A 1 459 ? 5.476 2.501 -1.346 1.00 92.00 459 ARG A CA 1
ATOM 3772 C C . ARG A 1 459 ? 6.967 2.180 -1.189 1.00 92.00 459 ARG A C 1
ATOM 3774 O O . ARG A 1 459 ? 7.358 1.123 -0.694 1.00 92.00 459 ARG A O 1
ATOM 3781 N N . ASP A 1 460 ? 7.792 3.151 -1.572 1.00 95.75 460 ASP A N 1
ATOM 3782 C CA . ASP A 1 460 ? 9.255 3.065 -1.641 1.00 95.75 460 ASP A CA 1
ATOM 3783 C C . ASP A 1 460 ? 9.913 2.409 -0.409 1.00 95.75 460 ASP A C 1
ATOM 3785 O O . ASP A 1 460 ? 10.675 1.454 -0.555 1.00 95.75 460 ASP A O 1
ATOM 3789 N N . LEU A 1 461 ? 9.529 2.827 0.806 1.00 96.25 461 LEU A N 1
ATOM 3790 C CA . LEU A 1 461 ? 10.040 2.245 2.052 1.00 96.25 461 LEU A CA 1
ATOM 3791 C C . LEU A 1 461 ? 9.766 0.735 2.158 1.00 96.25 461 LEU A C 1
ATOM 3793 O O . LEU A 1 461 ? 10.685 -0.030 2.431 1.00 96.25 461 LEU A O 1
ATOM 3797 N N . ALA A 1 462 ? 8.536 0.278 1.907 1.00 95.75 462 ALA A N 1
ATOM 3798 C CA . ALA A 1 462 ? 8.197 -1.144 2.011 1.00 95.75 462 ALA A CA 1
ATOM 3799 C C . ALA A 1 462 ? 8.930 -1.974 0.951 1.00 95.75 462 ALA A C 1
ATOM 3801 O O . ALA A 1 462 ? 9.451 -3.044 1.255 1.00 95.75 462 ALA A O 1
ATOM 3802 N N . ARG A 1 463 ? 9.040 -1.453 -0.277 1.00 96.38 463 ARG A N 1
ATOM 3803 C CA . ARG A 1 463 ? 9.789 -2.098 -1.366 1.00 96.38 463 ARG A CA 1
ATOM 3804 C C . ARG A 1 463 ? 11.273 -2.245 -1.046 1.00 96.38 463 ARG A C 1
ATOM 3806 O O . ARG A 1 463 ? 11.834 -3.303 -1.302 1.00 96.38 463 ARG A O 1
ATOM 3813 N N . SER A 1 464 ? 11.886 -1.222 -0.450 1.00 96.25 464 SER A N 1
ATOM 3814 C CA . SER A 1 464 ? 13.308 -1.243 -0.074 1.00 96.25 464 SER A CA 1
ATOM 3815 C C . SER A 1 464 ? 13.656 -2.323 0.965 1.00 96.25 464 SER A C 1
ATOM 3817 O O . SER A 1 464 ? 14.799 -2.775 1.039 1.00 96.25 464 SER A O 1
ATOM 3819 N N . MET A 1 465 ? 12.666 -2.773 1.747 1.00 97.19 465 MET A N 1
ATOM 3820 C CA . MET A 1 465 ? 12.835 -3.782 2.797 1.00 97.19 465 MET A CA 1
ATOM 3821 C C . MET A 1 465 ? 12.817 -5.219 2.284 1.00 97.19 465 MET A C 1
ATOM 3823 O O . MET A 1 465 ? 13.166 -6.115 3.045 1.00 97.19 465 MET A O 1
ATOM 3827 N N . ILE A 1 466 ? 12.392 -5.469 1.046 1.00 96.62 466 ILE A N 1
ATOM 3828 C CA . ILE A 1 466 ? 12.094 -6.819 0.561 1.00 96.62 466 ILE A CA 1
ATOM 3829 C C . ILE A 1 466 ? 13.117 -7.223 -0.492 1.00 96.62 466 ILE A C 1
ATOM 3831 O O . ILE A 1 466 ? 13.274 -6.560 -1.515 1.00 96.62 466 ILE A O 1
ATOM 3835 N N . VAL A 1 467 ? 13.778 -8.351 -0.256 1.00 95.69 467 VAL A N 1
ATOM 3836 C CA . VAL A 1 467 ? 14.733 -8.958 -1.188 1.00 95.69 467 VAL A CA 1
ATOM 3837 C C . VAL A 1 467 ? 14.391 -10.430 -1.403 1.00 95.69 467 VAL A C 1
ATOM 3839 O O . VAL A 1 467 ? 13.654 -11.028 -0.615 1.00 95.69 467 VAL A O 1
ATOM 3842 N N . PHE A 1 468 ? 14.902 -11.037 -2.472 1.00 94.88 468 PHE A N 1
ATOM 3843 C CA . PHE A 1 468 ? 14.728 -12.473 -2.689 1.00 94.88 468 PHE A CA 1
ATOM 3844 C C . PHE A 1 468 ? 15.493 -13.278 -1.625 1.00 94.88 468 PHE A C 1
ATOM 3846 O O . PHE A 1 468 ? 16.635 -12.953 -1.291 1.00 94.88 468 PHE A O 1
ATOM 3853 N N . ALA A 1 469 ? 14.862 -14.324 -1.083 1.00 92.81 469 ALA A N 1
ATOM 3854 C CA . ALA A 1 469 ? 15.513 -15.235 -0.134 1.00 92.81 469 ALA A CA 1
ATOM 3855 C C . ALA A 1 469 ? 16.418 -16.241 -0.862 1.00 92.81 469 ALA A C 1
ATOM 3857 O O . ALA A 1 469 ? 17.600 -16.394 -0.537 1.00 92.81 469 ALA A O 1
ATOM 3858 N N . ASP A 1 470 ? 15.864 -16.859 -1.907 1.00 80.56 470 ASP A N 1
ATOM 3859 C CA . ASP A 1 470 ? 16.531 -17.873 -2.712 1.00 80.56 470 ASP A CA 1
ATOM 3860 C C . ASP A 1 470 ? 17.135 -17.243 -3.968 1.00 80.56 470 ASP A C 1
ATOM 3862 O O . ASP A 1 470 ? 16.415 -16.715 -4.817 1.00 80.56 470 ASP A O 1
ATOM 3866 N N . ILE A 1 471 ? 18.455 -17.348 -4.128 1.00 69.19 471 ILE A N 1
ATOM 3867 C CA . ILE A 1 471 ? 19.118 -17.023 -5.392 1.00 69.19 471 ILE A CA 1
ATOM 3868 C C . ILE A 1 471 ? 19.660 -18.317 -5.980 1.00 69.19 471 ILE A C 1
ATOM 3870 O O . ILE A 1 471 ? 20.546 -18.954 -5.411 1.00 69.19 471 ILE A O 1
ATOM 3874 N N . LYS A 1 472 ? 19.169 -18.687 -7.161 1.00 57.66 472 LYS A N 1
ATOM 3875 C CA . LYS A 1 472 ? 19.820 -19.688 -8.011 1.00 57.66 472 LYS A CA 1
ATOM 3876 C C . LYS A 1 472 ? 20.966 -19.013 -8.775 1.00 57.66 472 LYS A C 1
ATOM 3878 O O . LYS A 1 472 ? 20.874 -18.829 -9.982 1.00 57.66 472 LYS A O 1
ATOM 3883 N N . SER A 1 473 ? 22.009 -18.546 -8.089 1.00 54.91 473 SER A N 1
ATOM 3884 C CA . SER A 1 473 ? 23.138 -17.888 -8.760 1.00 54.91 473 SER A CA 1
ATOM 3885 C C . SER A 1 473 ? 24.114 -18.944 -9.273 1.00 54.91 473 SER A C 1
ATOM 3887 O O . SER A 1 473 ? 25.016 -19.361 -8.550 1.00 54.91 473 SER A O 1
ATOM 3889 N N . SER A 1 474 ? 23.930 -19.386 -10.515 1.00 50.06 474 SER A N 1
ATOM 3890 C CA . SER A 1 474 ? 24.935 -20.160 -11.257 1.00 50.06 474 SER A CA 1
ATOM 3891 C C . SER A 1 474 ? 25.702 -19.310 -12.284 1.00 50.06 474 SER A C 1
ATOM 3893 O O . SER A 1 474 ? 26.413 -19.871 -13.110 1.00 50.06 474 SER A O 1
ATOM 3895 N N . GLY A 1 475 ? 25.552 -17.977 -12.269 1.00 60.38 475 GLY A N 1
ATOM 3896 C CA . GLY A 1 475 ? 26.175 -17.057 -13.232 1.00 60.38 475 GLY A CA 1
ATOM 3897 C C . GLY A 1 475 ? 26.918 -15.884 -12.583 1.00 60.38 475 GLY A C 1
ATOM 3898 O O . GLY A 1 475 ? 26.719 -15.593 -11.403 1.00 60.38 475 GLY A O 1
ATOM 3899 N N . ASN A 1 476 ? 27.768 -15.217 -13.375 1.00 68.94 476 ASN A N 1
ATOM 3900 C CA . ASN A 1 476 ? 28.462 -13.984 -12.989 1.00 68.94 476 ASN A CA 1
ATOM 3901 C C . ASN A 1 476 ? 27.453 -12.870 -12.676 1.00 68.94 476 ASN A C 1
ATOM 3903 O O . ASN A 1 476 ? 26.460 -12.704 -13.383 1.00 68.94 476 ASN A O 1
ATOM 3907 N N . ILE A 1 477 ? 27.721 -12.106 -11.619 1.00 78.31 477 ILE A N 1
ATOM 3908 C CA . ILE A 1 477 ? 26.891 -10.971 -11.205 1.00 78.31 477 ILE A CA 1
ATOM 3909 C C . ILE A 1 477 ? 27.114 -9.827 -12.192 1.00 78.31 477 ILE A C 1
ATOM 3911 O O . ILE A 1 477 ? 28.236 -9.339 -12.327 1.00 78.31 477 ILE A O 1
ATOM 3915 N N . ASP A 1 478 ? 26.050 -9.381 -12.854 1.00 86.56 478 ASP A N 1
ATOM 3916 C CA . ASP A 1 478 ? 26.091 -8.188 -13.697 1.00 86.56 478 ASP A CA 1
ATOM 3917 C C . ASP A 1 478 ? 25.984 -6.925 -12.832 1.00 86.56 478 ASP A C 1
ATOM 3919 O O . ASP A 1 478 ? 24.899 -6.402 -12.578 1.00 86.56 478 ASP A O 1
ATOM 3923 N N . MET A 1 479 ? 27.129 -6.443 -12.347 1.00 87.00 479 MET A N 1
ATOM 3924 C CA . MET A 1 479 ? 27.200 -5.222 -11.537 1.00 87.00 479 MET A CA 1
ATOM 3925 C C . MET A 1 479 ? 26.707 -3.978 -12.287 1.00 87.00 479 MET A C 1
ATOM 3927 O O . MET A 1 479 ? 26.169 -3.068 -11.653 1.00 87.00 479 MET A O 1
ATOM 3931 N N . ASN A 1 480 ? 26.834 -3.940 -13.617 1.00 90.69 480 ASN A N 1
ATOM 3932 C CA . ASN A 1 480 ? 26.381 -2.801 -14.413 1.00 90.69 480 ASN A CA 1
ATOM 3933 C C . ASN A 1 480 ? 24.856 -2.688 -14.382 1.00 90.69 480 ASN A C 1
ATOM 3935 O O . ASN A 1 480 ? 24.334 -1.582 -14.244 1.00 90.69 480 ASN A O 1
ATOM 3939 N N . ALA A 1 481 ? 24.140 -3.816 -14.421 1.00 91.00 481 ALA A N 1
ATOM 3940 C CA . ALA A 1 481 ? 22.685 -3.825 -14.288 1.00 91.00 481 ALA A CA 1
ATOM 3941 C C . ALA A 1 481 ? 22.218 -3.235 -12.945 1.00 91.00 481 ALA A C 1
ATOM 3943 O O . ALA A 1 481 ? 21.260 -2.461 -12.909 1.00 91.00 481 ALA A O 1
ATOM 3944 N N . TYR A 1 482 ? 22.911 -3.542 -11.844 1.00 91.12 482 TYR A N 1
ATOM 3945 C CA . TYR A 1 482 ? 22.585 -2.990 -10.524 1.00 91.12 482 TYR A CA 1
ATOM 3946 C C . TYR A 1 482 ? 22.916 -1.501 -10.395 1.00 91.12 482 TYR A C 1
ATOM 3948 O O . TYR A 1 482 ? 22.126 -0.755 -9.815 1.00 91.12 482 TYR A O 1
ATOM 3956 N N . LEU A 1 483 ? 24.049 -1.056 -10.946 1.00 91.44 483 LEU A N 1
ATOM 3957 C CA . LEU A 1 483 ? 24.408 0.363 -10.985 1.00 91.44 483 LEU A CA 1
ATOM 3958 C C . LEU A 1 483 ? 23.381 1.162 -11.792 1.00 91.44 483 LEU A C 1
ATOM 3960 O O . LEU A 1 483 ? 22.826 2.134 -11.282 1.00 91.44 483 LEU A O 1
ATOM 3964 N N . ALA A 1 484 ? 23.048 0.701 -13.000 1.00 93.31 484 ALA A N 1
ATOM 3965 C CA . ALA A 1 484 ? 22.026 1.331 -13.827 1.00 93.31 484 ALA A CA 1
ATOM 3966 C C . ALA A 1 484 ? 20.662 1.367 -13.116 1.00 93.31 484 ALA A C 1
ATOM 3968 O O . ALA A 1 484 ? 19.995 2.401 -13.110 1.00 93.31 484 ALA A O 1
ATOM 3969 N N . ALA A 1 485 ? 20.256 0.278 -12.452 1.00 93.31 485 ALA A N 1
ATOM 3970 C CA . ALA A 1 485 ? 19.017 0.245 -11.674 1.00 93.31 485 ALA A CA 1
ATOM 3971 C C . ALA A 1 485 ? 19.014 1.261 -10.520 1.00 93.31 485 ALA A C 1
ATOM 3973 O O . ALA A 1 485 ? 18.013 1.954 -10.321 1.00 93.31 485 ALA A O 1
ATOM 3974 N N . ALA A 1 486 ? 20.136 1.409 -9.808 1.00 92.31 486 ALA A N 1
ATOM 3975 C CA . ALA A 1 486 ? 20.294 2.451 -8.799 1.00 92.31 486 ALA A CA 1
ATOM 3976 C C . ALA A 1 486 ? 20.139 3.850 -9.422 1.00 92.31 486 ALA A C 1
ATOM 3978 O O . ALA A 1 486 ? 19.389 4.668 -8.893 1.00 92.31 486 ALA A O 1
ATOM 3979 N N . ALA A 1 487 ? 20.737 4.115 -10.589 1.00 93.81 487 ALA A N 1
ATOM 3980 C CA . ALA A 1 487 ? 20.530 5.376 -11.306 1.00 93.81 487 ALA A CA 1
ATOM 3981 C C . ALA A 1 487 ? 19.044 5.645 -11.574 1.00 93.81 487 ALA A C 1
ATOM 3983 O O . ALA A 1 487 ? 18.548 6.713 -11.212 1.00 93.81 487 ALA A O 1
ATOM 3984 N N . PHE A 1 488 ? 18.297 4.666 -12.092 1.00 94.25 488 PHE A N 1
ATOM 3985 C CA . PHE A 1 488 ? 16.859 4.817 -12.348 1.00 94.25 488 PHE A CA 1
ATOM 3986 C C . PHE A 1 488 ? 16.001 5.039 -11.087 1.00 94.25 488 PHE A C 1
ATOM 3988 O O . PHE A 1 488 ? 14.865 5.515 -11.183 1.00 94.25 488 PHE A O 1
ATOM 3995 N N . HIS A 1 489 ? 16.505 4.717 -9.893 1.00 94.50 489 HIS A N 1
ATOM 3996 C CA . HIS A 1 489 ? 15.866 5.120 -8.636 1.00 94.50 489 HIS A CA 1
ATOM 3997 C C . HIS A 1 489 ? 16.102 6.594 -8.294 1.00 94.50 489 HIS A C 1
ATOM 3999 O O . HIS A 1 489 ? 15.239 7.202 -7.660 1.00 94.50 489 HIS A O 1
ATOM 4005 N N . TYR A 1 490 ? 17.212 7.177 -8.750 1.00 94.38 490 TYR A N 1
ATOM 4006 C CA . TYR A 1 490 ? 17.494 8.603 -8.612 1.00 94.38 490 TYR A CA 1
ATOM 4007 C C . TYR A 1 490 ? 16.649 9.440 -9.583 1.00 94.38 490 TYR A C 1
ATOM 4009 O O . TYR A 1 490 ? 15.861 10.273 -9.141 1.00 94.38 490 TYR A O 1
ATOM 4017 N N . LYS A 1 491 ? 16.738 9.181 -10.894 1.00 92.94 491 LYS A N 1
ATOM 4018 C CA . LYS A 1 491 ? 15.982 9.909 -11.933 1.00 92.94 491 LYS A CA 1
ATOM 4019 C C . LYS A 1 491 ? 15.779 9.072 -13.202 1.00 92.94 491 LYS A C 1
ATOM 4021 O O . LYS A 1 491 ? 16.326 7.983 -13.323 1.00 92.94 491 LYS A O 1
ATOM 4026 N N . SER A 1 492 ? 14.990 9.575 -14.149 1.00 91.56 492 SER A N 1
ATOM 4027 C CA . SER A 1 492 ? 14.858 8.971 -15.485 1.00 91.56 492 SER A CA 1
ATOM 4028 C C . SER A 1 492 ? 16.081 9.286 -16.362 1.00 91.56 492 SER A C 1
ATOM 4030 O O . SER A 1 492 ? 16.677 10.352 -16.218 1.00 91.56 492 SER A O 1
ATOM 4032 N N . PHE A 1 493 ? 16.419 8.388 -17.291 1.00 93.06 493 PHE A N 1
ATOM 4033 C CA . PHE A 1 493 ? 17.531 8.526 -18.247 1.00 93.06 493 PHE A CA 1
ATOM 4034 C C . PHE A 1 493 ? 17.067 8.203 -19.662 1.00 93.06 493 PHE A C 1
ATOM 4036 O O . PHE A 1 493 ? 16.101 7.454 -19.829 1.00 93.06 493 PHE A O 1
ATOM 4043 N N . VAL A 1 494 ? 17.773 8.721 -20.673 1.00 91.81 494 VAL A N 1
ATOM 4044 C CA . VAL A 1 494 ? 17.442 8.430 -22.077 1.00 91.81 494 VAL A CA 1
ATOM 4045 C C . VAL A 1 494 ? 18.055 7.120 -22.564 1.00 91.81 494 VAL A C 1
ATOM 4047 O O . VAL A 1 494 ? 17.703 6.653 -23.639 1.00 91.81 494 VAL A O 1
ATOM 4050 N N . SER A 1 495 ? 18.960 6.501 -21.803 1.00 93.19 495 SER A N 1
ATOM 4051 C CA . SER A 1 495 ? 19.510 5.173 -22.101 1.00 93.19 495 SER A CA 1
ATOM 4052 C C . SER A 1 495 ? 20.057 4.491 -20.844 1.00 93.19 495 SER A C 1
ATOM 4054 O O . SER A 1 495 ? 20.296 5.137 -19.821 1.00 93.19 495 SER A O 1
ATOM 4056 N N . VAL A 1 496 ? 20.279 3.175 -20.925 1.00 92.19 496 VAL A N 1
ATOM 4057 C CA . VAL A 1 496 ? 20.954 2.410 -19.860 1.00 92.19 496 VAL A CA 1
ATOM 4058 C C . VAL A 1 496 ? 22.425 2.823 -19.733 1.00 92.19 496 VAL A C 1
ATOM 4060 O O . VAL A 1 496 ? 22.929 2.919 -18.617 1.00 92.19 496 VAL A O 1
ATOM 4063 N N . ASP A 1 497 ? 23.094 3.137 -20.845 1.00 94.00 497 ASP A N 1
ATOM 4064 C CA . ASP A 1 497 ? 24.499 3.564 -20.845 1.00 94.00 497 ASP A CA 1
ATOM 4065 C C . ASP A 1 497 ? 24.689 4.920 -20.157 1.00 94.00 497 ASP A C 1
ATOM 4067 O O . ASP A 1 497 ? 25.632 5.101 -19.388 1.00 94.00 497 ASP A O 1
ATOM 4071 N N . GLU A 1 498 ? 23.770 5.866 -20.369 1.00 95.12 498 GLU A N 1
ATOM 4072 C CA . GLU A 1 498 ? 23.781 7.151 -19.663 1.00 95.12 498 GLU A CA 1
ATOM 4073 C C . GLU A 1 498 ? 23.532 6.964 -18.161 1.00 95.12 498 GLU A C 1
ATOM 4075 O O . GLU A 1 498 ? 24.218 7.578 -17.342 1.00 95.12 498 GLU A O 1
ATOM 4080 N N . ALA A 1 499 ? 22.594 6.085 -17.791 1.00 94.19 499 ALA A N 1
ATOM 4081 C CA . ALA A 1 499 ? 22.349 5.734 -16.395 1.00 94.19 499 ALA A CA 1
ATOM 4082 C C . ALA A 1 499 ? 23.614 5.149 -15.745 1.00 94.19 499 ALA A C 1
ATOM 4084 O O . ALA A 1 499 ? 24.003 5.569 -14.656 1.00 94.19 499 ALA A O 1
ATOM 4085 N N . LEU A 1 500 ? 24.307 4.242 -16.438 1.00 93.50 500 LEU A N 1
ATOM 4086 C CA . LEU A 1 500 ? 25.553 3.643 -15.966 1.00 93.50 500 LEU A CA 1
ATOM 4087 C C . LEU A 1 500 ? 26.689 4.670 -15.859 1.00 93.50 500 LEU A C 1
ATOM 4089 O O . LEU A 1 500 ? 27.403 4.701 -14.854 1.00 93.50 500 LEU A O 1
ATOM 4093 N N . TYR A 1 501 ? 26.848 5.535 -16.864 1.00 93.44 501 TYR A N 1
ATOM 4094 C CA . TYR A 1 501 ? 27.812 6.633 -16.827 1.00 93.44 501 TYR A CA 1
ATOM 4095 C C . TYR A 1 501 ? 27.538 7.550 -15.632 1.00 93.44 501 TYR A C 1
ATOM 4097 O O . TYR A 1 501 ? 28.451 7.863 -14.867 1.00 93.44 501 TYR A O 1
ATOM 4105 N N . PHE A 1 502 ? 26.280 7.932 -15.415 1.00 92.44 502 PHE A N 1
ATOM 4106 C CA . PHE A 1 502 ? 25.880 8.725 -14.260 1.00 92.44 502 PHE A CA 1
ATOM 4107 C C . PHE A 1 502 ? 26.240 8.024 -12.947 1.00 92.44 502 PHE A C 1
ATOM 4109 O O . PHE A 1 502 ? 26.891 8.635 -12.100 1.00 92.44 502 PHE A O 1
ATOM 4116 N N . SER A 1 503 ? 25.901 6.744 -12.787 1.00 90.56 503 SER A N 1
ATOM 4117 C CA . SER A 1 503 ? 26.225 5.979 -11.579 1.00 90.56 503 SER A CA 1
ATOM 4118 C C . SER A 1 503 ? 27.721 5.920 -11.290 1.00 90.56 503 SER A C 1
ATOM 4120 O O . SER A 1 503 ? 28.128 6.171 -10.158 1.00 90.56 503 SER A O 1
ATOM 4122 N N . ASN A 1 504 ? 28.550 5.641 -12.297 1.00 87.94 504 ASN A N 1
ATOM 4123 C CA . ASN A 1 504 ? 30.000 5.542 -12.117 1.00 87.94 504 ASN A CA 1
ATOM 4124 C C . ASN A 1 504 ? 30.630 6.869 -11.676 1.00 87.94 504 ASN A C 1
ATOM 4126 O O . ASN A 1 504 ? 31.572 6.870 -10.887 1.00 87.94 504 ASN A O 1
ATOM 4130 N N . ASN A 1 505 ? 30.099 7.997 -12.150 1.00 87.19 505 ASN A N 1
ATOM 4131 C CA . ASN A 1 505 ? 30.619 9.317 -11.797 1.00 87.19 505 ASN A CA 1
ATOM 4132 C C . ASN A 1 505 ? 30.066 9.851 -10.469 1.00 87.19 505 ASN A C 1
ATOM 4134 O O . ASN A 1 505 ? 30.761 10.603 -9.797 1.00 87.19 505 ASN A O 1
ATOM 4138 N N . ASN A 1 506 ? 28.840 9.479 -10.088 1.00 84.31 506 ASN A N 1
ATOM 4139 C CA . ASN A 1 506 ? 28.161 10.078 -8.936 1.00 84.31 506 ASN A CA 1
ATOM 4140 C C . ASN A 1 506 ? 28.141 9.175 -7.703 1.00 84.31 506 ASN A C 1
ATOM 4142 O O . ASN A 1 506 ? 28.258 9.677 -6.595 1.00 84.31 506 ASN A O 1
ATOM 4146 N N . PHE A 1 507 ? 27.983 7.858 -7.858 1.00 80.12 507 PHE A N 1
ATOM 4147 C CA . PHE A 1 507 ? 27.766 6.964 -6.714 1.00 80.12 507 PHE A CA 1
ATOM 4148 C C . PHE A 1 507 ? 29.072 6.454 -6.115 1.00 80.12 507 PHE A C 1
ATOM 4150 O O . PHE A 1 507 ? 29.188 6.352 -4.900 1.00 80.12 507 PHE A O 1
ATOM 4157 N N . LEU A 1 508 ? 30.072 6.172 -6.955 1.00 67.81 508 LEU A N 1
ATOM 4158 C CA . LEU A 1 508 ? 31.371 5.649 -6.512 1.00 67.81 508 LEU A CA 1
ATOM 4159 C C . LEU A 1 508 ? 32.216 6.683 -5.749 1.00 67.81 508 LEU A C 1
ATOM 4161 O O . LEU A 1 508 ? 33.197 6.314 -5.110 1.00 67.81 508 LEU A O 1
ATOM 4165 N N . GLN A 1 509 ? 31.846 7.965 -5.816 1.00 68.00 509 GLN A N 1
ATOM 4166 C CA . GLN A 1 509 ? 32.509 9.052 -5.088 1.00 68.00 509 GLN A CA 1
ATOM 4167 C C . GLN A 1 509 ? 31.895 9.302 -3.699 1.00 68.00 509 GLN A C 1
ATOM 4169 O O . GLN A 1 509 ? 32.496 9.998 -2.879 1.00 68.00 509 GLN A O 1
ATOM 4174 N N . LEU A 1 510 ? 30.721 8.725 -3.411 1.00 68.75 510 LEU A N 1
ATOM 4175 C CA . LEU A 1 510 ? 30.051 8.863 -2.118 1.00 68.75 510 LEU A CA 1
ATOM 4176 C C . LEU A 1 510 ? 30.767 7.977 -1.093 1.00 68.75 510 LEU A C 1
ATOM 4178 O O . LEU A 1 510 ? 30.737 6.752 -1.184 1.00 68.75 510 LEU A O 1
ATOM 4182 N N . SER A 1 511 ? 31.445 8.609 -0.135 1.00 59.88 511 SER A N 1
ATOM 4183 C CA . SER A 1 511 ? 32.294 7.936 0.861 1.00 59.88 511 SER A CA 1
ATOM 4184 C C . SER A 1 511 ? 31.743 7.994 2.288 1.00 59.88 511 SER A C 1
ATOM 4186 O O . SER A 1 511 ? 32.182 7.211 3.129 1.00 59.88 511 SER A O 1
ATOM 4188 N N . HIS A 1 512 ? 30.776 8.877 2.558 1.00 67.62 512 HIS A N 1
ATOM 4189 C CA . HIS A 1 512 ? 30.206 9.097 3.888 1.00 67.62 512 HIS A CA 1
ATOM 4190 C C . HIS A 1 512 ? 28.681 8.919 3.874 1.00 67.62 512 HIS A C 1
ATOM 4192 O O . HIS A 1 512 ? 28.002 9.344 2.937 1.00 67.62 512 HIS A O 1
ATOM 4198 N N . ASP A 1 513 ? 28.140 8.317 4.937 1.00 65.81 513 ASP A N 1
ATOM 4199 C CA . ASP A 1 513 ? 26.708 8.003 5.066 1.00 65.81 513 ASP A CA 1
ATOM 4200 C C . ASP A 1 513 ? 25.811 9.258 5.046 1.00 65.81 513 ASP A C 1
ATOM 4202 O O . ASP A 1 513 ? 24.708 9.217 4.499 1.00 65.81 513 ASP A O 1
ATOM 4206 N N . ASP A 1 514 ? 26.284 10.387 5.585 1.00 68.50 514 ASP A N 1
ATOM 4207 C CA . ASP A 1 514 ? 25.529 11.650 5.599 1.00 68.50 514 ASP A CA 1
ATOM 4208 C C . ASP A 1 514 ? 25.410 12.276 4.198 1.00 68.50 514 ASP A C 1
ATOM 4210 O O . ASP A 1 514 ? 24.335 12.755 3.818 1.00 68.50 514 ASP A O 1
ATOM 4214 N N . ASP A 1 515 ? 26.478 12.206 3.396 1.00 73.31 515 ASP A N 1
ATOM 4215 C CA . ASP A 1 515 ? 26.463 12.645 1.995 1.00 73.31 515 ASP A CA 1
ATOM 4216 C C . ASP A 1 515 ? 25.511 11.768 1.179 1.00 73.31 515 ASP A C 1
ATOM 4218 O O . ASP A 1 515 ? 24.703 12.267 0.394 1.00 73.31 515 ASP A O 1
ATOM 4222 N N . LEU A 1 516 ? 25.544 10.454 1.424 1.00 77.31 516 LEU A N 1
ATOM 4223 C CA . LEU A 1 516 ? 24.649 9.486 0.800 1.00 77.31 516 LEU A CA 1
ATOM 4224 C C . LEU A 1 516 ? 23.180 9.764 1.145 1.00 77.31 516 LEU A C 1
ATOM 4226 O O . LEU A 1 516 ? 22.314 9.664 0.278 1.00 77.31 516 LEU A O 1
ATOM 4230 N N . LEU A 1 517 ? 22.890 10.146 2.391 1.00 80.12 517 LEU A N 1
ATOM 4231 C CA . LEU A 1 517 ? 21.544 10.480 2.854 1.00 80.12 517 LEU A CA 1
ATOM 4232 C C . LEU A 1 517 ? 21.003 11.751 2.197 1.00 80.12 517 LEU A C 1
ATOM 4234 O O . LEU A 1 517 ? 19.855 11.770 1.742 1.00 80.12 517 LEU A O 1
ATOM 4238 N N . MET A 1 518 ? 21.811 12.813 2.147 1.00 78.31 518 MET A N 1
ATOM 4239 C CA . MET A 1 518 ? 21.413 14.058 1.485 1.00 78.31 518 MET A CA 1
ATOM 4240 C C . MET A 1 518 ? 21.236 13.862 -0.010 1.00 78.31 518 MET A C 1
ATOM 4242 O O . MET A 1 518 ? 20.240 14.324 -0.561 1.00 78.31 518 MET A O 1
ATOM 4246 N N . TYR A 1 519 ? 22.127 13.099 -0.632 1.00 82.50 519 TYR A N 1
ATOM 4247 C CA . TYR A 1 519 ? 22.027 12.771 -2.041 1.00 82.50 519 TYR A CA 1
ATOM 4248 C C . TYR A 1 519 ? 20.786 11.921 -2.343 1.00 82.50 519 TYR A C 1
ATOM 4250 O O . TYR A 1 519 ? 19.990 12.250 -3.221 1.00 82.50 519 TYR A O 1
ATOM 4258 N N . ALA A 1 520 ? 20.555 10.851 -1.575 1.00 83.50 520 ALA A N 1
ATOM 4259 C CA . ALA A 1 520 ? 19.417 9.966 -1.790 1.00 83.50 520 ALA A CA 1
ATOM 4260 C C . ALA A 1 520 ? 18.071 10.673 -1.610 1.00 83.50 520 ALA A C 1
ATOM 4262 O O . ALA A 1 520 ? 17.096 10.263 -2.228 1.00 83.50 520 ALA A O 1
ATOM 4263 N N . ARG A 1 521 ? 18.000 11.747 -0.816 1.00 85.06 521 ARG A N 1
ATOM 4264 C CA . ARG A 1 521 ? 16.773 12.539 -0.651 1.00 85.06 521 ARG A CA 1
ATOM 4265 C C . ARG A 1 521 ? 16.256 13.127 -1.964 1.00 85.06 521 ARG A C 1
ATOM 4267 O O . ARG A 1 521 ? 15.045 13.237 -2.126 1.00 85.06 521 ARG A O 1
ATOM 4274 N N . GLU A 1 522 ? 17.146 13.514 -2.869 1.00 87.62 522 GLU A N 1
ATOM 4275 C CA . GLU A 1 522 ? 16.776 14.110 -4.159 1.00 87.62 522 GLU A CA 1
ATOM 4276 C C . GLU A 1 522 ? 16.274 13.067 -5.167 1.00 87.62 522 GLU A C 1
ATOM 4278 O O . GLU A 1 522 ? 15.777 13.407 -6.241 1.00 87.62 522 GLU A O 1
ATOM 4283 N N . ALA A 1 523 ? 16.384 11.785 -4.823 1.00 92.25 523 ALA A N 1
ATOM 4284 C CA . ALA A 1 523 ? 15.959 10.695 -5.672 1.00 92.25 523 ALA A CA 1
ATOM 4285 C C . ALA A 1 523 ? 14.435 10.608 -5.788 1.00 92.25 523 ALA A C 1
ATOM 4287 O O . ALA A 1 523 ? 13.689 10.783 -4.825 1.00 92.25 523 ALA A O 1
ATOM 4288 N N . LYS A 1 524 ? 13.974 10.144 -6.950 1.00 92.81 524 LYS A N 1
ATOM 4289 C CA . LYS A 1 524 ? 12.583 9.724 -7.171 1.00 92.81 524 LYS A CA 1
ATOM 4290 C C . LYS A 1 524 ? 12.141 8.612 -6.207 1.00 92.81 524 LYS A C 1
ATOM 4292 O O . LYS A 1 524 ? 10.952 8.488 -5.906 1.00 92.81 524 LYS A O 1
ATOM 4297 N N . ARG A 1 525 ? 13.073 7.752 -5.782 1.00 94.94 525 ARG A N 1
ATOM 4298 C CA . ARG A 1 525 ? 12.858 6.587 -4.905 1.00 94.94 525 ARG A CA 1
ATOM 4299 C C . ARG A 1 525 ? 13.983 6.494 -3.857 1.00 94.94 525 ARG A C 1
ATOM 4301 O O . ARG A 1 525 ? 14.875 5.653 -4.009 1.00 94.94 525 ARG A O 1
ATOM 4308 N N . PRO A 1 526 ? 13.984 7.371 -2.837 1.00 94.44 526 PRO A N 1
ATOM 4309 C CA . PRO A 1 526 ? 15.101 7.537 -1.903 1.00 94.44 526 PRO A CA 1
ATOM 4310 C C . PRO A 1 526 ? 15.491 6.254 -1.163 1.00 94.44 526 PRO A C 1
ATOM 4312 O O . PRO A 1 526 ? 16.672 5.922 -1.081 1.00 94.44 526 PRO A O 1
ATOM 4315 N N . PHE A 1 527 ? 14.524 5.492 -0.652 1.00 95.56 527 PHE A N 1
ATOM 4316 C CA . PHE A 1 527 ? 14.799 4.294 0.137 1.00 95.56 527 PHE A CA 1
ATOM 4317 C C . PHE A 1 527 ? 15.274 3.127 -0.732 1.00 95.56 527 PHE A C 1
ATOM 4319 O O . PHE A 1 527 ? 16.201 2.418 -0.344 1.00 95.56 527 PHE A O 1
ATOM 4326 N N . GLN A 1 528 ? 14.680 2.920 -1.915 1.00 95.00 528 GLN A N 1
ATOM 4327 C CA . GLN A 1 528 ? 15.175 1.903 -2.850 1.00 95.00 528 GLN A CA 1
ATOM 4328 C C . GLN A 1 528 ? 16.573 2.247 -3.372 1.00 95.00 528 GLN A C 1
ATOM 4330 O O . GLN A 1 528 ? 17.398 1.338 -3.462 1.00 95.00 528 GLN A O 1
ATOM 4335 N N . LEU A 1 529 ? 16.863 3.521 -3.668 1.00 93.81 529 LEU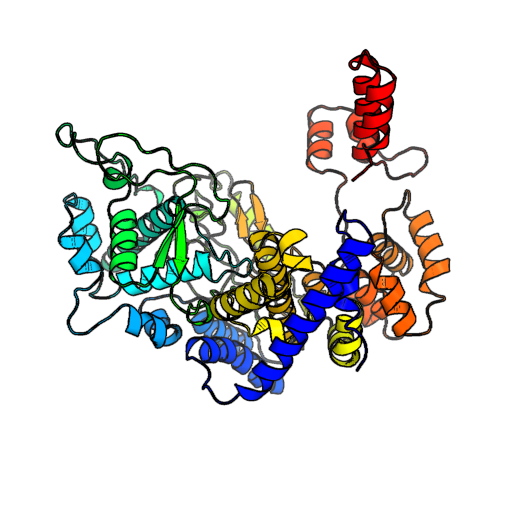 A N 1
ATOM 4336 C CA . LEU A 1 529 ? 18.208 3.962 -4.044 1.00 93.81 529 LEU A CA 1
ATOM 4337 C C . LEU A 1 529 ? 19.212 3.645 -2.935 1.00 93.81 529 LEU A C 1
ATOM 4339 O O . LEU A 1 529 ? 20.202 2.969 -3.192 1.00 93.81 529 LEU A O 1
ATOM 4343 N N . PHE A 1 530 ? 18.939 4.075 -1.702 1.00 91.25 530 PHE A N 1
ATOM 4344 C CA . PHE A 1 530 ? 19.852 3.863 -0.579 1.00 91.25 530 PHE A CA 1
ATOM 4345 C C . PHE A 1 530 ? 20.095 2.365 -0.334 1.00 91.25 530 PHE A C 1
ATOM 4347 O O . PHE A 1 530 ? 21.240 1.927 -0.230 1.00 91.25 530 PHE A O 1
ATOM 4354 N N . ALA A 1 531 ? 19.033 1.552 -0.332 1.00 91.88 531 ALA A N 1
ATOM 4355 C CA . ALA A 1 531 ? 19.142 0.101 -0.199 1.00 91.88 531 ALA A CA 1
ATOM 4356 C C . ALA A 1 531 ? 19.994 -0.539 -1.314 1.00 91.88 531 ALA A C 1
ATOM 4358 O O . ALA A 1 531 ? 20.761 -1.463 -1.035 1.00 91.88 531 ALA A O 1
ATOM 4359 N N . HIS A 1 532 ? 19.895 -0.044 -2.556 1.00 91.19 532 HIS A N 1
ATOM 4360 C CA . HIS A 1 532 ? 20.754 -0.483 -3.662 1.00 91.19 532 HIS A CA 1
ATOM 4361 C C . HIS A 1 532 ? 22.205 -0.057 -3.461 1.00 91.19 532 HIS A C 1
ATOM 4363 O O . HIS A 1 532 ? 23.096 -0.882 -3.641 1.00 91.19 532 HIS A O 1
ATOM 4369 N N . LEU A 1 533 ? 22.449 1.194 -3.064 1.00 87.88 533 LEU A N 1
ATOM 4370 C CA . LEU A 1 533 ? 23.799 1.718 -2.870 1.00 87.88 533 LEU A CA 1
ATOM 4371 C C . LEU A 1 533 ? 24.532 0.978 -1.750 1.00 87.88 533 LEU A C 1
ATOM 4373 O O . LEU A 1 533 ? 25.658 0.555 -1.978 1.00 87.88 533 LEU A O 1
ATOM 4377 N N . ILE A 1 534 ? 23.871 0.684 -0.622 1.00 86.00 534 ILE A N 1
ATOM 4378 C CA . ILE A 1 534 ? 24.420 -0.211 0.417 1.00 86.00 534 ILE A CA 1
ATOM 4379 C C . ILE A 1 534 ? 24.781 -1.581 -0.172 1.00 86.00 534 ILE A C 1
ATOM 4381 O O . ILE A 1 534 ? 25.799 -2.168 0.188 1.00 86.00 534 ILE A O 1
ATOM 4385 N N . GLY A 1 535 ? 23.936 -2.128 -1.051 1.00 85.44 535 GLY A N 1
ATOM 4386 C CA . GLY A 1 535 ? 24.190 -3.414 -1.696 1.00 85.44 535 GLY A CA 1
ATOM 4387 C C . GLY A 1 535 ? 25.408 -3.388 -2.617 1.00 85.44 535 GLY A C 1
ATOM 4388 O O . GLY A 1 535 ? 26.230 -4.298 -2.553 1.00 85.44 535 GLY A O 1
ATOM 4389 N N . VAL A 1 536 ? 25.529 -2.344 -3.440 1.00 82.31 536 VAL A N 1
ATOM 4390 C CA . VAL A 1 536 ? 26.623 -2.138 -4.404 1.00 82.31 536 VAL A CA 1
ATOM 4391 C C . VAL A 1 536 ? 27.956 -1.888 -3.705 1.00 82.31 536 VAL A C 1
ATOM 4393 O O . VAL A 1 536 ? 28.975 -2.407 -4.152 1.00 82.31 536 VAL A O 1
ATOM 4396 N N . THR A 1 537 ? 27.962 -1.122 -2.614 1.00 79.94 537 THR A N 1
ATOM 4397 C CA . THR A 1 537 ? 29.182 -0.823 -1.848 1.00 79.94 537 THR A CA 1
ATOM 4398 C C . THR A 1 537 ? 29.544 -1.927 -0.855 1.00 79.94 537 THR A C 1
ATOM 4400 O O . THR A 1 537 ? 30.632 -1.909 -0.278 1.00 79.94 537 THR A O 1
ATOM 4403 N N . SER A 1 538 ? 28.665 -2.916 -0.652 1.00 80.62 538 SER A N 1
ATOM 4404 C CA . SER A 1 538 ? 28.929 -4.022 0.261 1.00 80.62 538 SER A CA 1
ATOM 4405 C C . SER A 1 538 ? 30.056 -4.919 -0.264 1.00 80.62 538 SER A C 1
ATOM 4407 O O . SER A 1 538 ? 29.982 -5.402 -1.395 1.00 80.62 538 SER A O 1
ATOM 4409 N N . PRO A 1 539 ? 31.041 -5.287 0.578 1.00 78.12 539 PRO A N 1
ATOM 4410 C CA . PRO A 1 539 ? 32.036 -6.294 0.205 1.00 78.12 539 PRO A CA 1
ATOM 4411 C C . PRO A 1 539 ? 31.415 -7.694 0.053 1.00 78.12 539 PRO A C 1
ATOM 4413 O O . PRO A 1 539 ? 32.029 -8.599 -0.512 1.00 78.12 539 PRO A O 1
ATOM 4416 N N . ASN A 1 540 ? 30.197 -7.905 0.565 1.00 82.19 540 ASN A N 1
ATOM 4417 C CA . ASN A 1 540 ? 29.491 -9.172 0.473 1.00 82.19 540 ASN A CA 1
ATOM 4418 C C . ASN A 1 540 ? 28.548 -9.187 -0.738 1.00 82.19 540 ASN A C 1
ATOM 4420 O O . ASN A 1 540 ? 27.391 -8.777 -0.651 1.00 82.19 540 ASN A O 1
ATOM 4424 N N . LEU A 1 541 ? 29.009 -9.777 -1.842 1.00 78.31 541 LEU A N 1
ATOM 4425 C CA . LEU A 1 541 ? 28.245 -9.921 -3.090 1.00 78.31 541 LEU A CA 1
ATOM 4426 C C . LEU A 1 541 ? 26.905 -10.679 -2.938 1.00 78.31 541 LEU A C 1
ATOM 4428 O O . LEU A 1 541 ? 26.022 -10.585 -3.795 1.00 78.31 541 LEU A O 1
ATOM 4432 N N . LYS A 1 542 ? 26.694 -11.412 -1.834 1.00 78.44 542 LYS A N 1
ATOM 4433 C CA . LYS A 1 542 ? 25.386 -12.022 -1.531 1.00 78.44 542 LYS A CA 1
ATOM 4434 C C . LYS A 1 542 ? 24.315 -10.992 -1.168 1.00 78.44 542 LYS A C 1
ATOM 4436 O O . LYS A 1 542 ? 23.135 -11.322 -1.197 1.00 78.44 542 LYS A O 1
ATOM 4441 N N . VAL A 1 543 ? 24.699 -9.774 -0.785 1.00 82.56 543 VAL A N 1
ATOM 4442 C CA . VAL A 1 543 ? 23.754 -8.699 -0.453 1.00 82.56 543 VAL A CA 1
ATOM 4443 C C . VAL A 1 543 ? 23.101 -8.182 -1.730 1.00 82.56 543 VAL A C 1
ATOM 4445 O O . VAL A 1 543 ? 21.877 -8.184 -1.824 1.00 82.56 543 VAL A O 1
ATOM 4448 N N . ILE A 1 544 ? 23.905 -7.829 -2.734 1.00 85.31 544 ILE A N 1
ATOM 4449 C CA . ILE A 1 544 ? 23.419 -7.265 -3.998 1.00 85.31 544 ILE A CA 1
ATOM 4450 C C . ILE A 1 544 ? 22.624 -8.261 -4.843 1.00 85.31 544 ILE A C 1
ATOM 4452 O O . ILE A 1 544 ? 21.575 -7.919 -5.374 1.00 85.31 544 ILE A O 1
ATOM 4456 N N . THR A 1 545 ? 23.046 -9.525 -4.892 1.00 86.50 545 THR A N 1
ATOM 4457 C CA . THR A 1 545 ? 22.393 -10.564 -5.715 1.00 86.50 545 THR A CA 1
ATOM 4458 C C . THR A 1 545 ? 20.949 -10.866 -5.319 1.00 86.50 545 THR A C 1
ATOM 4460 O O . THR A 1 545 ? 20.213 -11.483 -6.087 1.00 86.50 545 THR A O 1
ATOM 4463 N N . ARG A 1 546 ? 20.532 -10.454 -4.117 1.00 90.38 546 ARG A N 1
ATOM 4464 C CA . ARG A 1 546 ? 19.165 -10.630 -3.608 1.00 90.38 546 ARG A CA 1
ATOM 4465 C C . ARG A 1 546 ? 18.264 -9.449 -3.936 1.00 90.38 546 ARG A C 1
ATOM 4467 O O . ARG A 1 546 ? 17.041 -9.582 -3.861 1.00 90.38 546 ARG A O 1
ATOM 4474 N N . ILE A 1 547 ? 18.855 -8.299 -4.257 1.00 91.31 547 ILE A N 1
ATOM 4475 C CA . ILE A 1 547 ? 18.121 -7.069 -4.519 1.00 91.31 547 ILE A CA 1
ATOM 4476 C C . ILE A 1 547 ? 17.335 -7.237 -5.827 1.00 91.31 547 ILE A C 1
ATOM 4478 O O . ILE A 1 547 ? 17.913 -7.631 -6.844 1.00 91.31 547 ILE A O 1
ATOM 4482 N N . PRO A 1 548 ? 16.016 -6.984 -5.816 1.00 91.69 548 PRO A N 1
ATOM 4483 C CA . PRO A 1 548 ? 15.199 -7.119 -7.009 1.00 91.69 548 PRO A CA 1
ATOM 4484 C C . PRO A 1 548 ? 15.498 -5.992 -8.002 1.00 91.69 548 PRO A C 1
ATOM 4486 O O . PRO A 1 548 ? 15.348 -4.816 -7.679 1.00 91.69 548 PRO A O 1
ATOM 4489 N N . LEU A 1 549 ? 15.830 -6.356 -9.242 1.00 90.81 549 LEU A N 1
ATOM 4490 C CA . LEU A 1 549 ? 15.885 -5.417 -10.360 1.00 90.81 549 LEU A CA 1
ATOM 4491 C C . LEU A 1 549 ? 14.475 -5.227 -10.923 1.00 90.81 549 LEU A C 1
ATOM 4493 O O . LEU A 1 549 ? 13.892 -6.149 -11.495 1.00 90.81 549 LEU A O 1
ATOM 4497 N N . THR A 1 550 ? 13.901 -4.040 -10.734 1.00 88.81 550 THR A N 1
ATOM 4498 C CA . THR A 1 550 ? 12.539 -3.756 -11.200 1.00 88.81 550 THR A CA 1
ATOM 4499 C C . THR A 1 550 ? 12.549 -3.169 -12.601 1.00 88.81 550 THR A C 1
ATOM 4501 O O . THR A 1 550 ? 13.136 -2.110 -12.812 1.00 88.81 550 THR A O 1
ATOM 4504 N N . GLN A 1 551 ? 11.834 -3.810 -13.520 1.00 86.88 551 GLN A N 1
ATOM 4505 C CA . GLN A 1 551 ? 11.570 -3.305 -14.864 1.00 86.88 551 GLN A CA 1
ATOM 4506 C C . GLN A 1 551 ? 10.085 -2.973 -14.989 1.00 86.88 551 GLN A C 1
ATOM 4508 O O . GLN A 1 551 ? 9.238 -3.739 -14.528 1.00 86.88 551 GLN A O 1
ATOM 4513 N N . ASP A 1 552 ? 9.781 -1.825 -15.586 1.00 87.12 552 ASP A N 1
ATOM 4514 C CA . ASP A 1 552 ? 8.414 -1.374 -15.832 1.00 87.12 552 ASP A CA 1
ATOM 4515 C C . ASP A 1 552 ? 8.249 -1.026 -17.311 1.00 87.12 552 ASP A C 1
ATOM 4517 O O . ASP A 1 552 ? 9.191 -0.580 -17.968 1.00 87.12 552 ASP A O 1
ATOM 4521 N N . ALA A 1 553 ? 7.052 -1.257 -17.835 1.00 88.19 553 ALA A N 1
ATOM 4522 C CA . ALA A 1 553 ? 6.727 -0.991 -19.226 1.00 88.19 553 ALA A CA 1
ATOM 4523 C C . ALA A 1 553 ? 6.396 0.495 -19.427 1.00 88.19 553 ALA A C 1
ATOM 4525 O O . ALA A 1 553 ? 5.675 1.094 -18.625 1.00 88.19 553 ALA A O 1
ATOM 4526 N N . SER A 1 554 ? 6.857 1.087 -20.533 1.00 88.38 554 SER A N 1
ATOM 4527 C CA . SER A 1 554 ? 6.519 2.470 -20.887 1.00 88.38 554 SER A CA 1
ATOM 4528 C C . SER A 1 554 ? 5.057 2.549 -21.327 1.00 88.38 554 SER A C 1
ATOM 4530 O O . SER A 1 554 ? 4.718 2.215 -22.458 1.00 88.38 554 SER A O 1
ATOM 4532 N N . ALA A 1 555 ? 4.180 2.933 -20.394 1.00 91.06 555 ALA A N 1
ATOM 4533 C CA . ALA A 1 555 ? 2.733 3.019 -20.587 1.00 91.06 555 ALA A CA 1
ATOM 4534 C C . ALA A 1 555 ? 2.131 1.742 -21.212 1.00 91.06 555 ALA A C 1
ATOM 4536 O O . ALA A 1 555 ? 1.634 1.750 -22.338 1.00 91.06 555 ALA A O 1
ATOM 4537 N N . SER A 1 556 ? 2.139 0.641 -20.452 1.00 93.62 556 SER A N 1
ATOM 4538 C CA . SER A 1 556 ? 1.705 -0.697 -20.900 1.00 93.62 556 SER A CA 1
ATOM 4539 C C . SER A 1 556 ? 0.374 -0.736 -21.663 1.00 93.62 556 SER A C 1
ATOM 4541 O O . SER A 1 556 ? 0.236 -1.507 -22.607 1.00 93.62 556 SER A O 1
ATOM 4543 N N . ALA A 1 557 ? -0.597 0.111 -21.311 1.00 93.62 557 ALA A N 1
ATOM 4544 C CA . ALA A 1 557 ? -1.854 0.217 -22.049 1.00 93.62 557 ALA A CA 1
ATOM 4545 C C . ALA A 1 557 ? -1.641 0.651 -23.511 1.00 93.62 557 ALA A C 1
ATOM 4547 O O . ALA A 1 557 ? -2.183 0.016 -24.412 1.00 93.62 557 ALA A O 1
ATOM 4548 N N . TYR A 1 558 ? -0.820 1.677 -23.756 1.00 95.00 558 TYR A N 1
ATOM 4549 C CA . TYR A 1 558 ? -0.513 2.152 -25.106 1.00 95.00 558 TYR A CA 1
ATOM 4550 C C . TYR A 1 558 ? 0.375 1.178 -25.879 1.00 95.00 558 TYR A C 1
ATOM 4552 O O . TYR A 1 558 ? 0.164 1.023 -27.076 1.00 95.00 558 TYR A O 1
ATOM 4560 N N . GLN A 1 559 ? 1.291 0.467 -25.211 1.00 95.00 559 GLN A N 1
ATOM 4561 C CA . GLN A 1 559 ? 2.042 -0.631 -25.839 1.00 95.00 559 GLN A CA 1
ATOM 4562 C C . GLN A 1 559 ? 1.116 -1.759 -26.317 1.00 95.00 559 GLN A C 1
ATOM 4564 O O . GLN A 1 559 ? 1.247 -2.258 -27.429 1.00 95.00 559 GLN A O 1
ATOM 4569 N N . ILE A 1 560 ? 0.155 -2.170 -25.484 1.00 96.12 560 ILE A N 1
ATOM 4570 C CA . ILE A 1 560 ? -0.805 -3.220 -25.845 1.00 96.12 560 ILE A CA 1
ATOM 4571 C C . ILE A 1 560 ? -1.737 -2.736 -26.965 1.00 96.12 560 ILE A C 1
ATOM 4573 O O . ILE A 1 560 ? -2.026 -3.485 -27.897 1.00 96.12 560 ILE A O 1
ATOM 4577 N N . MET A 1 561 ? -2.200 -1.484 -26.899 1.00 96.69 561 MET A N 1
ATOM 4578 C CA . MET A 1 561 ? -3.036 -0.893 -27.946 1.00 96.69 561 MET A CA 1
ATOM 4579 C C . MET A 1 561 ? -2.295 -0.786 -29.278 1.00 96.69 561 MET A C 1
ATOM 4581 O O . MET A 1 561 ? -2.863 -1.168 -30.297 1.00 96.69 561 MET A O 1
ATOM 4585 N N . SER A 1 562 ? -1.046 -0.313 -29.283 1.00 96.69 562 SER A N 1
ATOM 4586 C CA . SER A 1 562 ? -0.255 -0.201 -30.511 1.00 96.69 562 SER A CA 1
ATOM 4587 C C . SER A 1 562 ? -0.006 -1.564 -31.145 1.00 96.69 562 SER A C 1
ATOM 4589 O O . SER A 1 562 ? -0.132 -1.697 -32.358 1.00 96.69 562 SER A O 1
ATOM 4591 N N . TYR A 1 563 ? 0.226 -2.598 -30.331 1.00 96.56 563 TYR A N 1
ATOM 4592 C CA . TYR A 1 563 ? 0.319 -3.976 -30.803 1.00 96.56 563 TYR A CA 1
ATOM 4593 C C . TYR A 1 563 ? -0.977 -4.455 -31.475 1.00 96.56 563 TYR A C 1
ATOM 4595 O O . TYR A 1 563 ? -0.937 -4.955 -32.595 1.00 96.56 563 TYR A O 1
ATOM 4603 N N . PHE A 1 564 ? -2.138 -4.288 -30.829 1.00 97.62 564 PHE A N 1
ATOM 4604 C CA . PHE A 1 564 ? -3.411 -4.756 -31.394 1.00 97.62 564 PHE A CA 1
ATOM 4605 C C . PHE A 1 564 ? -3.867 -3.971 -32.625 1.00 97.62 564 PHE A C 1
ATOM 4607 O O . PHE A 1 564 ? -4.533 -4.535 -33.491 1.00 97.62 564 PHE A O 1
ATOM 4614 N N . LEU A 1 565 ? -3.535 -2.682 -32.691 1.00 97.62 565 LEU A N 1
ATOM 4615 C CA . LEU A 1 565 ? -3.895 -1.805 -33.805 1.00 97.62 565 LEU A CA 1
ATOM 4616 C C . LEU A 1 565 ? -2.836 -1.777 -34.912 1.00 97.62 565 LEU A C 1
ATOM 4618 O O . LEU A 1 565 ? -3.074 -1.153 -35.942 1.00 97.62 565 LEU A O 1
ATOM 4622 N N . LEU A 1 566 ? -1.694 -2.445 -34.708 1.00 97.12 566 LEU A N 1
ATOM 4623 C CA . LEU A 1 566 ? -0.521 -2.373 -35.583 1.00 97.12 566 LEU A CA 1
ATOM 4624 C C . LEU A 1 566 ? -0.076 -0.918 -35.840 1.00 97.12 566 LEU A C 1
ATOM 4626 O O . LEU A 1 566 ? 0.334 -0.561 -36.941 1.00 97.12 566 LEU A O 1
ATOM 4630 N N . ASP A 1 567 ? -0.173 -0.072 -34.812 1.00 97.25 567 ASP A N 1
ATOM 4631 C CA . ASP A 1 567 ? 0.228 1.335 -34.871 1.00 97.25 567 ASP A CA 1
ATOM 4632 C C . ASP A 1 567 ? 1.736 1.454 -34.625 1.00 97.25 567 ASP A C 1
ATOM 4634 O O . ASP A 1 567 ? 2.201 1.506 -33.485 1.00 97.25 567 ASP A O 1
ATOM 4638 N N . GLU A 1 568 ? 2.505 1.489 -35.711 1.00 96.62 568 GLU A N 1
ATOM 4639 C CA . GLU A 1 568 ? 3.968 1.585 -35.684 1.00 96.62 568 GLU A CA 1
ATOM 4640 C C . GLU A 1 568 ? 4.471 2.865 -34.994 1.00 96.62 568 GLU A C 1
ATOM 4642 O O . GLU A 1 568 ? 5.471 2.838 -34.267 1.00 96.62 568 GLU A O 1
ATOM 4647 N N . SER A 1 569 ? 3.755 3.980 -35.165 1.00 94.56 569 SER A N 1
ATOM 4648 C CA . SER A 1 569 ? 4.114 5.267 -34.564 1.00 94.56 569 SER A CA 1
ATOM 4649 C C . SER A 1 569 ? 4.006 5.191 -33.043 1.00 94.56 569 SER A C 1
ATOM 4651 O O . SER A 1 569 ? 4.967 5.489 -32.325 1.00 94.56 569 SER A O 1
ATOM 4653 N N . LEU A 1 570 ? 2.868 4.714 -32.529 1.00 94.69 570 LEU A N 1
ATOM 4654 C CA . LEU A 1 570 ? 2.667 4.551 -31.092 1.00 94.69 570 LEU A CA 1
ATOM 4655 C C . LEU A 1 570 ? 3.546 3.432 -30.515 1.00 94.69 570 LEU A C 1
ATOM 4657 O O . LEU A 1 570 ? 4.065 3.573 -29.406 1.00 94.69 570 LEU A O 1
ATOM 4661 N N . ALA A 1 571 ? 3.763 2.342 -31.257 1.00 96.00 571 ALA A N 1
ATOM 4662 C CA . ALA A 1 571 ? 4.669 1.262 -30.868 1.00 96.00 571 ALA A CA 1
ATOM 4663 C C . ALA A 1 571 ? 6.109 1.766 -30.685 1.00 96.00 571 ALA A C 1
ATOM 4665 O O . ALA A 1 571 ? 6.761 1.419 -29.700 1.00 96.00 571 ALA A O 1
ATOM 4666 N N . SER A 1 572 ? 6.577 2.649 -31.569 1.00 95.00 572 SER A N 1
ATOM 4667 C CA . SER A 1 572 ? 7.889 3.293 -31.451 1.00 95.00 572 SER A CA 1
ATOM 4668 C C . SER A 1 572 ? 7.947 4.236 -30.244 1.00 95.00 572 SER A C 1
ATOM 4670 O O . SER A 1 572 ? 8.832 4.107 -29.400 1.00 95.00 572 SER A O 1
ATOM 4672 N N . ARG A 1 573 ? 6.955 5.127 -30.080 1.00 94.00 573 ARG A N 1
ATOM 4673 C CA . ARG A 1 573 ? 6.884 6.085 -28.950 1.00 94.00 573 ARG A CA 1
ATOM 4674 C C . ARG A 1 573 ? 6.788 5.409 -27.577 1.00 94.00 573 ARG A C 1
ATOM 4676 O O . ARG A 1 573 ? 7.137 6.012 -26.566 1.00 94.00 573 ARG A O 1
ATOM 4683 N N . THR A 1 574 ? 6.306 4.169 -27.531 1.00 94.81 574 THR A N 1
ATOM 4684 C CA . THR A 1 574 ? 6.164 3.374 -26.304 1.00 94.81 574 THR A CA 1
ATOM 4685 C C . THR A 1 574 ? 7.275 2.341 -26.115 1.00 94.81 574 THR A C 1
ATOM 4687 O O . THR A 1 574 ? 7.227 1.581 -25.153 1.00 94.81 574 THR A O 1
ATOM 4690 N N . ASN A 1 575 ? 8.312 2.324 -26.959 1.00 94.69 575 ASN A N 1
ATOM 4691 C CA . ASN A 1 575 ? 9.428 1.364 -26.910 1.00 94.69 575 ASN A CA 1
ATOM 4692 C C . ASN A 1 575 ? 9.045 -0.103 -27.172 1.00 94.69 575 ASN A C 1
ATOM 4694 O O . ASN A 1 575 ? 9.799 -1.003 -26.806 1.00 94.69 575 ASN A O 1
ATOM 4698 N N . LEU A 1 576 ? 7.887 -0.373 -27.783 1.00 94.94 576 LEU A N 1
ATOM 4699 C CA . LEU A 1 576 ? 7.576 -1.717 -28.279 1.00 94.94 576 LEU A CA 1
ATOM 4700 C C . LEU A 1 576 ? 8.480 -2.070 -29.470 1.00 94.94 576 LEU A C 1
ATOM 4702 O O . LEU A 1 576 ? 8.939 -3.204 -29.588 1.00 94.94 576 LEU A O 1
ATOM 4706 N N . ILE A 1 577 ? 8.754 -1.080 -30.323 1.00 94.69 577 ILE A N 1
ATOM 4707 C CA . ILE A 1 577 ? 9.779 -1.157 -31.364 1.00 94.69 577 ILE A CA 1
ATOM 4708 C C . ILE A 1 577 ? 11.037 -0.464 -30.823 1.00 94.69 577 ILE A C 1
ATOM 4710 O O . ILE A 1 577 ? 10.943 0.692 -30.398 1.00 94.69 577 ILE A O 1
ATOM 4714 N N . PRO A 1 578 ? 12.202 -1.137 -30.810 1.00 91.31 578 PRO A N 1
ATOM 4715 C CA . PRO A 1 578 ? 13.454 -0.514 -30.400 1.00 91.31 578 PRO A CA 1
ATOM 4716 C C . PRO A 1 578 ? 13.796 0.693 -31.279 1.00 91.31 578 PRO A C 1
ATOM 4718 O O . PRO A 1 578 ? 13.682 0.634 -32.503 1.00 91.31 578 PRO A O 1
ATOM 4721 N N . SER A 1 579 ? 14.249 1.780 -30.660 1.00 91.00 579 SER A N 1
ATOM 4722 C CA . SER A 1 579 ? 14.739 2.955 -31.380 1.00 91.00 579 SER A CA 1
ATOM 4723 C C . SER A 1 579 ? 16.076 2.664 -32.071 1.00 91.00 579 SER A C 1
ATOM 4725 O O . SER A 1 579 ? 16.928 1.943 -31.549 1.00 91.00 579 SER A O 1
ATOM 4727 N N . LEU A 1 580 ? 16.284 3.257 -33.250 1.00 89.38 580 LEU A N 1
ATOM 4728 C CA . LEU A 1 580 ? 17.518 3.078 -34.027 1.00 89.38 580 LEU A CA 1
ATOM 4729 C C . LEU A 1 580 ? 18.753 3.679 -33.340 1.00 89.38 580 LEU A C 1
ATOM 4731 O O . LEU A 1 580 ? 19.861 3.193 -33.543 1.00 89.38 580 LEU A O 1
ATOM 4735 N N . ASP A 1 581 ? 18.571 4.733 -32.541 1.00 90.25 581 ASP A N 1
ATOM 4736 C CA . ASP A 1 581 ? 19.644 5.402 -31.801 1.00 90.25 581 ASP A CA 1
ATOM 4737 C C . ASP A 1 581 ? 19.838 4.850 -30.377 1.00 90.25 581 ASP A C 1
ATOM 4739 O O . ASP A 1 581 ? 20.631 5.396 -29.610 1.00 90.25 581 ASP A O 1
ATOM 4743 N N . GLY A 1 582 ? 19.114 3.783 -30.014 1.00 87.62 582 GLY A N 1
ATOM 4744 C CA . GLY A 1 582 ? 19.194 3.135 -28.705 1.00 87.62 582 GLY A CA 1
ATOM 4745 C C . GLY A 1 582 ? 18.579 3.938 -27.554 1.00 87.62 582 GLY A C 1
ATOM 4746 O O . GLY A 1 582 ? 18.690 3.521 -26.399 1.00 87.62 582 GLY A O 1
ATOM 4747 N N . LYS A 1 583 ? 17.927 5.077 -27.831 1.00 92.62 583 LYS A N 1
ATOM 4748 C CA . LYS A 1 583 ? 17.308 5.906 -26.792 1.00 92.62 583 LYS A CA 1
ATOM 4749 C C . LYS A 1 583 ? 15.930 5.413 -26.386 1.00 92.62 583 LYS A C 1
ATOM 4751 O O . LYS A 1 583 ? 15.083 5.105 -27.227 1.00 92.62 583 LYS A O 1
ATOM 4756 N N . ILE A 1 584 ? 15.684 5.444 -25.087 1.00 93.06 584 ILE A N 1
ATOM 4757 C CA . ILE A 1 584 ? 14.387 5.209 -24.467 1.00 93.06 584 ILE A CA 1
ATOM 4758 C C . ILE A 1 584 ? 13.463 6.377 -24.826 1.00 93.06 584 ILE A C 1
ATOM 4760 O O . ILE A 1 584 ? 13.747 7.536 -24.526 1.00 93.06 584 ILE A O 1
ATOM 4764 N N . GLN A 1 585 ? 12.352 6.055 -25.474 1.00 92.69 585 GLN A N 1
ATOM 4765 C CA . GLN A 1 585 ? 11.302 6.982 -25.869 1.00 92.69 585 GLN A CA 1
ATOM 4766 C C . GLN A 1 585 ? 10.353 7.252 -24.695 1.00 92.69 585 GLN A C 1
ATOM 4768 O O . GLN A 1 585 ? 9.938 6.328 -23.986 1.00 92.69 585 GLN A O 1
ATOM 4773 N N . ASP A 1 586 ? 9.970 8.516 -24.517 1.00 91.06 586 ASP A N 1
ATOM 4774 C CA . ASP A 1 586 ? 8.970 8.933 -23.535 1.00 91.06 586 ASP A CA 1
ATOM 4775 C C . ASP A 1 586 ? 7.684 9.388 -24.230 1.00 91.06 586 ASP A C 1
ATOM 4777 O O . ASP A 1 586 ? 7.582 10.508 -24.733 1.00 91.06 586 ASP A O 1
ATOM 4781 N N . VAL A 1 587 ? 6.677 8.510 -24.225 1.00 91.75 587 VAL A N 1
ATOM 4782 C CA . VAL A 1 587 ? 5.359 8.768 -24.821 1.00 91.75 587 VAL A CA 1
ATOM 4783 C C . VAL A 1 587 ? 4.706 10.048 -24.287 1.00 91.75 587 VAL A C 1
ATOM 4785 O O . VAL A 1 587 ? 4.012 10.731 -25.040 1.00 91.75 587 VAL A O 1
ATOM 4788 N N . TYR A 1 588 ? 4.940 10.415 -23.023 1.00 91.00 588 TYR A N 1
ATOM 4789 C CA . TYR A 1 588 ? 4.322 11.599 -22.428 1.00 91.00 588 TYR A CA 1
ATOM 4790 C C . TYR A 1 588 ? 4.935 12.891 -22.958 1.00 91.00 588 TYR A C 1
ATOM 4792 O O . TYR A 1 588 ? 4.196 13.840 -23.214 1.00 91.00 588 TYR A O 1
ATOM 4800 N N . SER A 1 589 ? 6.247 12.907 -23.205 1.00 90.12 589 SER A N 1
ATOM 4801 C CA . SER A 1 589 ? 6.913 14.020 -23.884 1.00 90.12 589 SER A CA 1
ATOM 4802 C C . SER A 1 589 ? 6.343 14.248 -25.287 1.00 90.12 589 SER A C 1
ATOM 4804 O O . SER A 1 589 ? 6.066 15.388 -25.650 1.00 90.12 589 SER A O 1
ATOM 4806 N N . PHE A 1 590 ? 6.067 13.187 -26.054 1.00 90.19 590 PHE A N 1
ATOM 4807 C CA . PHE A 1 590 ? 5.424 13.331 -27.369 1.00 90.19 590 PHE A CA 1
ATOM 4808 C C . PHE A 1 590 ? 4.006 13.908 -27.271 1.00 90.19 590 PHE A C 1
ATOM 4810 O O . PHE A 1 590 ? 3.675 14.840 -27.997 1.00 90.19 590 PHE A O 1
ATOM 4817 N N . ILE A 1 591 ? 3.182 13.397 -26.348 1.00 91.12 591 ILE A N 1
ATOM 4818 C CA . ILE A 1 591 ? 1.816 13.904 -26.129 1.00 91.12 591 ILE A CA 1
ATOM 4819 C C . ILE A 1 591 ? 1.838 15.378 -25.698 1.00 91.12 591 ILE A C 1
ATOM 4821 O O . ILE A 1 591 ? 0.996 16.163 -26.130 1.00 91.12 591 ILE A O 1
ATOM 4825 N N . LEU A 1 592 ? 2.794 15.762 -24.850 1.00 91.50 592 LEU A N 1
ATOM 4826 C CA . LEU A 1 592 ? 2.960 17.137 -24.393 1.00 91.50 592 LEU A CA 1
ATOM 4827 C C . LEU A 1 592 ? 3.296 18.088 -25.547 1.00 91.50 592 LEU A C 1
ATOM 4829 O O . LEU A 1 592 ? 2.720 19.173 -25.628 1.00 91.50 592 LEU A O 1
ATOM 4833 N N . GLU A 1 593 ? 4.214 17.700 -26.429 1.00 91.12 593 GLU A N 1
ATOM 4834 C CA . GLU A 1 593 ? 4.568 18.518 -27.590 1.00 91.12 593 GLU A CA 1
ATOM 4835 C C . GLU A 1 593 ? 3.401 18.628 -28.580 1.00 91.12 593 GLU A C 1
ATOM 4837 O O . GLU A 1 593 ? 3.074 19.737 -29.010 1.00 91.12 593 GLU A O 1
ATOM 4842 N N . ASP A 1 594 ? 2.688 17.526 -28.839 1.00 91.06 594 ASP A N 1
ATOM 4843 C CA . ASP A 1 594 ? 1.471 17.529 -29.662 1.00 91.06 594 ASP A CA 1
ATOM 4844 C C . ASP A 1 594 ? 0.397 18.470 -29.058 1.00 91.06 594 ASP A C 1
ATOM 4846 O O . ASP A 1 594 ? -0.226 19.268 -29.768 1.00 91.06 594 ASP A O 1
ATOM 4850 N N . LEU A 1 595 ? 0.232 18.469 -27.728 1.00 91.19 595 LEU A N 1
ATOM 4851 C CA . LEU A 1 595 ? -0.683 19.369 -27.015 1.00 91.19 595 LEU A CA 1
ATOM 4852 C C . LEU A 1 595 ? -0.271 20.843 -27.131 1.00 91.19 595 LEU A C 1
ATOM 4854 O O . LEU A 1 595 ? -1.130 21.706 -27.320 1.00 91.19 595 LEU A O 1
ATOM 4858 N N . LYS A 1 596 ? 1.024 21.161 -27.027 1.00 89.75 596 LYS A N 1
ATOM 4859 C CA . LYS A 1 596 ? 1.521 22.539 -27.183 1.00 89.75 596 LYS A CA 1
ATOM 4860 C C . LYS A 1 596 ? 1.260 23.073 -28.590 1.00 89.75 596 LYS A C 1
ATOM 4862 O O . LYS A 1 596 ? 0.915 24.245 -28.734 1.00 89.75 596 LYS A O 1
ATOM 4867 N N . VAL A 1 597 ? 1.413 22.235 -29.618 1.00 90.12 597 VAL A N 1
ATOM 4868 C CA . VAL A 1 597 ? 1.082 22.600 -31.005 1.00 90.12 597 VAL A CA 1
ATOM 4869 C C . VAL A 1 597 ? -0.406 22.922 -31.128 1.00 90.12 597 VAL A C 1
ATOM 4871 O O . VAL A 1 597 ? -0.753 23.989 -31.630 1.00 90.12 597 VAL A O 1
ATOM 4874 N N . PHE A 1 598 ? -1.271 22.055 -30.597 1.00 89.62 598 PHE A N 1
ATOM 4875 C CA . PHE A 1 598 ? -2.718 22.274 -30.588 1.00 89.62 598 PHE A CA 1
ATOM 4876 C C . PHE A 1 598 ? -3.109 23.573 -29.866 1.00 89.62 598 PHE A C 1
ATOM 4878 O O . PHE A 1 598 ? -3.828 24.399 -30.420 1.00 89.62 598 PHE A O 1
ATOM 4885 N N . MET A 1 599 ? -2.577 23.813 -28.664 1.00 88.50 599 MET A N 1
ATOM 4886 C CA . MET A 1 599 ? -2.888 25.016 -27.879 1.00 88.50 599 MET A CA 1
ATOM 4887 C C . MET A 1 599 ? -2.479 26.308 -28.590 1.00 88.50 599 MET A C 1
ATOM 4889 O O . MET A 1 599 ? -3.186 27.304 -28.490 1.00 88.50 599 MET A O 1
ATOM 4893 N N . LYS A 1 600 ? -1.354 26.311 -29.314 1.00 87.75 600 LYS A N 1
ATOM 4894 C CA . LYS A 1 600 ? -0.930 27.472 -30.114 1.00 87.75 600 LYS A CA 1
ATOM 4895 C C . LYS A 1 600 ? -1.851 27.737 -31.301 1.00 87.75 600 LYS A C 1
ATOM 4897 O O . LYS A 1 600 ? -1.978 28.891 -31.689 1.00 87.75 600 LYS A O 1
ATOM 4902 N N . ALA A 1 601 ? -2.445 26.693 -31.875 1.00 87.75 601 ALA A N 1
ATOM 4903 C CA . ALA A 1 601 ? -3.368 26.821 -32.996 1.00 87.75 601 ALA A CA 1
ATOM 4904 C C . ALA A 1 601 ? -4.763 27.292 -32.553 1.00 87.75 601 ALA A C 1
ATOM 4906 O O . ALA A 1 601 ? -5.354 28.126 -33.226 1.00 87.75 601 ALA A O 1
ATOM 4907 N N . GLU A 1 602 ? -5.269 26.788 -31.424 1.00 88.06 602 GLU A N 1
ATOM 4908 C CA . GLU A 1 602 ? -6.631 27.082 -30.947 1.00 88.06 602 GLU A CA 1
ATOM 4909 C C . GLU A 1 602 ? -6.740 28.370 -30.125 1.00 88.06 602 GLU A C 1
ATOM 4911 O O . GLU A 1 602 ? -7.804 28.982 -30.041 1.00 88.06 602 GLU A O 1
ATOM 4916 N N . LEU A 1 603 ? -5.661 28.785 -29.459 1.00 85.19 603 LEU A N 1
ATOM 4917 C CA . LEU A 1 603 ? -5.662 30.024 -28.692 1.00 85.19 603 LEU A CA 1
ATOM 4918 C C . LEU A 1 603 ? -5.266 31.184 -29.608 1.00 85.19 603 LEU A C 1
ATOM 4920 O O . LEU A 1 603 ? -4.087 31.509 -29.727 1.00 85.19 603 LEU A O 1
ATOM 4924 N N . ASP A 1 604 ? -6.274 31.863 -30.163 1.00 70.50 604 ASP A N 1
ATOM 4925 C CA . ASP A 1 604 ? -6.131 33.074 -30.996 1.00 70.50 604 ASP A CA 1
ATOM 4926 C C . ASP A 1 604 ? -5.240 34.159 -30.353 1.00 70.50 604 ASP A C 1
ATOM 4928 O O . ASP A 1 604 ? -4.628 34.991 -31.026 1.00 70.50 604 ASP A O 1
ATOM 4932 N N . ASN A 1 605 ? -5.159 34.168 -29.018 1.00 80.75 605 ASN A N 1
ATOM 4933 C CA . ASN A 1 605 ? -4.288 35.056 -28.265 1.00 80.75 605 ASN A CA 1
ATOM 4934 C C . ASN A 1 605 ? -2.904 34.421 -28.034 1.00 80.75 605 ASN A C 1
ATOM 4936 O O . ASN A 1 605 ? -2.706 33.649 -27.091 1.00 80.75 605 ASN A O 1
ATOM 4940 N N . ASN A 1 606 ? -1.922 34.855 -28.830 1.00 76.12 606 ASN A N 1
ATOM 4941 C CA . ASN A 1 606 ? -0.514 34.444 -28.730 1.00 76.12 606 ASN A CA 1
ATOM 4942 C C . ASN A 1 606 ? 0.109 34.619 -27.332 1.00 76.12 606 ASN A C 1
ATOM 4944 O O . ASN A 1 606 ? 1.021 33.879 -26.958 1.00 76.12 606 ASN A O 1
ATOM 4948 N N . HIS A 1 607 ? -0.354 35.591 -26.542 1.00 82.06 607 HIS A N 1
ATOM 4949 C CA . HIS A 1 607 ? 0.148 35.786 -25.184 1.00 82.06 607 HIS A CA 1
ATOM 4950 C C . HIS A 1 607 ? -0.381 34.703 -24.239 1.00 82.06 607 HIS A C 1
ATOM 4952 O O . HIS A 1 607 ? 0.385 34.118 -23.473 1.00 82.06 607 HIS A O 1
ATOM 4958 N N . LEU A 1 608 ? -1.673 34.380 -24.341 1.00 80.81 608 LEU A N 1
ATOM 4959 C CA . LEU A 1 608 ? -2.294 33.325 -23.545 1.00 80.81 608 LEU A CA 1
ATOM 4960 C C . LEU A 1 608 ? -1.739 31.943 -23.914 1.00 80.81 608 LEU A C 1
ATOM 4962 O O . LEU A 1 608 ? -1.425 31.163 -23.019 1.00 80.81 608 LEU A O 1
ATOM 4966 N N . SER A 1 609 ? -1.551 31.664 -25.207 1.00 82.25 609 SER A N 1
ATOM 4967 C CA . SER A 1 609 ? -0.970 30.399 -25.671 1.00 82.25 609 SER A CA 1
ATOM 4968 C C . SER A 1 609 ? 0.457 30.200 -25.161 1.00 82.25 609 SER A C 1
ATOM 4970 O O . SER A 1 609 ? 0.801 29.112 -24.698 1.00 82.25 609 SER A O 1
ATOM 4972 N N . THR A 1 610 ? 1.259 31.267 -25.140 1.00 82.00 610 THR A N 1
ATOM 4973 C CA . THR A 1 610 ? 2.616 31.254 -24.578 1.00 82.00 610 THR A CA 1
ATOM 4974 C C . THR A 1 610 ? 2.603 31.003 -23.070 1.00 82.00 610 THR A C 1
ATOM 4976 O O . THR A 1 610 ? 3.351 30.152 -22.593 1.00 82.00 610 THR A O 1
ATOM 4979 N N . ILE A 1 611 ? 1.736 31.690 -22.315 1.00 84.19 611 ILE A N 1
ATOM 4980 C CA . ILE A 1 611 ? 1.602 31.479 -20.864 1.00 84.19 611 ILE A CA 1
ATOM 4981 C C . ILE A 1 611 ? 1.221 30.026 -20.568 1.00 84.19 611 ILE A C 1
ATOM 4983 O O . ILE A 1 611 ? 1.875 29.381 -19.753 1.00 84.19 611 ILE A O 1
ATOM 4987 N N . VAL A 1 612 ? 0.204 29.496 -21.251 1.00 83.75 612 VAL A N 1
ATOM 4988 C CA . VAL A 1 612 ? -0.264 28.119 -21.045 1.00 83.75 612 VAL A CA 1
ATOM 4989 C C . VAL A 1 612 ? 0.836 27.118 -21.401 1.00 83.75 612 VAL A C 1
ATOM 4991 O O . VAL A 1 612 ? 1.154 26.256 -20.586 1.00 83.75 612 VAL A O 1
ATOM 4994 N N . CYS A 1 613 ? 1.480 27.257 -22.565 1.00 84.50 613 CYS A N 1
ATOM 4995 C CA . CYS A 1 613 ? 2.550 26.348 -22.988 1.00 84.50 613 CYS A CA 1
ATOM 4996 C C . CYS A 1 613 ? 3.759 26.351 -22.041 1.00 84.50 613 CYS A C 1
ATOM 4998 O O . CYS A 1 613 ? 4.390 25.309 -21.886 1.00 84.50 613 CYS A O 1
ATOM 5000 N N . ASN A 1 614 ? 4.073 27.484 -21.404 1.00 84.31 614 ASN A N 1
ATOM 5001 C CA . ASN A 1 614 ? 5.172 27.587 -20.438 1.00 84.31 614 ASN A CA 1
ATOM 5002 C C . ASN A 1 614 ? 4.862 26.902 -19.099 1.00 84.31 614 ASN A C 1
ATOM 5004 O O . ASN A 1 614 ? 5.783 26.521 -18.383 1.00 84.31 614 ASN A O 1
ATOM 5008 N N . VAL A 1 615 ? 3.580 26.756 -18.754 1.00 83.94 615 VAL A N 1
ATOM 5009 C CA . VAL A 1 615 ? 3.138 26.064 -17.532 1.00 83.94 615 VAL A CA 1
ATOM 5010 C C . VAL A 1 615 ? 2.989 24.555 -17.769 1.00 83.94 615 VAL A C 1
ATOM 5012 O O . VAL A 1 615 ? 3.057 23.773 -16.824 1.00 83.94 615 VAL A O 1
ATOM 5015 N N . LEU A 1 616 ? 2.815 24.122 -19.022 1.00 81.94 616 LEU A N 1
ATOM 5016 C CA . LEU A 1 616 ? 2.744 22.710 -19.396 1.00 81.94 616 LEU A CA 1
ATOM 5017 C C . LEU A 1 616 ? 4.139 22.059 -19.373 1.00 81.94 616 LEU A C 1
ATOM 5019 O O . LEU A 1 616 ? 4.917 22.173 -20.324 1.00 81.94 616 LEU A O 1
ATOM 5023 N N . THR A 1 617 ? 4.439 21.335 -18.296 1.00 69.12 617 THR A N 1
ATOM 5024 C CA . THR A 1 617 ? 5.680 20.565 -18.126 1.00 69.12 617 THR A CA 1
ATOM 5025 C C . THR A 1 617 ? 5.437 19.056 -18.262 1.00 69.12 617 THR A C 1
ATOM 5027 O O . THR A 1 617 ? 4.318 18.598 -18.016 1.00 69.12 617 THR A O 1
ATOM 5030 N N . PRO A 1 618 ? 6.464 18.262 -18.626 1.00 61.00 618 PRO A N 1
ATOM 5031 C CA . PRO A 1 618 ? 6.405 16.804 -18.500 1.00 61.00 618 PRO A CA 1
ATOM 5032 C C . PRO A 1 618 ? 6.130 16.385 -17.044 1.00 61.00 618 PRO A C 1
ATOM 5034 O O . PRO A 1 618 ? 6.441 17.143 -16.121 1.00 61.00 618 PRO A O 1
ATOM 5037 N N . ILE A 1 619 ? 5.531 15.201 -16.858 1.00 52.19 619 ILE A N 1
ATOM 5038 C CA . ILE A 1 619 ? 5.167 14.616 -15.549 1.00 52.19 619 ILE A CA 1
ATOM 5039 C C . ILE A 1 619 ? 6.354 13.901 -14.903 1.00 52.19 619 ILE A C 1
ATOM 5041 O O . ILE A 1 619 ? 7.036 13.130 -15.617 1.00 52.19 619 ILE A O 1
#

pLDDT: mean 79.64, std 16.4, range [30.69, 97.62]

Organism: Prunus armeniaca (NCBI:txid36596)